Protein AF-A0A839VJ50-F1 (afdb_monomer)

Organism: NCBI:txid447424

Secondary structure (DSSP, 8-state):
-----------------------------SS--SSTTHHHHHHHHS----TTSSB--HHHHHHHS----EE-S-HHHHHHHHHHHHT--SEE-GGG-EEEEEEEEESSPTTSTTHHHHHHHHHHHHHHHHHHHHHHHHHHHHHHHTSHHHHTTS---TTSHHHHHHHHHHHHHHTTGGG--HHHHHHHHHHH-TT--GGGTTTS-HHHHHHHHHHHHHHHHHHHHHHHTTT-EEEEEEEEE-TTSS-EEEEEEEEE-HHHHHHHHHHHTT-S--B-BS----TTTTS--SHHHHHT--EEEEEE-TTSBEEEEEEEEEPPP---GGGHHHHHHHHHHHHHHHHHHHHHHHHHHHHH-SSHHHHHHHHHHHHHHHHH-----HHHHHHHHHHH-----TTEEEEEEEEEE-TTT--EEEEEEEEE-HHHHHHHHHHHHHHHHHHHHHHHHHHHHHHHHHHHHTT-----PPPPPPTT--

InterPro domains:
  IPR049286 Domain of unknown function DUF6844 [PF20891] (171-268)

Radius of gyration: 33.44 Å; Cα contacts (8 Å, |Δi|>4): 706; chains: 1; bounding box: 132×85×104 Å

Sequence (478 aa):
MVIFFNNLNHKHVFFSVLFITLTSGLSQVVFAQENSVDDSLKAVTESQDVEGVNELSDSEERALKPLNGEYGSDVEQIWRSFLDERGLREGENDRNVFISSGIATVAMEKGAPGWIESRRTAHDVAFARAKAELVSTMGQKIQQSGTAQFTSNASFGQGQIQEVETVDRTARILDKAGELTEATLDAALREIDPDYDESKYEDMSMPERQVVLENLYEQSTYRSAARVISGATTFRVIEGQTSDGSNHEVLVGMVWSPRLSSLAAAIQDGRTSMKVDGARSSAEDMIPKTVGDAVAAMGTRVFIDDNGDRAVISYAQTEPAQVNPDDQDMARRSALSAAEDLALGQIAAFVGENVALKSSVSARQLTQVYADLVQRGVEIDTNQVQTIRAATGRVDITGANTIWRQVIEHPETQQDIAVVAVVWSPRGQASGERMGAAIDAARAAGTEAGTQEARNEEDASDNSAMTFESQPLDPAAY

Solvent-accessible surface area (backbone atoms only — not comparable to full-atom values): 26854 Å² total; per-residue (Å²): 135,91,85,92,81,89,86,88,86,90,85,90,85,89,87,90,86,88,87,88,81,90,82,88,84,91,86,90,88,87,91,88,86,87,70,73,67,64,59,54,54,49,49,70,75,69,69,74,91,60,88,62,78,47,44,69,50,74,64,52,49,65,47,50,46,92,68,73,39,46,78,42,67,30,51,65,61,53,50,52,52,53,28,56,76,66,74,50,57,74,45,78,46,74,95,62,30,34,28,32,55,17,68,24,61,30,84,46,56,90,68,44,92,62,23,65,51,27,44,52,47,12,40,54,41,1,43,52,43,11,49,37,48,46,22,46,56,42,23,53,47,50,71,73,62,66,44,66,77,64,53,69,69,34,75,63,63,99,71,58,61,61,63,51,50,49,48,46,55,43,49,62,50,56,78,39,57,96,72,64,42,72,70,55,48,53,50,44,39,57,70,58,40,93,81,63,51,69,81,82,47,69,88,50,51,72,70,56,49,47,54,50,42,52,52,42,49,54,44,48,38,24,36,47,21,52,59,64,53,20,21,40,29,39,51,45,43,32,34,30,30,39,81,85,64,83,45,39,35,24,34,24,29,33,38,35,33,48,67,36,24,42,49,13,46,35,59,74,70,59,44,51,71,46,72,43,58,72,80,61,41,50,78,72,74,70,50,64,88,45,68,65,30,45,75,41,42,63,48,33,37,57,48,30,28,79,87,28,27,55,28,40,39,15,24,16,64,28,49,42,62,94,63,58,80,93,46,39,70,57,26,44,51,52,15,38,52,52,5,43,49,46,13,41,30,43,51,32,44,24,45,20,52,61,72,38,23,95,40,74,66,57,26,49,51,54,37,46,50,47,26,47,35,60,74,66,67,53,77,85,48,71,69,60,48,49,51,55,58,65,55,41,48,90,47,90,58,77,14,53,45,78,78,47,72,50,78,44,60,40,94,87,57,67,46,61,35,15,34,22,34,32,36,35,34,24,66,36,23,50,52,38,53,53,49,51,52,51,51,51,51,50,54,51,54,53,50,52,51,53,55,50,51,54,52,53,51,57,68,56,61,80,76,64,92,72,87,78,84,82,80,83,83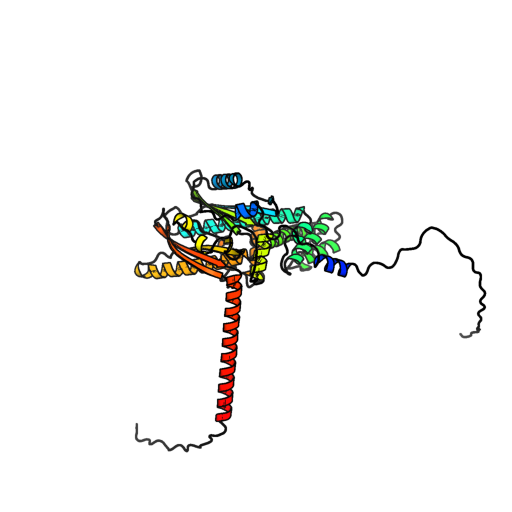,76,83,86,81,120

Mean predicted aligned error: 14.27 Å

Nearest PDB structures (foldseek):
  4qvr-assembly1_A  TM=6.932E-01  e=1.633E-13  Francisella tularensis subsp. tularensis SCHU S4
  6pwc-assembly1_R  TM=2.167E-01  e=8.385E+00  Homo sapiens

Foldseek 3Di:
DDDDDDDDYDDDDDDDDDDDDDDDDDDDDDDDDDPPPVVVVVVVVPDDPDPDLQADDLVRQLLQPDDFAAEDAPLPVVVVVSCVVSVHDAQADPQGKHKFKFKFFQPDDFQDPCSLVSQQLLVLLGVLRRLLVQLLSQLVCLLPPLPPVVPVLLPAPDPLPQLSVLLSVLSVLLVVVVPDDPVSLLVNCVSQPPPDDVVVPVPPDPVRSSVVSVVSSLLSSSLSSQQQQQLKWWRHWYWYAYNVNPTIMIMTMIMGHSSSLVVLNCLVVLALFAAHDDDEDAPVNVPQPDPSSQSRQAIKGWGQHPVRGIKIKGKFKFFFDDDDPVCRVVSLVVRLVVRVQVRQLRSVVNSPLCSLAPDPVLSVVLSSLSSCCSPVVDRRDSVVSVSSVVRSPRGDRQQKDWPDWDWDQDPRNRGTMTMTMIMHHSNSSVVRVVVVVVVVVVVVVVVVVVVVVVVVVVVVVVPDPDDDDDDDDDPPPD

pLDDT: mean 72.8, std 21.48, range [23.44, 97.12]

Structure (mmCIF, N/CA/C/O backbone):
data_AF-A0A839VJ50-F1
#
_entry.id   AF-A0A839VJ50-F1
#
loop_
_atom_site.group_PDB
_atom_site.id
_atom_site.type_symbol
_atom_site.label_atom_id
_atom_site.label_alt_id
_atom_site.label_comp_id
_atom_site.label_asym_id
_atom_site.label_entity_id
_atom_site.label_seq_id
_atom_site.pdbx_PDB_ins_code
_atom_site.Cartn_x
_atom_site.Cartn_y
_atom_site.Cartn_z
_atom_site.occupancy
_atom_site.B_iso_or_equiv
_atom_site.auth_seq_id
_atom_site.auth_comp_id
_atom_site.auth_asym_id
_atom_site.auth_atom_id
_atom_site.pdbx_PDB_model_num
ATOM 1 N N . MET A 1 1 ? 24.585 -38.548 -80.610 1.00 31.33 1 MET A N 1
ATOM 2 C CA . MET A 1 1 ? 24.772 -39.782 -81.401 1.00 31.33 1 MET A CA 1
ATOM 3 C C . MET A 1 1 ? 25.605 -40.736 -80.554 1.00 31.33 1 MET A C 1
ATOM 5 O O . MET A 1 1 ? 26.618 -40.315 -80.018 1.00 31.33 1 MET A O 1
ATOM 9 N N . VAL A 1 2 ? 25.049 -41.927 -80.337 1.00 27.30 2 VAL A N 1
ATOM 10 C CA . VAL A 1 2 ? 25.435 -43.069 -79.473 1.00 27.30 2 VAL A CA 1
ATOM 11 C C . VAL A 1 2 ? 26.883 -43.548 -79.805 1.00 27.30 2 VAL A C 1
ATOM 13 O O . VAL A 1 2 ? 27.296 -43.321 -80.937 1.00 27.30 2 VAL A O 1
ATOM 16 N N . ILE A 1 3 ? 27.759 -44.113 -78.947 1.00 30.16 3 ILE A N 1
ATOM 17 C CA . ILE A 1 3 ? 27.854 -45.465 -78.302 1.00 30.16 3 ILE A CA 1
ATOM 18 C C . ILE A 1 3 ? 29.210 -45.458 -77.521 1.00 30.16 3 ILE A C 1
ATOM 20 O O . ILE A 1 3 ? 30.191 -44.990 -78.086 1.00 30.16 3 ILE A O 1
ATOM 24 N N . PHE A 1 4 ? 29.311 -45.695 -76.198 1.00 31.22 4 PHE A N 1
ATOM 25 C CA . PHE A 1 4 ? 29.395 -46.955 -75.401 1.00 31.22 4 PHE A CA 1
ATOM 26 C C . PHE A 1 4 ? 30.696 -47.792 -75.518 1.00 31.22 4 PHE A C 1
ATOM 28 O O . PHE A 1 4 ? 31.118 -48.089 -76.625 1.00 31.22 4 PHE A O 1
ATOM 35 N N . PHE A 1 5 ? 31.279 -48.191 -74.367 1.00 29.81 5 PHE A N 1
ATOM 36 C CA . PHE A 1 5 ? 31.702 -49.549 -73.909 1.00 29.81 5 PHE A CA 1
ATOM 37 C C . PHE A 1 5 ? 32.551 -49.388 -72.608 1.00 29.81 5 PHE A C 1
ATOM 39 O O . PHE A 1 5 ? 33.524 -48.647 -72.616 1.00 29.81 5 PHE A O 1
ATOM 46 N N . ASN A 1 6 ? 32.073 -49.822 -71.423 1.00 30.34 6 ASN A N 1
ATOM 47 C CA . ASN A 1 6 ? 32.312 -51.129 -70.747 1.00 30.34 6 ASN A CA 1
ATOM 48 C C . ASN A 1 6 ? 33.803 -51.358 -70.365 1.00 30.34 6 ASN A C 1
ATOM 50 O O . ASN A 1 6 ? 34.672 -51.115 -71.183 1.00 30.34 6 ASN A O 1
ATOM 54 N N . ASN A 1 7 ? 34.206 -51.875 -69.195 1.00 26.69 7 ASN A N 1
ATOM 55 C CA . ASN A 1 7 ? 33.626 -52.986 -68.442 1.00 26.69 7 ASN A CA 1
ATOM 56 C C . ASN A 1 7 ? 34.274 -53.166 -67.037 1.00 26.69 7 ASN A C 1
ATOM 58 O O . ASN A 1 7 ? 35.289 -52.562 -66.709 1.00 26.69 7 ASN A O 1
ATOM 62 N N . LEU A 1 8 ? 33.648 -54.065 -66.280 1.00 30.08 8 LEU A N 1
ATOM 63 C CA . LEU A 1 8 ? 33.723 -54.513 -64.886 1.00 30.08 8 LEU A CA 1
ATOM 64 C C . LEU A 1 8 ? 35.059 -55.050 -64.266 1.00 30.08 8 LEU A C 1
ATOM 66 O O . LEU A 1 8 ? 35.875 -55.668 -64.941 1.00 30.08 8 LEU A O 1
ATOM 70 N N . ASN A 1 9 ? 35.083 -55.022 -62.913 1.00 29.94 9 ASN A N 1
ATOM 71 C CA . ASN A 1 9 ? 35.247 -56.153 -61.950 1.00 29.94 9 ASN A CA 1
ATOM 72 C C . ASN A 1 9 ? 36.515 -56.388 -61.075 1.00 29.94 9 ASN A C 1
ATOM 74 O O . ASN A 1 9 ? 37.574 -56.760 -61.558 1.00 29.94 9 ASN A O 1
ATOM 78 N N . HIS A 1 10 ? 36.248 -56.393 -59.749 1.00 29.89 10 HIS A N 1
ATOM 79 C CA . HIS A 1 10 ? 36.577 -57.398 -58.704 1.00 29.89 10 HIS A CA 1
ATOM 80 C C . HIS A 1 10 ? 38.036 -57.819 -58.380 1.00 29.89 10 HIS A C 1
ATOM 82 O O . HIS A 1 10 ? 38.645 -58.540 -59.160 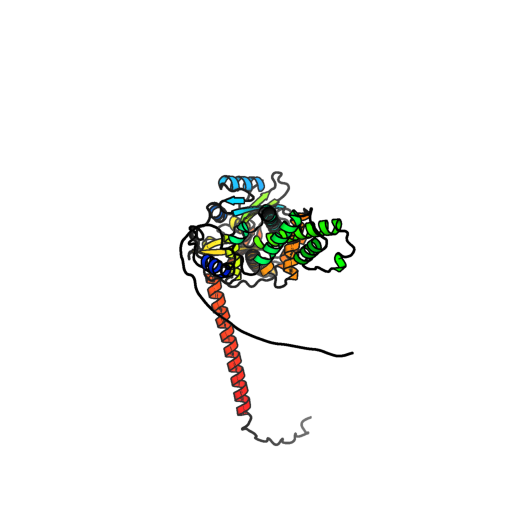1.00 29.89 10 HIS A O 1
ATOM 88 N N . LYS A 1 11 ? 38.488 -57.621 -57.117 1.00 28.47 11 LYS A N 1
ATOM 89 C CA . LYS A 1 11 ? 38.597 -58.651 -56.032 1.00 28.47 11 LYS A CA 1
ATOM 90 C C . LYS A 1 11 ? 39.497 -58.231 -54.847 1.00 28.47 11 LYS A C 1
ATOM 92 O O . LYS A 1 11 ? 40.519 -57.581 -55.016 1.00 28.47 11 LYS A O 1
ATOM 97 N N . HIS A 1 12 ? 39.089 -58.685 -53.658 1.00 31.03 12 HIS A N 1
ATOM 98 C CA . HIS A 1 12 ? 39.765 -58.640 -52.352 1.00 31.03 12 HIS A CA 1
ATOM 99 C C . HIS A 1 12 ? 41.040 -59.498 -52.273 1.00 31.03 12 HIS A C 1
ATOM 101 O O . HIS A 1 12 ? 41.011 -60.606 -52.799 1.00 31.03 12 HIS A O 1
ATOM 107 N N . VAL A 1 13 ? 42.034 -59.081 -51.464 1.00 29.64 13 VAL A N 1
ATOM 108 C CA . VAL A 1 13 ? 42.908 -59.963 -50.648 1.00 29.64 13 VAL A CA 1
ATOM 109 C C . VAL A 1 13 ? 43.366 -59.224 -49.369 1.00 29.64 13 VAL A C 1
ATOM 111 O O . VAL A 1 13 ? 43.859 -58.104 -49.435 1.00 29.64 13 VAL A O 1
ATOM 114 N N . PHE A 1 14 ? 43.185 -59.880 -48.218 1.00 26.58 14 PHE A N 1
ATOM 115 C CA . PHE A 1 14 ? 43.705 -59.565 -46.875 1.00 26.58 14 PHE A CA 1
ATOM 116 C C . PHE A 1 14 ? 45.166 -60.038 -46.721 1.00 26.58 14 PHE A C 1
ATOM 118 O O . PHE A 1 14 ? 45.456 -61.133 -47.188 1.00 26.58 14 PHE A O 1
ATOM 125 N N . PHE A 1 15 ? 46.024 -59.330 -45.968 1.00 25.53 15 PHE A N 1
ATOM 126 C CA . PHE A 1 15 ? 46.931 -59.948 -44.976 1.00 25.53 15 PHE A CA 1
ATOM 127 C C . PHE A 1 15 ? 47.524 -58.918 -43.992 1.00 25.53 15 PHE A C 1
ATOM 129 O O . PHE A 1 15 ? 47.842 -57.788 -44.350 1.00 25.53 15 PHE A O 1
ATOM 136 N N . SER A 1 16 ? 47.625 -59.360 -42.741 1.00 23.44 16 SER A N 1
ATOM 137 C CA . SER A 1 16 ? 47.919 -58.644 -41.496 1.00 23.44 16 SER A CA 1
ATOM 138 C C . SER A 1 16 ? 49.380 -58.224 -41.293 1.00 23.44 16 SER A C 1
ATOM 140 O O . SER A 1 16 ? 50.280 -58.970 -41.666 1.00 23.44 16 SER A O 1
ATOM 142 N N . VAL A 1 17 ? 49.606 -57.150 -40.519 1.00 26.62 17 VAL A N 1
ATOM 143 C CA . VAL A 1 17 ? 50.749 -57.025 -39.590 1.00 26.62 17 VAL A CA 1
ATOM 144 C C . VAL A 1 17 ? 50.272 -56.373 -38.286 1.00 26.62 17 VAL A C 1
ATOM 146 O O . VAL A 1 17 ? 49.624 -55.331 -38.292 1.00 26.62 17 VAL A O 1
ATOM 149 N N . LEU A 1 18 ? 50.594 -57.033 -37.175 1.00 24.61 18 LEU A N 1
ATOM 150 C CA . LEU A 1 18 ? 50.411 -56.629 -35.781 1.00 24.61 18 LEU A CA 1
ATOM 151 C C . LEU A 1 18 ? 51.752 -56.084 -35.264 1.00 24.61 18 LEU A C 1
ATOM 153 O O . LEU A 1 18 ? 52.741 -56.791 -35.413 1.00 24.61 18 LEU A O 1
ATOM 157 N N . PHE A 1 19 ? 51.788 -54.915 -34.614 1.00 24.33 19 PHE A N 1
ATOM 158 C CA . PHE A 1 19 ? 52.623 -54.677 -33.422 1.00 24.33 19 PHE A CA 1
ATOM 159 C C . PHE A 1 19 ? 52.179 -53.407 -32.672 1.00 24.33 19 PHE A C 1
ATOM 161 O O . PHE A 1 19 ? 51.877 -52.377 -33.268 1.00 24.33 19 PHE A O 1
ATOM 168 N N . ILE A 1 20 ? 52.110 -53.540 -31.349 1.00 25.00 20 ILE A N 1
ATOM 169 C CA . ILE A 1 20 ? 51.619 -52.601 -30.331 1.00 25.00 20 ILE A CA 1
ATOM 170 C C . ILE A 1 20 ? 52.820 -51.838 -29.743 1.00 25.00 20 ILE A C 1
ATOM 172 O O . ILE A 1 20 ? 53.823 -52.492 -29.485 1.00 25.00 20 ILE A O 1
ATOM 176 N N . THR A 1 21 ? 52.713 -50.516 -29.506 1.00 25.56 21 THR A N 1
ATOM 177 C CA . THR A 1 21 ? 52.839 -49.831 -28.182 1.00 25.56 21 THR A CA 1
ATOM 178 C C . THR A 1 21 ? 53.002 -48.302 -28.303 1.00 25.56 21 THR A C 1
ATOM 180 O O . THR A 1 21 ? 53.917 -47.853 -28.981 1.00 25.56 21 THR A O 1
ATOM 183 N N . LEU A 1 22 ? 52.117 -47.573 -27.589 1.00 23.66 22 LEU A N 1
ATOM 184 C CA . LEU A 1 22 ? 52.269 -46.345 -26.761 1.00 23.66 22 LEU A CA 1
ATOM 185 C C . LEU A 1 22 ? 53.296 -45.264 -27.204 1.00 23.66 22 LEU A C 1
ATOM 187 O O . LEU A 1 22 ? 54.450 -45.569 -27.445 1.00 23.66 22 LEU A O 1
ATOM 191 N N . THR A 1 23 ? 53.037 -43.949 -27.217 1.00 25.33 23 THR A N 1
ATOM 192 C CA . THR A 1 23 ? 52.136 -43.110 -26.403 1.00 25.33 23 THR A CA 1
ATOM 193 C C . THR A 1 23 ? 52.125 -41.668 -26.935 1.00 25.33 23 THR A C 1
ATOM 195 O O . THR A 1 23 ? 53.111 -41.214 -27.508 1.00 25.33 23 THR A O 1
ATOM 198 N N . SER A 1 24 ? 51.076 -40.935 -26.548 1.00 26.20 24 SER A N 1
ATOM 199 C CA . SER A 1 24 ? 50.951 -39.470 -26.431 1.00 26.20 24 SER A CA 1
ATOM 200 C C . SER A 1 24 ? 50.510 -38.659 -27.658 1.00 26.20 24 SER A C 1
ATOM 202 O O . SER A 1 24 ? 51.192 -38.584 -28.671 1.00 26.20 24 SER A O 1
ATOM 204 N N . GLY A 1 25 ? 49.379 -37.967 -27.471 1.00 26.97 25 GLY A N 1
ATOM 205 C CA . GLY A 1 25 ? 49.072 -36.706 -28.142 1.00 26.97 25 GLY A CA 1
ATOM 206 C C . GLY A 1 25 ? 47.902 -36.744 -29.121 1.00 26.97 25 GLY A C 1
ATOM 207 O O . GLY A 1 25 ? 48.085 -37.102 -30.273 1.00 26.97 25 GLY A O 1
ATOM 208 N N . LEU A 1 26 ? 46.754 -36.229 -28.666 1.00 28.05 26 LEU A N 1
ATOM 209 C CA . LEU A 1 26 ? 45.656 -35.670 -29.471 1.00 28.05 26 LEU A CA 1
ATOM 210 C C . LEU A 1 26 ? 44.732 -36.660 -30.192 1.00 28.05 26 LEU A C 1
ATOM 212 O O . LEU A 1 26 ? 44.885 -36.963 -31.369 1.00 28.05 26 LEU A O 1
ATOM 216 N N . SER A 1 27 ? 43.662 -37.042 -29.501 1.00 26.44 27 SER A N 1
ATOM 217 C CA . SER A 1 27 ? 42.326 -37.222 -30.083 1.00 26.44 27 SER A CA 1
ATOM 218 C C . SER A 1 27 ? 41.339 -37.280 -28.930 1.00 26.44 27 SER A C 1
ATOM 220 O O . SER A 1 27 ? 41.441 -38.225 -28.163 1.00 26.44 27 SER A O 1
ATOM 222 N N . GLN A 1 28 ? 40.467 -36.275 -28.786 1.00 26.06 28 GLN A N 1
ATOM 223 C CA . GLN A 1 28 ? 39.105 -36.343 -28.220 1.00 26.06 28 GLN A CA 1
ATOM 224 C C . GLN A 1 28 ? 38.500 -34.930 -28.239 1.00 26.06 28 GLN A C 1
ATOM 226 O O . GLN A 1 28 ? 38.671 -34.167 -27.298 1.00 26.06 28 GLN A O 1
ATOM 231 N N . VAL A 1 29 ? 37.798 -34.583 -29.315 1.00 30.11 29 VAL A N 1
ATOM 232 C CA . VAL A 1 29 ? 36.655 -33.661 -29.263 1.00 30.11 29 VAL A CA 1
ATOM 233 C C . VAL A 1 29 ? 35.675 -34.192 -30.295 1.00 30.11 29 VAL A C 1
ATOM 235 O O . VAL A 1 29 ? 36.010 -34.207 -31.472 1.00 30.11 29 VAL A O 1
ATOM 238 N N . VAL A 1 30 ? 34.550 -34.725 -29.826 1.00 29.06 30 VAL A N 1
ATOM 239 C CA . VAL A 1 30 ? 33.189 -34.723 -30.399 1.00 29.06 30 VAL A CA 1
ATOM 240 C C . VAL A 1 30 ? 32.422 -35.846 -29.676 1.00 29.06 30 VAL A C 1
ATOM 242 O O . VAL A 1 30 ? 32.919 -36.964 -29.576 1.00 29.06 30 VAL A O 1
ATOM 245 N N . PHE A 1 31 ? 31.219 -35.505 -29.197 1.00 29.05 31 PHE A N 1
ATOM 246 C CA . PHE A 1 31 ? 30.249 -36.280 -28.398 1.00 29.05 31 PHE A CA 1
ATOM 247 C C . PHE A 1 31 ? 30.350 -36.171 -26.868 1.00 29.05 31 PHE A C 1
ATOM 249 O O . PHE A 1 31 ? 30.674 -37.134 -26.183 1.00 29.05 31 PHE A O 1
ATOM 256 N N . ALA A 1 32 ? 29.970 -35.001 -26.337 1.00 27.59 32 ALA A N 1
ATOM 257 C CA . ALA A 1 32 ? 29.326 -34.867 -25.024 1.00 27.59 32 ALA A CA 1
ATOM 258 C C . ALA A 1 32 ? 28.645 -33.489 -24.902 1.00 27.59 32 ALA A C 1
ATOM 260 O O . ALA A 1 32 ? 29.191 -32.585 -24.280 1.00 27.59 32 ALA A O 1
ATOM 261 N N . GLN A 1 33 ? 27.475 -33.297 -25.521 1.00 30.20 33 GLN A N 1
ATOM 262 C CA . GLN A 1 33 ? 26.635 -32.124 -25.243 1.00 30.20 33 GLN A CA 1
ATOM 263 C C . GLN A 1 33 ? 25.166 -32.404 -25.586 1.00 30.20 33 GLN A C 1
ATOM 265 O O . GLN A 1 33 ? 24.606 -31.786 -26.479 1.00 30.20 33 GLN A O 1
ATOM 270 N N . GLU A 1 34 ? 24.549 -33.376 -24.908 1.00 28.55 34 GLU A N 1
ATOM 271 C CA . GLU A 1 34 ? 23.086 -33.557 -24.986 1.00 28.55 34 GLU A CA 1
ATOM 272 C C . GLU A 1 34 ? 22.460 -34.188 -23.726 1.00 28.55 34 GLU A C 1
ATOM 274 O O . GLU A 1 34 ? 21.371 -34.730 -23.795 1.00 28.55 34 GLU A O 1
ATOM 279 N N . ASN A 1 35 ? 23.116 -34.109 -22.558 1.00 27.88 35 ASN A N 1
ATOM 280 C CA . ASN A 1 35 ? 22.569 -34.638 -21.291 1.00 27.88 35 ASN A CA 1
ATOM 281 C C . ASN A 1 35 ? 22.736 -33.696 -20.074 1.00 27.88 35 ASN A C 1
ATOM 283 O O . ASN A 1 35 ? 22.583 -34.134 -18.942 1.00 27.88 35 ASN A O 1
ATOM 287 N N . SER A 1 36 ? 23.026 -32.399 -20.254 1.00 29.64 36 SER A N 1
ATOM 288 C CA . SER A 1 36 ? 23.245 -31.474 -19.117 1.00 29.64 36 SER A CA 1
ATOM 289 C C . SER A 1 36 ? 22.009 -30.682 -18.665 1.00 29.64 36 SER A C 1
ATOM 291 O O . SER A 1 36 ? 22.115 -29.880 -17.739 1.00 29.64 36 SER A O 1
ATOM 293 N N . VAL A 1 37 ? 20.852 -30.863 -19.309 1.00 30.53 37 VAL A N 1
ATOM 294 C CA . VAL A 1 37 ? 19.618 -30.135 -18.952 1.00 30.53 37 VAL A CA 1
ATOM 295 C C . VAL A 1 37 ? 18.807 -30.890 -17.891 1.00 30.53 37 VAL A C 1
ATOM 297 O O . VAL A 1 37 ? 18.203 -30.263 -17.034 1.00 30.53 37 VAL A O 1
ATOM 300 N N . ASP A 1 38 ? 18.855 -32.225 -17.861 1.00 29.78 38 ASP A N 1
ATOM 301 C CA . ASP A 1 38 ? 18.047 -33.014 -16.915 1.00 29.78 38 ASP A CA 1
ATOM 302 C C . ASP A 1 38 ? 18.730 -33.185 -15.536 1.00 29.78 38 ASP A C 1
ATOM 304 O O . ASP A 1 38 ? 18.075 -33.150 -14.495 1.00 29.78 38 ASP A O 1
ATOM 308 N N . ASP A 1 39 ? 20.068 -33.247 -15.493 1.00 28.23 39 ASP A N 1
ATOM 309 C CA . ASP A 1 39 ? 20.826 -33.291 -14.226 1.00 28.23 39 ASP A CA 1
ATOM 310 C C . ASP A 1 39 ? 20.905 -31.924 -13.522 1.00 28.23 39 ASP A C 1
ATOM 312 O O . ASP A 1 39 ? 21.013 -31.867 -12.298 1.00 28.23 39 ASP A O 1
ATOM 316 N N . SER A 1 40 ? 20.782 -30.813 -14.258 1.00 30.33 40 SER A N 1
ATOM 317 C CA . SER A 1 40 ? 20.661 -29.475 -13.657 1.00 30.33 40 SER A CA 1
ATOM 318 C C . SER A 1 40 ? 19.257 -29.215 -13.099 1.00 30.33 40 SER A C 1
ATOM 320 O O . SER A 1 40 ? 19.132 -28.534 -12.087 1.00 30.33 40 SER A O 1
ATOM 322 N N . LEU A 1 41 ? 18.212 -29.829 -13.667 1.00 28.91 41 LEU A N 1
ATOM 323 C CA . LEU A 1 41 ? 16.848 -29.794 -13.122 1.00 28.91 41 LEU A CA 1
ATOM 324 C C . LEU A 1 41 ? 16.665 -30.714 -11.901 1.00 28.91 41 LEU A C 1
ATOM 326 O O . LEU A 1 41 ? 15.950 -30.352 -10.964 1.00 28.91 41 LEU A O 1
ATOM 330 N N . LYS A 1 42 ? 17.364 -31.854 -11.834 1.00 26.30 42 LYS A N 1
ATOM 331 C CA . LYS A 1 42 ? 17.390 -32.691 -10.618 1.00 26.30 42 LYS A CA 1
ATOM 332 C C . LYS A 1 42 ? 18.238 -32.093 -9.493 1.00 26.30 42 LYS A C 1
ATOM 334 O O . LYS A 1 42 ? 17.816 -32.153 -8.344 1.00 26.30 42 LYS A O 1
ATOM 339 N N . ALA A 1 43 ? 19.346 -31.417 -9.805 1.00 26.75 43 ALA A N 1
ATOM 340 C CA . ALA A 1 43 ? 20.136 -30.688 -8.806 1.00 26.75 43 ALA A CA 1
ATOM 341 C C . ALA A 1 43 ? 19.422 -29.439 -8.241 1.00 26.75 43 ALA A C 1
ATOM 343 O O . ALA A 1 43 ? 19.695 -29.039 -7.113 1.00 26.75 43 ALA A O 1
ATOM 344 N N . VAL A 1 44 ? 18.467 -28.854 -8.977 1.00 30.28 44 VAL A N 1
ATOM 345 C CA . VAL A 1 44 ? 17.598 -27.765 -8.478 1.00 30.28 44 VAL A CA 1
ATOM 346 C C . VAL A 1 44 ? 16.468 -28.285 -7.578 1.00 30.28 44 VAL A C 1
ATOM 348 O O . VAL A 1 44 ? 15.949 -27.538 -6.755 1.00 30.28 44 VAL A O 1
ATOM 351 N N . THR A 1 45 ? 16.116 -29.570 -7.669 1.00 27.59 45 THR A N 1
ATOM 352 C CA . THR A 1 45 ? 15.029 -30.151 -6.857 1.00 27.59 45 THR A CA 1
ATOM 353 C C . THR A 1 45 ? 15.544 -30.885 -5.610 1.00 27.59 45 THR A C 1
ATOM 355 O O . THR A 1 45 ? 14.762 -31.212 -4.723 1.00 27.59 45 THR A O 1
ATOM 358 N N . GLU A 1 46 ? 16.855 -31.119 -5.499 1.00 29.64 46 GLU A N 1
ATOM 359 C CA . GLU A 1 46 ? 17.428 -31.935 -4.423 1.00 29.64 46 GLU A CA 1
ATOM 360 C C . GLU A 1 46 ? 18.813 -31.435 -3.967 1.00 29.64 46 GLU A C 1
ATOM 362 O O . GLU A 1 46 ? 19.755 -32.201 -3.820 1.00 29.64 46 GLU A O 1
ATOM 367 N N . SER A 1 47 ? 18.960 -30.128 -3.733 1.00 28.64 47 SER A N 1
ATOM 368 C CA . SER A 1 47 ? 19.962 -29.599 -2.795 1.00 28.64 47 SER A CA 1
ATOM 369 C C . SER A 1 47 ? 19.714 -28.121 -2.513 1.00 28.64 47 SER A C 1
ATOM 371 O O . SER A 1 47 ? 20.132 -27.264 -3.284 1.00 28.64 47 SER A O 1
ATOM 373 N N . GLN A 1 48 ? 19.042 -27.834 -1.402 1.00 28.09 48 GLN A N 1
ATOM 374 C CA . GLN A 1 48 ? 19.541 -26.961 -0.338 1.00 28.09 48 GLN A CA 1
ATOM 375 C C . GLN A 1 48 ? 18.421 -26.786 0.692 1.00 28.09 48 GLN A C 1
ATOM 377 O O . GLN A 1 48 ? 17.508 -25.981 0.523 1.00 28.09 48 GLN A O 1
ATOM 382 N N . ASP A 1 49 ? 18.541 -27.515 1.801 1.00 29.00 49 ASP A N 1
ATOM 383 C CA . ASP A 1 49 ? 18.186 -26.965 3.105 1.00 29.00 49 ASP A CA 1
ATOM 384 C C . ASP A 1 49 ? 19.001 -25.670 3.275 1.00 29.00 49 ASP A C 1
ATOM 386 O O . ASP A 1 49 ? 20.148 -25.684 3.724 1.00 29.00 49 ASP A O 1
ATOM 390 N N . VAL A 1 50 ? 18.460 -24.546 2.800 1.00 34.41 50 VAL A N 1
ATOM 391 C CA . VAL A 1 50 ? 19.011 -23.220 3.077 1.00 34.41 50 VAL A CA 1
ATOM 392 C C . VAL A 1 50 ? 18.623 -22.900 4.519 1.00 34.41 50 VAL A C 1
ATOM 394 O O . VAL A 1 50 ? 17.458 -22.619 4.807 1.00 34.41 50 VAL A O 1
ATOM 397 N N . GLU A 1 51 ? 19.585 -22.960 5.441 1.00 30.06 51 GLU A N 1
ATOM 398 C CA . GLU A 1 51 ? 19.443 -22.348 6.768 1.00 30.06 51 GLU A CA 1
ATOM 399 C C . GLU A 1 51 ? 18.858 -20.924 6.614 1.00 30.06 51 GLU A C 1
ATOM 401 O O . GLU A 1 51 ? 19.426 -20.086 5.912 1.00 30.06 51 GLU A O 1
ATOM 406 N N . GLY A 1 52 ? 17.714 -20.638 7.251 1.00 44.62 52 GLY A N 1
ATOM 407 C CA . GLY A 1 52 ? 17.166 -19.274 7.357 1.00 44.62 52 GLY A CA 1
ATOM 408 C C . GLY A 1 52 ? 16.047 -18.863 6.381 1.00 44.62 52 GLY A C 1
ATOM 409 O O . GLY A 1 52 ? 15.712 -17.676 6.318 1.00 44.62 52 GLY A O 1
ATOM 410 N N . VAL A 1 53 ? 15.427 -19.793 5.640 1.00 46.25 53 VAL A N 1
ATOM 411 C CA . VAL A 1 53 ? 14.202 -19.492 4.850 1.00 46.25 53 VAL A CA 1
ATOM 412 C C . VAL A 1 53 ? 12.988 -19.265 5.762 1.00 46.25 53 VAL A C 1
ATOM 414 O O . VAL A 1 53 ? 12.153 -18.404 5.482 1.00 46.25 53 VAL A O 1
ATOM 417 N N . ASN A 1 54 ? 12.943 -19.971 6.895 1.00 51.81 54 ASN A N 1
ATOM 418 C CA . ASN A 1 54 ? 11.866 -19.882 7.881 1.00 51.81 54 ASN A CA 1
ATOM 419 C C . ASN A 1 54 ? 12.126 -18.858 8.994 1.00 51.81 54 ASN A C 1
ATOM 421 O O . ASN A 1 54 ? 11.277 -18.715 9.858 1.00 51.81 54 ASN A O 1
ATOM 425 N N . GLU A 1 55 ? 13.242 -18.126 8.988 1.00 58.59 55 GLU A N 1
ATOM 426 C CA . GLU A 1 55 ? 13.517 -17.077 9.979 1.00 58.59 55 GLU A CA 1
ATOM 427 C C . GLU A 1 55 ? 13.364 -15.685 9.347 1.00 58.59 55 GLU A C 1
ATOM 429 O O . GLU A 1 55 ? 13.842 -15.423 8.234 1.00 58.59 55 GLU A O 1
ATOM 434 N N . LEU A 1 56 ? 12.691 -14.773 10.056 1.00 65.88 56 LEU A N 1
ATOM 435 C CA . LEU A 1 56 ? 12.678 -13.349 9.712 1.00 65.88 56 LEU A CA 1
ATOM 436 C C . LEU A 1 56 ? 14.113 -12.793 9.731 1.00 65.88 56 LEU A C 1
ATOM 438 O O . LEU A 1 56 ? 14.940 -13.218 10.534 1.00 65.88 56 LEU A O 1
ATOM 442 N N . SER A 1 57 ? 14.440 -11.840 8.851 1.00 70.75 57 SER A N 1
ATOM 443 C CA . SER A 1 57 ? 15.646 -11.032 9.081 1.00 70.75 57 SER A CA 1
ATOM 444 C C . SER A 1 57 ? 15.421 -10.102 10.269 1.00 70.75 57 SER A C 1
ATOM 446 O O . SER A 1 57 ? 14.287 -9.703 10.530 1.00 70.75 57 SER A O 1
ATOM 448 N N . ASP A 1 58 ? 16.494 -9.680 10.937 1.00 75.56 58 ASP A N 1
ATOM 449 C CA . ASP A 1 58 ? 16.398 -8.711 12.033 1.00 75.56 58 ASP A CA 1
ATOM 450 C C . ASP A 1 58 ? 15.735 -7.403 11.571 1.00 75.56 58 ASP A C 1
ATOM 452 O O . ASP A 1 58 ? 15.009 -6.763 12.329 1.00 75.56 58 ASP A O 1
ATOM 456 N N . SER A 1 59 ? 15.972 -6.963 10.330 1.00 74.31 59 SER A N 1
ATOM 457 C CA . SER A 1 59 ? 15.257 -5.824 9.730 1.00 74.31 59 SER A CA 1
ATOM 458 C C . SER A 1 59 ? 13.771 -6.087 9.520 1.00 74.31 59 SER A C 1
ATOM 460 O O . SER A 1 59 ? 12.964 -5.232 9.877 1.00 74.31 59 SER A O 1
ATOM 462 N N . GLU A 1 60 ? 13.399 -7.251 8.984 1.00 73.00 60 GLU A N 1
ATOM 463 C CA . GLU A 1 60 ? 12.001 -7.625 8.759 1.00 73.00 60 GLU A CA 1
ATOM 464 C C . GLU A 1 60 ? 11.268 -7.755 10.101 1.00 73.00 60 GLU A C 1
ATOM 466 O O . GLU A 1 60 ? 10.193 -7.192 10.261 1.00 73.00 60 GLU A O 1
ATOM 471 N N . GLU A 1 61 ? 11.871 -8.378 11.117 1.00 78.62 61 GLU A N 1
ATOM 472 C CA . GLU A 1 61 ? 11.287 -8.465 12.460 1.00 78.62 61 GLU A CA 1
ATOM 473 C C . GLU A 1 61 ? 11.137 -7.080 13.111 1.00 78.62 61 GLU A C 1
ATOM 475 O O . GLU A 1 61 ? 10.110 -6.775 13.718 1.00 78.62 61 GLU A O 1
ATOM 480 N N . ARG A 1 62 ? 12.140 -6.201 12.974 1.00 76.75 62 ARG A N 1
ATOM 481 C CA . ARG A 1 62 ? 12.058 -4.822 13.484 1.00 76.75 62 ARG A CA 1
ATOM 482 C C . ARG A 1 62 ? 10.984 -4.005 12.767 1.00 76.75 62 ARG A C 1
ATOM 484 O O . ARG A 1 62 ? 10.354 -3.183 13.431 1.00 76.75 62 ARG A O 1
ATOM 491 N N . ALA A 1 63 ? 10.777 -4.223 11.469 1.00 67.31 63 ALA A N 1
ATOM 492 C CA . ALA A 1 63 ? 9.744 -3.551 10.688 1.00 67.31 63 ALA A CA 1
ATOM 493 C C . ALA A 1 63 ? 8.341 -4.094 11.005 1.00 67.31 63 ALA A C 1
ATOM 495 O O . ALA A 1 63 ? 7.421 -3.312 11.197 1.00 67.31 63 ALA A O 1
ATOM 496 N N . LEU A 1 64 ? 8.177 -5.414 11.133 1.00 74.38 64 LEU A N 1
ATOM 497 C CA . LEU A 1 64 ? 6.876 -6.064 11.343 1.00 74.38 64 LEU A CA 1
ATOM 498 C C . LEU A 1 64 ? 6.374 -6.030 12.796 1.00 74.38 64 LEU A C 1
ATOM 500 O O . LEU A 1 64 ? 5.256 -6.468 13.070 1.00 74.38 64 LEU A O 1
ATOM 504 N N . LYS A 1 65 ? 7.165 -5.517 13.747 1.00 68.50 65 LYS A N 1
ATOM 505 C CA . LYS A 1 65 ? 6.713 -5.367 15.138 1.00 68.50 65 LYS A CA 1
ATOM 506 C C . LYS A 1 65 ? 5.489 -4.442 15.211 1.00 68.50 65 LYS A C 1
ATOM 508 O O . LYS A 1 65 ? 5.576 -3.320 14.710 1.00 68.50 65 LYS A O 1
ATOM 513 N N . PRO A 1 66 ? 4.389 -4.859 15.874 1.00 54.19 66 PRO A N 1
ATOM 514 C CA . PRO A 1 66 ? 3.202 -4.028 16.018 1.00 54.19 66 PRO A CA 1
ATOM 515 C C . PRO A 1 66 ? 3.567 -2.697 16.662 1.00 54.19 66 PRO A C 1
ATOM 517 O O . PRO A 1 66 ? 4.204 -2.652 17.717 1.00 54.19 66 PRO A O 1
ATOM 520 N N . LEU A 1 67 ? 3.174 -1.612 16.008 1.00 55.09 67 LEU A N 1
ATOM 521 C CA . LEU A 1 67 ? 3.367 -0.264 16.509 1.00 55.09 67 LEU A CA 1
ATOM 522 C C . LEU A 1 67 ? 2.025 0.457 16.566 1.00 55.09 67 LEU A C 1
ATOM 524 O O . LEU A 1 67 ? 1.198 0.360 15.648 1.00 55.09 67 LEU A O 1
ATOM 528 N N . ASN A 1 68 ? 1.842 1.163 17.677 1.00 56.31 68 ASN A N 1
ATOM 529 C CA . ASN A 1 68 ? 0.786 2.144 17.869 1.00 56.31 68 ASN A CA 1
ATOM 530 C C . ASN A 1 68 ? 1.059 3.292 16.897 1.00 56.31 68 ASN A C 1
ATOM 532 O O . ASN A 1 68 ? 2.219 3.665 16.699 1.00 56.31 68 ASN A O 1
ATOM 536 N N . GLY A 1 69 ? 0.023 3.824 16.257 1.00 56.03 69 GLY A N 1
ATOM 537 C CA . GLY A 1 69 ? 0.224 4.998 15.420 1.00 56.03 69 GLY A CA 1
ATOM 538 C C . GLY A 1 69 ? 0.675 6.189 16.252 1.00 56.03 69 GLY A C 1
ATOM 539 O O . GLY A 1 69 ? 0.303 6.324 17.421 1.00 56.03 69 GLY A O 1
ATOM 540 N N . GLU A 1 70 ? 1.516 7.022 15.655 1.00 67.50 70 GLU A N 1
ATOM 541 C CA . GLU A 1 70 ? 2.140 8.135 16.354 1.00 67.50 70 GLU A CA 1
ATOM 542 C C . GLU A 1 70 ? 1.574 9.461 15.863 1.00 67.50 70 GLU A C 1
ATOM 544 O O . GLU A 1 70 ? 1.464 9.693 14.658 1.00 67.50 70 GLU A O 1
ATOM 549 N N . TYR A 1 71 ? 1.219 10.308 16.830 1.00 63.41 71 TYR A N 1
ATOM 550 C CA . TYR A 1 71 ? 0.777 11.676 16.607 1.00 63.41 71 TYR A CA 1
ATOM 551 C C . TYR A 1 71 ? 1.879 12.638 17.022 1.00 63.41 71 TYR A C 1
ATOM 553 O O . TYR A 1 71 ? 2.327 12.593 18.170 1.00 63.41 71 TYR A O 1
ATOM 561 N N . GLY A 1 72 ? 2.277 13.543 16.133 1.00 65.25 72 GLY A N 1
ATOM 562 C CA . GLY A 1 72 ? 3.246 14.574 16.492 1.00 65.25 72 GLY A CA 1
ATOM 563 C C . GLY A 1 72 ? 3.506 15.591 15.390 1.00 65.25 72 GLY A C 1
ATOM 564 O O . GLY A 1 72 ? 3.226 15.351 14.222 1.00 65.25 72 GLY A O 1
ATOM 565 N N . SER A 1 73 ? 4.015 16.759 15.775 1.00 70.06 73 SER A N 1
ATOM 566 C CA . SER A 1 73 ? 4.510 17.747 14.814 1.00 70.06 73 SER A CA 1
ATOM 567 C C . SER A 1 73 ? 5.787 17.240 14.150 1.00 70.06 73 SER A C 1
ATOM 569 O O . SER A 1 73 ? 6.619 16.661 14.848 1.00 70.06 73 SER A O 1
ATOM 571 N N . ASP A 1 74 ? 5.968 17.548 12.866 1.00 83.00 74 ASP A N 1
ATOM 572 C CA . ASP A 1 74 ? 7.142 17.142 12.076 1.00 83.00 74 ASP A CA 1
ATOM 573 C C . ASP A 1 74 ? 7.199 15.622 11.830 1.00 83.00 74 ASP A C 1
ATOM 575 O O . ASP A 1 74 ? 8.033 14.883 12.365 1.00 83.00 74 ASP A O 1
ATOM 579 N N . VAL A 1 75 ? 6.256 15.140 11.013 1.00 87.94 75 VAL A N 1
ATOM 580 C CA . VAL A 1 75 ? 6.101 13.709 10.700 1.00 87.94 75 VAL A CA 1
ATOM 581 C C . VAL A 1 75 ? 7.374 13.098 10.096 1.00 87.94 75 VAL A C 1
ATOM 583 O O . VAL A 1 75 ? 7.688 11.938 10.370 1.00 87.94 75 VAL A O 1
ATOM 586 N N . GLU A 1 76 ? 8.153 13.882 9.343 1.00 88.44 76 GLU A N 1
ATOM 587 C CA . GLU A 1 76 ? 9.448 13.469 8.795 1.00 88.44 76 GLU A CA 1
ATOM 588 C C . GLU A 1 76 ? 10.497 13.237 9.880 1.00 88.44 76 GLU A C 1
ATOM 590 O O . GLU A 1 76 ? 11.212 12.231 9.847 1.00 88.44 76 GLU A O 1
ATOM 595 N N . GLN A 1 77 ? 10.616 14.148 10.846 1.00 88.75 77 GLN A N 1
ATOM 596 C CA . GLN A 1 77 ? 11.575 13.993 11.935 1.00 88.75 77 GLN A CA 1
ATOM 597 C C . GLN A 1 77 ? 11.264 12.759 12.786 1.00 88.75 77 GLN A C 1
ATOM 599 O O . GLN A 1 77 ? 12.185 12.025 13.163 1.00 88.75 77 GLN A O 1
ATOM 604 N N . ILE A 1 78 ? 9.981 12.515 13.065 1.00 88.94 78 ILE A N 1
ATOM 605 C CA . ILE A 1 78 ? 9.513 11.325 13.787 1.00 88.94 78 ILE A CA 1
ATOM 606 C C . ILE A 1 78 ? 9.899 10.062 13.013 1.00 88.94 78 ILE A C 1
ATOM 608 O O . ILE A 1 78 ? 10.473 9.130 13.577 1.00 88.94 78 ILE A O 1
ATOM 612 N N . TRP A 1 79 ? 9.650 10.050 11.703 1.00 91.12 79 TRP A N 1
ATOM 613 C CA . TRP A 1 79 ? 10.018 8.939 10.835 1.00 91.12 79 TRP A CA 1
ATOM 614 C C . TRP A 1 79 ? 11.523 8.653 10.836 1.00 91.12 79 TRP A C 1
ATOM 616 O O . TRP A 1 79 ? 11.930 7.512 11.060 1.00 91.12 79 TRP A O 1
ATOM 626 N N . ARG A 1 80 ? 12.359 9.682 10.657 1.00 92.19 80 ARG A N 1
ATOM 627 C CA . ARG A 1 80 ? 13.826 9.539 10.665 1.00 92.19 80 ARG A CA 1
ATOM 628 C C . ARG A 1 80 ? 14.331 9.009 12.001 1.00 92.19 80 ARG A C 1
ATOM 630 O O . ARG A 1 80 ? 15.117 8.069 12.026 1.00 92.19 80 ARG A O 1
ATOM 637 N N . SER A 1 81 ? 13.818 9.564 13.096 1.00 91.12 81 SER A N 1
ATOM 638 C CA . SER A 1 81 ? 14.187 9.154 14.453 1.00 91.12 81 SER A CA 1
ATOM 639 C C . SER A 1 81 ? 13.810 7.695 14.702 1.00 91.12 81 SER A C 1
ATOM 641 O O . SER A 1 81 ? 14.614 6.925 15.217 1.00 91.12 81 SER A O 1
ATOM 643 N N . PHE A 1 82 ? 12.628 7.274 14.250 1.00 89.25 82 PHE A N 1
ATOM 644 C CA . PHE A 1 82 ? 12.218 5.879 14.323 1.00 89.25 82 PHE A CA 1
ATOM 645 C C . PHE A 1 82 ? 13.133 4.940 13.521 1.00 89.25 82 PHE A C 1
ATOM 647 O O . PHE A 1 82 ? 13.501 3.875 14.026 1.00 89.25 82 PHE A O 1
ATOM 654 N N . LEU A 1 83 ? 13.496 5.302 12.287 1.00 91.94 83 LEU A N 1
ATOM 655 C CA . LEU A 1 83 ? 14.422 4.499 11.485 1.00 91.94 83 LEU A CA 1
ATOM 656 C C . LEU A 1 83 ? 15.783 4.373 12.183 1.00 91.94 83 LEU A C 1
ATOM 658 O O . LEU A 1 83 ? 16.278 3.255 12.338 1.00 91.94 83 LEU A O 1
ATOM 662 N N . ASP A 1 84 ? 16.327 5.480 12.689 1.00 92.38 84 ASP A N 1
ATOM 663 C CA . ASP A 1 84 ? 17.606 5.516 13.404 1.00 92.38 84 ASP A CA 1
ATOM 664 C C . ASP A 1 84 ? 17.575 4.658 14.679 1.00 92.38 84 ASP A C 1
ATOM 666 O O . ASP A 1 84 ? 18.448 3.811 14.886 1.00 92.38 84 ASP A O 1
ATOM 670 N N . GLU A 1 85 ? 16.534 4.802 15.505 1.00 89.88 85 GLU A N 1
ATOM 671 C CA . GLU A 1 85 ? 16.323 4.004 16.721 1.00 89.88 85 GLU A CA 1
ATOM 672 C C . GLU A 1 85 ? 16.235 2.506 16.429 1.00 89.88 85 GLU A C 1
ATOM 674 O O . GLU A 1 85 ? 16.680 1.670 17.221 1.00 89.88 85 GLU A O 1
ATOM 679 N N . ARG A 1 86 ? 15.646 2.150 15.285 1.00 86.94 86 ARG A N 1
ATOM 680 C CA . ARG A 1 86 ? 15.538 0.764 14.842 1.00 86.94 86 ARG A CA 1
ATOM 681 C C . ARG A 1 86 ? 16.740 0.304 14.042 1.00 86.94 86 ARG A C 1
ATOM 683 O O . ARG A 1 86 ? 16.761 -0.876 13.716 1.00 86.94 86 ARG A O 1
ATOM 690 N N . GLY A 1 87 ? 17.733 1.142 13.751 1.00 90.38 87 GLY A N 1
ATOM 691 C CA . GLY A 1 87 ? 18.857 0.790 12.881 1.00 90.38 87 GLY A CA 1
ATOM 692 C C . GLY A 1 87 ? 18.396 0.340 11.491 1.00 90.38 87 GLY A C 1
ATOM 693 O O . GLY A 1 87 ? 18.885 -0.671 10.982 1.00 90.38 87 GLY A O 1
ATOM 694 N N . LEU A 1 88 ? 17.399 1.040 10.952 1.00 92.06 88 LEU A N 1
ATOM 695 C CA . LEU A 1 88 ? 16.826 0.884 9.619 1.00 92.06 88 LEU A CA 1
ATOM 696 C C . LEU A 1 88 ? 17.161 2.126 8.783 1.00 92.06 88 LEU A C 1
ATOM 698 O O . LEU A 1 88 ? 17.478 3.184 9.318 1.00 92.06 88 LEU A O 1
ATOM 702 N N . ARG A 1 89 ? 17.070 2.008 7.462 1.00 94.31 89 ARG A N 1
ATOM 703 C CA . ARG A 1 89 ? 17.184 3.138 6.529 1.00 94.31 89 ARG A CA 1
ATOM 704 C C . ARG A 1 89 ? 16.198 2.982 5.382 1.00 94.31 89 ARG A C 1
ATOM 706 O O . ARG A 1 89 ? 15.811 1.860 5.068 1.00 94.31 89 ARG A O 1
ATOM 713 N N . GLU A 1 90 ? 15.832 4.082 4.737 1.00 93.38 90 GLU A N 1
ATOM 714 C CA . GLU A 1 90 ? 15.138 4.010 3.449 1.00 93.38 90 GLU A CA 1
ATOM 715 C C . GLU A 1 90 ? 16.036 3.375 2.375 1.00 93.38 90 GLU A C 1
ATOM 717 O O . GLU A 1 90 ? 17.269 3.416 2.454 1.00 93.38 90 GLU A O 1
ATOM 722 N N . GLY A 1 91 ? 15.406 2.748 1.386 1.00 90.81 91 GLY A N 1
ATOM 723 C CA . GLY A 1 91 ? 16.060 1.894 0.407 1.00 90.81 91 GLY A CA 1
ATOM 724 C C . GLY A 1 91 ? 16.385 0.511 0.974 1.00 90.81 91 GLY A C 1
ATOM 725 O O . GLY A 1 91 ? 15.629 -0.067 1.756 1.00 90.81 91 GLY A O 1
ATOM 726 N N . GLU A 1 92 ? 17.507 -0.055 0.537 1.00 89.56 92 GLU A N 1
ATOM 727 C CA . GLU A 1 92 ? 17.898 -1.424 0.871 1.00 89.56 92 GLU A CA 1
ATOM 728 C C . GLU A 1 92 ? 18.564 -1.548 2.250 1.00 89.56 92 GLU A C 1
ATOM 730 O O . GLU A 1 92 ? 19.544 -0.867 2.569 1.00 89.56 92 GLU A O 1
ATOM 735 N N . ASN A 1 93 ? 18.084 -2.513 3.025 1.00 90.44 93 ASN A N 1
ATOM 736 C CA . ASN A 1 93 ? 18.610 -2.988 4.299 1.00 90.44 93 ASN A CA 1
ATOM 737 C C . ASN A 1 93 ? 19.160 -4.422 4.129 1.00 90.44 93 ASN A C 1
ATOM 739 O O . ASN A 1 93 ? 19.249 -4.955 3.022 1.00 90.44 93 ASN A O 1
ATOM 743 N N . ASP A 1 94 ? 19.581 -5.059 5.218 1.00 83.50 94 ASP A N 1
ATOM 744 C CA . ASP A 1 94 ? 20.098 -6.427 5.192 1.00 83.50 94 ASP A CA 1
ATOM 745 C C . ASP A 1 94 ? 19.088 -7.437 4.619 1.00 83.50 94 ASP A C 1
ATOM 747 O O . ASP A 1 94 ? 17.872 -7.277 4.728 1.00 83.50 94 ASP A O 1
ATOM 751 N N . ARG A 1 95 ? 19.614 -8.505 4.001 1.00 78.06 95 ARG A N 1
ATOM 752 C CA . ARG A 1 95 ? 18.830 -9.616 3.430 1.00 78.06 95 ARG A CA 1
ATOM 753 C C . ARG A 1 95 ? 17.710 -9.159 2.473 1.00 78.06 95 ARG A C 1
ATOM 755 O O . ARG A 1 95 ? 16.654 -9.789 2.434 1.00 78.06 95 ARG A O 1
ATOM 762 N N . ASN A 1 96 ? 17.965 -8.116 1.675 1.00 83.12 96 ASN A N 1
ATOM 763 C CA . ASN A 1 96 ? 17.050 -7.586 0.656 1.00 83.12 96 ASN A CA 1
ATOM 764 C C . ASN A 1 96 ? 15.715 -7.075 1.231 1.00 83.12 96 ASN A C 1
ATOM 766 O O . ASN A 1 96 ? 14.666 -7.254 0.612 1.00 83.12 96 ASN A O 1
ATOM 770 N N . VAL A 1 97 ? 15.740 -6.462 2.417 1.00 88.31 97 VAL A N 1
ATOM 771 C CA . VAL A 1 97 ? 14.585 -5.728 2.953 1.00 88.31 97 VAL A CA 1
ATOM 772 C C . VAL A 1 97 ? 14.621 -4.293 2.445 1.00 88.31 97 VAL A C 1
ATOM 774 O O . VAL A 1 97 ? 15.621 -3.601 2.602 1.00 88.31 97 VAL A O 1
ATOM 777 N N . PHE A 1 98 ? 13.528 -3.833 1.853 1.00 91.94 98 PHE A N 1
ATOM 778 C CA . PHE A 1 98 ? 13.402 -2.497 1.285 1.00 91.94 98 PHE A CA 1
ATOM 779 C C . PHE A 1 98 ? 12.397 -1.689 2.079 1.00 91.94 98 PHE A C 1
ATOM 781 O O . PHE A 1 98 ? 11.296 -2.169 2.342 1.00 91.94 98 PHE A O 1
ATOM 788 N N . ILE A 1 99 ? 12.778 -0.471 2.445 1.00 94.56 99 ILE A N 1
ATOM 789 C CA . ILE A 1 99 ? 11.925 0.462 3.176 1.00 94.56 99 ILE A CA 1
ATOM 790 C C . ILE A 1 99 ? 11.743 1.716 2.334 1.00 94.56 99 ILE A C 1
ATOM 792 O O . ILE A 1 99 ? 12.709 2.244 1.789 1.00 94.56 99 ILE A O 1
ATOM 796 N N . SER A 1 100 ? 10.518 2.214 2.261 1.00 94.94 100 SER A N 1
ATOM 797 C CA . SER A 1 100 ? 10.211 3.515 1.674 1.00 94.94 100 SER A CA 1
ATOM 798 C C . SER A 1 100 ? 9.219 4.270 2.546 1.00 94.94 100 SER A C 1
ATOM 800 O O . SER A 1 100 ? 8.587 3.695 3.441 1.00 94.94 100 SER A O 1
ATOM 802 N N . SER A 1 101 ? 9.062 5.557 2.262 1.00 95.12 101 SER A N 1
ATOM 803 C CA . SER A 1 101 ? 8.003 6.368 2.835 1.00 95.12 101 SER A CA 1
ATOM 804 C C . SER A 1 101 ? 7.346 7.249 1.779 1.00 95.12 101 SER A C 1
ATOM 806 O O . SER A 1 101 ? 7.864 7.447 0.680 1.00 95.12 101 SER A O 1
ATOM 808 N N . GLY A 1 102 ? 6.164 7.749 2.107 1.00 92.88 102 GLY A N 1
ATOM 809 C CA . GLY A 1 102 ? 5.455 8.749 1.330 1.00 92.88 102 GLY A CA 1
ATOM 810 C C . GLY A 1 102 ? 4.662 9.639 2.268 1.00 92.88 102 GLY A C 1
ATOM 811 O O . GLY A 1 102 ? 4.199 9.181 3.311 1.00 92.88 102 GLY A O 1
ATOM 812 N N . ILE A 1 103 ? 4.528 10.911 1.903 1.00 92.75 103 ILE A N 1
ATOM 813 C CA . ILE A 1 103 ? 3.879 11.939 2.723 1.00 92.75 103 ILE A CA 1
ATOM 814 C C . ILE A 1 103 ? 2.809 12.616 1.889 1.00 92.75 103 ILE A C 1
ATOM 816 O O . ILE A 1 103 ? 3.007 12.846 0.692 1.00 92.75 103 ILE A O 1
ATOM 820 N N . ALA A 1 104 ? 1.682 12.944 2.506 1.00 91.00 104 ALA A N 1
ATOM 821 C CA . ALA A 1 104 ? 0.644 13.745 1.887 1.00 91.00 104 ALA A CA 1
ATOM 822 C C . ALA A 1 104 ? -0.032 14.664 2.900 1.00 91.00 104 ALA A C 1
ATOM 824 O O . ALA A 1 104 ? -0.229 14.309 4.062 1.00 91.00 104 ALA A O 1
ATOM 825 N N . THR A 1 105 ? -0.439 15.831 2.421 1.00 90.62 105 THR A N 1
ATOM 826 C CA . THR A 1 105 ? -1.154 16.828 3.209 1.00 90.62 105 THR A CA 1
ATOM 827 C C . THR A 1 105 ? -2.656 16.548 3.210 1.00 90.62 105 THR A C 1
ATOM 829 O O . THR A 1 105 ? -3.252 16.228 2.180 1.00 90.62 105 THR A O 1
ATOM 832 N N . VAL A 1 106 ? -3.289 16.700 4.369 1.00 90.69 106 VAL A N 1
ATOM 833 C CA . VAL A 1 106 ? -4.743 16.693 4.523 1.00 90.69 106 VAL A CA 1
ATOM 834 C C . VAL A 1 106 ? -5.291 18.003 3.974 1.00 90.69 106 VAL A C 1
ATOM 836 O O . VAL A 1 106 ? -4.991 19.079 4.483 1.00 90.69 106 VAL A O 1
ATOM 839 N N . ALA A 1 107 ? -6.095 17.905 2.919 1.00 87.31 107 ALA A N 1
ATOM 840 C CA . ALA A 1 107 ? -6.591 19.065 2.184 1.00 87.31 107 ALA A CA 1
ATOM 841 C C . ALA A 1 107 ? -7.633 19.889 2.959 1.00 87.31 107 ALA A C 1
ATOM 843 O O . ALA A 1 107 ? -7.822 21.069 2.675 1.00 87.31 107 ALA A O 1
ATOM 844 N N . MET A 1 108 ? -8.342 19.264 3.902 1.00 86.94 108 MET A N 1
ATOM 845 C CA . MET A 1 108 ? -9.364 19.927 4.708 1.00 86.94 108 MET A CA 1
ATOM 846 C C . MET A 1 108 ? -8.787 20.411 6.035 1.00 86.94 108 MET A C 1
ATOM 848 O O . MET A 1 108 ? -7.965 19.739 6.658 1.00 86.94 108 MET A O 1
ATOM 852 N N . GLU A 1 109 ? -9.288 21.547 6.513 1.00 86.88 109 GLU A N 1
ATOM 853 C CA . GLU A 1 109 ? -8.976 22.030 7.855 1.00 86.88 109 GLU A CA 1
ATOM 854 C C . GLU A 1 109 ? -9.538 21.087 8.925 1.00 86.88 109 GLU A C 1
ATOM 856 O O . GLU A 1 109 ? -10.623 20.512 8.788 1.00 86.88 109 GLU A O 1
ATOM 861 N N . LYS A 1 110 ? -8.801 20.952 10.027 1.00 86.75 110 LYS A N 1
ATOM 862 C CA . LYS A 1 110 ? -9.191 20.111 11.160 1.00 86.75 110 LYS A CA 1
ATOM 863 C C . LYS A 1 110 ? -10.549 20.531 11.725 1.00 86.75 110 LYS A C 1
ATOM 865 O O . LYS A 1 110 ? -10.736 21.673 12.133 1.00 86.75 110 LYS A O 1
ATOM 870 N N . GLY A 1 111 ? -11.477 19.576 11.780 1.00 84.00 111 GLY A N 1
ATOM 871 C CA . GLY A 1 111 ? -12.845 19.776 12.267 1.00 84.00 111 GLY A CA 1
ATOM 872 C C . GLY A 1 111 ? -13.838 20.266 11.209 1.00 84.00 111 GLY A C 1
ATOM 873 O O . GLY A 1 111 ? -15.032 20.335 11.498 1.00 84.00 111 GLY A O 1
ATOM 874 N N . ALA A 1 112 ? -13.393 20.569 9.985 1.00 86.69 112 ALA A N 1
ATOM 875 C CA . ALA A 1 112 ? -14.307 20.839 8.882 1.00 86.69 112 ALA A CA 1
ATOM 876 C C . ALA A 1 112 ? -15.071 19.558 8.468 1.00 86.69 112 ALA A C 1
ATOM 878 O O . ALA A 1 112 ? -14.552 18.443 8.613 1.00 86.69 112 ALA A O 1
ATOM 879 N N . PRO A 1 113 ? -16.298 19.673 7.921 1.00 83.75 113 PRO A N 1
ATOM 880 C CA . PRO A 1 113 ? -16.986 18.534 7.310 1.00 83.75 113 PRO A CA 1
ATOM 881 C C . PRO A 1 113 ? -16.112 17.878 6.235 1.00 83.75 113 PRO A C 1
ATOM 883 O O . PRO A 1 113 ? -15.536 18.586 5.412 1.00 83.75 113 PRO A O 1
ATOM 886 N N . GLY A 1 114 ? -15.999 16.546 6.230 1.00 85.25 114 GLY A N 1
ATOM 887 C CA . GLY A 1 114 ? -15.129 15.833 5.287 1.00 85.25 114 GLY A CA 1
ATOM 888 C C . GLY A 1 114 ? -13.653 15.768 5.695 1.00 85.25 114 GLY A C 1
ATOM 889 O O . GLY A 1 114 ? -12.834 15.270 4.924 1.00 85.25 114 GLY A O 1
ATOM 890 N N . TRP A 1 115 ? -13.277 16.265 6.880 1.00 89.44 115 TRP A N 1
ATOM 891 C CA . TRP A 1 115 ? -11.897 16.178 7.367 1.00 89.44 115 TRP A CA 1
ATOM 892 C C . TRP A 1 115 ? -11.421 14.728 7.553 1.00 89.44 115 TRP A C 1
ATOM 894 O O . TRP A 1 115 ? -10.297 14.409 7.169 1.00 89.44 115 TRP A O 1
ATOM 904 N N . ILE A 1 116 ? -12.278 13.830 8.054 1.00 90.81 116 ILE A N 1
ATOM 905 C CA . ILE A 1 116 ? -11.949 12.401 8.202 1.00 90.81 116 ILE A CA 1
ATOM 906 C C . ILE A 1 116 ? -11.706 11.765 6.833 1.00 90.81 116 ILE A C 1
ATOM 908 O O . ILE A 1 116 ? -10.701 11.087 6.628 1.00 90.81 116 ILE A O 1
ATOM 912 N N . GLU A 1 117 ? -12.570 12.028 5.857 1.00 88.81 117 GLU A N 1
ATOM 913 C CA . GLU A 1 117 ? -12.359 11.527 4.498 1.00 88.81 117 GLU A CA 1
ATOM 914 C C . GLU A 1 117 ? -11.108 12.133 3.827 1.00 88.81 117 GLU A C 1
ATOM 916 O O . GLU A 1 117 ? -10.384 11.451 3.091 1.00 88.81 117 GLU A O 1
ATOM 921 N N . SER A 1 118 ? -10.803 13.398 4.123 1.00 89.81 118 SER A N 1
ATOM 922 C CA . SER A 1 118 ? -9.589 14.073 3.662 1.00 89.81 118 SER A CA 1
ATOM 923 C C . SER A 1 118 ? -8.323 13.431 4.238 1.00 89.81 118 SER A C 1
ATOM 925 O O . SER A 1 118 ? -7.390 13.166 3.481 1.00 89.81 118 SER A O 1
ATOM 927 N N . ARG A 1 119 ? -8.301 13.087 5.537 1.00 91.38 119 ARG A N 1
ATOM 928 C CA . ARG A 1 119 ? -7.151 12.414 6.174 1.00 91.38 119 ARG A CA 1
ATOM 929 C C . ARG A 1 119 ? -6.906 11.029 5.587 1.00 91.38 119 ARG A C 1
ATOM 931 O O . ARG A 1 119 ? -5.775 10.664 5.288 1.00 91.38 119 ARG A O 1
ATOM 938 N N . ARG A 1 120 ? -7.982 10.282 5.336 1.00 90.44 120 ARG A N 1
ATOM 939 C CA . ARG A 1 120 ? -7.921 8.965 4.700 1.00 90.44 120 ARG A CA 1
ATOM 940 C C . ARG A 1 120 ? -7.417 9.077 3.262 1.00 90.44 120 ARG A C 1
ATOM 942 O O . ARG A 1 120 ? -6.657 8.242 2.786 1.00 90.44 120 ARG A O 1
ATOM 949 N N . THR A 1 121 ? -7.825 10.124 2.554 1.00 88.56 121 THR A N 1
ATOM 950 C CA . THR A 1 121 ? -7.322 10.399 1.207 1.00 88.56 121 THR A CA 1
ATOM 951 C C . THR A 1 121 ? -5.844 10.777 1.221 1.00 88.56 121 THR A C 1
ATOM 953 O O . THR A 1 121 ? -5.106 10.270 0.382 1.00 88.56 121 THR A O 1
ATOM 956 N N . ALA A 1 122 ? -5.388 11.571 2.193 1.00 90.25 122 ALA A N 1
ATOM 957 C CA . ALA A 1 122 ? -3.966 11.830 2.396 1.00 90.25 122 ALA A CA 1
ATOM 958 C C . ALA A 1 122 ? -3.197 10.530 2.689 1.00 90.25 122 ALA A C 1
ATOM 960 O O . ALA A 1 122 ? -2.189 10.275 2.039 1.00 90.25 122 ALA A O 1
ATOM 961 N N . HIS A 1 123 ? -3.711 9.654 3.558 1.00 92.56 123 HIS A N 1
ATOM 962 C CA . HIS A 1 123 ? -3.136 8.321 3.769 1.00 92.56 123 HIS A CA 1
ATOM 963 C C . HIS A 1 123 ? -2.975 7.547 2.451 1.00 92.56 123 HIS A C 1
ATOM 965 O O . HIS A 1 123 ? -1.901 7.023 2.173 1.00 92.56 123 HIS A O 1
ATOM 971 N N . ASP A 1 124 ? -4.009 7.494 1.610 1.00 89.00 124 ASP A N 1
ATOM 972 C CA . ASP A 1 124 ? -3.946 6.738 0.355 1.00 89.00 124 ASP A CA 1
ATOM 973 C C . ASP A 1 124 ? -2.971 7.358 -0.663 1.00 89.00 124 ASP A C 1
ATOM 975 O O . ASP A 1 124 ? -2.283 6.627 -1.378 1.00 89.00 124 ASP A O 1
ATOM 979 N N . VAL A 1 125 ? -2.860 8.692 -0.707 1.00 88.19 125 VAL A N 1
ATOM 980 C CA . VAL A 1 125 ? -1.836 9.392 -1.504 1.00 88.19 125 VAL A CA 1
ATOM 981 C C . VAL A 1 125 ? -0.436 9.069 -0.973 1.00 88.19 125 VAL A C 1
ATOM 983 O O . VAL A 1 125 ? 0.444 8.709 -1.752 1.00 88.19 125 VAL A O 1
ATOM 986 N N . ALA A 1 126 ? -0.226 9.147 0.341 1.00 91.94 126 ALA A N 1
ATOM 987 C CA . ALA A 1 126 ? 1.039 8.826 0.996 1.00 91.94 126 ALA A CA 1
ATOM 988 C C . ALA A 1 126 ? 1.450 7.363 0.757 1.00 91.94 126 ALA A C 1
ATOM 990 O O . ALA A 1 126 ? 2.593 7.097 0.391 1.00 91.94 126 ALA A O 1
ATOM 991 N N . PHE A 1 127 ? 0.507 6.424 0.862 1.00 90.88 127 PHE A N 1
ATOM 992 C CA . PHE A 1 127 ? 0.703 5.015 0.524 1.00 90.88 127 PHE A CA 1
ATOM 993 C C . PHE A 1 127 ? 1.118 4.838 -0.942 1.00 90.88 127 PHE A C 1
ATOM 995 O O . PHE A 1 127 ? 2.094 4.148 -1.234 1.00 90.88 127 PHE A O 1
ATOM 1002 N N . ALA A 1 128 ? 0.425 5.493 -1.879 1.00 86.00 128 ALA A N 1
ATOM 1003 C CA . ALA A 1 128 ? 0.770 5.424 -3.296 1.00 86.00 128 ALA A CA 1
ATOM 1004 C C . ALA A 1 128 ? 2.161 6.017 -3.589 1.00 86.00 128 ALA A C 1
ATOM 1006 O O . ALA A 1 128 ? 2.891 5.456 -4.406 1.00 86.00 128 ALA A O 1
ATOM 1007 N N . ARG A 1 129 ? 2.555 7.097 -2.895 1.00 89.00 129 ARG A N 1
ATOM 1008 C CA . ARG A 1 129 ? 3.893 7.712 -2.996 1.00 89.00 129 ARG A CA 1
ATOM 1009 C C . ARG A 1 129 ? 4.976 6.770 -2.468 1.00 89.00 129 ARG A C 1
ATOM 1011 O O . ARG A 1 129 ? 5.938 6.501 -3.180 1.00 89.00 129 ARG A O 1
ATOM 1018 N N . ALA A 1 130 ? 4.772 6.189 -1.284 1.00 91.94 130 ALA A N 1
ATOM 1019 C CA . ALA A 1 130 ? 5.685 5.200 -0.707 1.00 91.94 130 ALA A CA 1
ATOM 1020 C C . ALA A 1 130 ? 5.865 3.989 -1.634 1.00 91.94 130 ALA A C 1
ATOM 1022 O O . ALA A 1 130 ? 6.975 3.487 -1.833 1.00 91.94 130 ALA A O 1
ATOM 1023 N N . LYS A 1 131 ? 4.771 3.536 -2.249 1.00 89.06 131 LYS A N 1
ATOM 1024 C CA . LYS A 1 131 ? 4.792 2.441 -3.212 1.00 89.06 131 LYS A CA 1
ATOM 1025 C C . LYS A 1 131 ? 5.542 2.814 -4.492 1.00 89.06 131 LYS A C 1
ATOM 1027 O O . LYS A 1 131 ? 6.360 2.022 -4.950 1.00 89.06 131 LYS A O 1
ATOM 1032 N N . ALA A 1 132 ? 5.313 4.006 -5.044 1.00 85.44 132 ALA A N 1
ATOM 1033 C CA . ALA A 1 132 ? 6.047 4.503 -6.208 1.00 85.44 132 ALA A CA 1
ATOM 1034 C C . ALA A 1 132 ? 7.560 4.579 -5.940 1.00 85.44 132 ALA A C 1
ATOM 1036 O O . ALA A 1 132 ? 8.350 4.198 -6.800 1.00 85.44 132 ALA A O 1
ATOM 1037 N N . GLU A 1 133 ? 7.967 4.960 -4.727 1.00 89.50 133 GLU A N 1
ATOM 1038 C CA . GLU A 1 133 ? 9.378 4.969 -4.328 1.00 89.50 133 GLU A CA 1
ATOM 1039 C C . GLU A 1 133 ? 9.985 3.554 -4.267 1.00 89.50 133 GLU A C 1
ATOM 1041 O O . GLU A 1 133 ? 11.108 3.336 -4.730 1.00 89.50 133 GLU A O 1
ATOM 1046 N N . LEU A 1 134 ? 9.231 2.550 -3.794 1.00 88.56 134 LEU A N 1
ATOM 1047 C CA . LEU A 1 134 ? 9.660 1.144 -3.885 1.00 88.56 134 LEU A CA 1
ATOM 1048 C C . LEU A 1 134 ? 9.811 0.695 -5.338 1.00 88.56 134 LEU A C 1
ATOM 1050 O O . LEU A 1 134 ? 10.802 0.045 -5.666 1.00 88.56 134 LEU A O 1
ATOM 1054 N N . VAL A 1 135 ? 8.857 1.043 -6.209 1.00 85.38 135 VAL A N 1
ATOM 1055 C CA . VAL A 1 135 ? 8.940 0.746 -7.650 1.00 85.38 135 VAL A CA 1
ATOM 1056 C C . VAL A 1 135 ? 10.173 1.403 -8.265 1.00 85.38 135 VAL A C 1
ATOM 1058 O O . VAL A 1 135 ? 10.889 0.748 -9.019 1.00 85.38 135 VAL A O 1
ATOM 1061 N N . SER A 1 136 ? 10.454 2.658 -7.911 1.00 84.81 136 SER A N 1
ATOM 1062 C CA . SER A 1 136 ? 11.634 3.396 -8.364 1.00 84.81 136 SER A CA 1
ATOM 1063 C C . SER A 1 136 ? 12.929 2.693 -7.953 1.00 84.81 136 SER A C 1
ATOM 1065 O O . SER A 1 136 ? 13.732 2.310 -8.808 1.00 84.81 136 SER A O 1
ATOM 1067 N N . THR A 1 137 ? 13.084 2.422 -6.652 1.00 86.38 137 THR A N 1
ATOM 1068 C CA . THR A 1 137 ? 14.250 1.726 -6.086 1.00 86.38 137 THR A CA 1
ATOM 1069 C C . THR A 1 137 ? 14.445 0.348 -6.722 1.00 86.38 137 THR A C 1
ATOM 1071 O O . THR A 1 137 ? 15.562 -0.049 -7.065 1.00 86.38 137 THR A O 1
ATOM 1074 N N . MET A 1 138 ? 13.352 -0.391 -6.913 1.00 82.12 138 MET A N 1
ATOM 1075 C CA . MET A 1 138 ? 13.389 -1.722 -7.507 1.00 82.12 138 MET A CA 1
ATOM 1076 C C . MET A 1 138 ? 13.743 -1.674 -8.996 1.00 82.12 138 MET A C 1
ATOM 1078 O O . MET A 1 138 ? 14.568 -2.461 -9.456 1.00 82.12 138 MET A O 1
ATOM 1082 N N . GLY A 1 139 ? 13.178 -0.722 -9.740 1.00 78.25 139 GLY A N 1
ATOM 1083 C CA . GLY A 1 139 ? 13.507 -0.485 -11.143 1.00 78.25 139 GLY A CA 1
ATOM 1084 C C . GLY A 1 139 ? 14.991 -0.177 -11.329 1.00 78.25 139 GLY A C 1
ATOM 1085 O O . GLY A 1 139 ? 15.643 -0.816 -12.150 1.00 78.25 139 GLY A O 1
ATOM 1086 N N . GLN A 1 140 ? 15.560 0.700 -10.495 1.00 81.12 140 GLN A N 1
ATOM 1087 C CA . GLN A 1 140 ? 16.998 0.999 -10.509 1.00 81.12 140 GLN A CA 1
ATOM 1088 C C . GLN A 1 140 ? 17.852 -0.248 -10.240 1.00 81.12 140 GLN A C 1
ATOM 1090 O O . GLN A 1 140 ? 18.864 -0.467 -10.904 1.00 81.12 140 GLN A O 1
ATOM 1095 N N . LYS A 1 141 ? 17.443 -1.107 -9.300 1.00 77.81 141 LYS A N 1
ATOM 1096 C CA . LYS A 1 141 ? 18.148 -2.368 -9.029 1.00 77.81 141 LYS A CA 1
ATOM 1097 C C . LYS A 1 141 ? 18.088 -3.354 -10.185 1.00 77.81 141 LYS A C 1
ATOM 1099 O O . LYS A 1 141 ? 19.106 -3.982 -10.484 1.00 77.81 141 LYS A O 1
ATOM 1104 N N . ILE A 1 142 ? 16.925 -3.481 -10.823 1.00 73.81 142 ILE A N 1
ATOM 1105 C CA . ILE A 1 142 ? 16.746 -4.310 -12.019 1.00 73.81 142 ILE A CA 1
ATOM 1106 C C . ILE A 1 142 ? 17.674 -3.807 -13.132 1.00 73.81 142 ILE A C 1
ATOM 1108 O O . ILE A 1 142 ? 18.395 -4.616 -13.712 1.00 73.81 142 ILE A O 1
ATOM 1112 N N . GLN A 1 143 ? 17.744 -2.488 -13.352 1.00 70.88 143 GLN A N 1
ATOM 1113 C CA . GLN A 1 143 ? 18.655 -1.881 -14.332 1.00 70.88 143 GLN A CA 1
ATOM 1114 C C . GLN A 1 143 ? 20.135 -2.148 -14.015 1.00 70.88 143 GLN A C 1
ATOM 1116 O O . GLN A 1 143 ? 20.907 -2.444 -14.918 1.00 70.88 143 GLN A O 1
ATOM 1121 N N . GLN A 1 144 ? 20.545 -2.049 -12.746 1.00 69.44 144 GLN A N 1
ATOM 1122 C CA . GLN A 1 144 ? 21.956 -2.162 -12.352 1.00 69.44 144 GLN A CA 1
ATOM 1123 C C . GLN A 1 144 ? 22.497 -3.599 -12.343 1.00 69.44 144 GLN A C 1
ATOM 1125 O O . GLN A 1 144 ? 23.698 -3.794 -12.528 1.00 69.44 144 GLN A O 1
ATOM 1130 N N . SER A 1 145 ? 21.657 -4.600 -12.063 1.00 60.31 145 SER A N 1
ATOM 1131 C CA . SER A 1 145 ? 22.151 -5.912 -11.609 1.00 60.31 145 SER A CA 1
ATOM 1132 C C . SER A 1 145 ? 22.144 -7.019 -12.663 1.00 60.31 145 SER A C 1
ATOM 1134 O O . SER A 1 145 ? 22.684 -8.085 -12.375 1.00 60.31 145 SER A O 1
ATOM 1136 N N . GLY A 1 146 ? 21.523 -6.841 -13.837 1.00 54.91 146 GLY A N 1
ATOM 1137 C CA . GLY A 1 146 ? 21.356 -7.957 -14.785 1.00 54.91 146 GLY A CA 1
ATOM 1138 C C . GLY A 1 146 ? 20.701 -9.176 -14.114 1.00 54.91 146 GLY A C 1
ATOM 1139 O O . GLY A 1 146 ? 21.256 -10.269 -14.086 1.00 54.91 146 GLY A O 1
ATOM 1140 N N . THR A 1 147 ? 19.573 -8.919 -13.454 1.00 52.06 147 THR A N 1
ATOM 1141 C CA . THR A 1 147 ? 18.419 -9.774 -13.112 1.00 52.06 147 THR A CA 1
ATOM 1142 C C . THR A 1 147 ? 18.591 -11.197 -12.538 1.00 52.06 147 THR A C 1
ATOM 1144 O O . THR A 1 147 ? 17.869 -11.522 -11.599 1.00 52.06 147 THR A O 1
ATOM 1147 N N . ALA A 1 148 ? 19.522 -12.047 -12.977 1.00 45.34 148 ALA A N 1
ATOM 1148 C CA . ALA A 1 148 ? 19.531 -13.486 -12.653 1.00 45.34 148 ALA A CA 1
ATOM 1149 C C . ALA A 1 148 ? 19.700 -13.827 -11.151 1.00 45.34 148 ALA A C 1
ATOM 1151 O O . ALA A 1 148 ? 19.156 -14.821 -10.660 1.00 45.34 148 ALA A O 1
ATOM 1152 N N . GLN A 1 149 ? 20.432 -13.007 -10.389 1.00 45.16 149 GLN A N 1
ATOM 1153 C CA . GLN A 1 149 ? 20.652 -13.240 -8.952 1.00 45.16 149 GLN A CA 1
ATOM 1154 C C . GLN A 1 149 ? 19.530 -12.658 -8.071 1.00 45.16 149 GLN A C 1
ATOM 1156 O O . GLN A 1 149 ? 19.325 -13.098 -6.938 1.00 45.16 149 GLN A O 1
ATOM 1161 N N . PHE A 1 150 ? 18.780 -11.683 -8.591 1.00 45.75 150 PHE A N 1
ATOM 1162 C CA . PHE A 1 150 ? 17.651 -11.071 -7.891 1.00 45.75 150 PHE A CA 1
ATOM 1163 C C . PHE A 1 150 ? 16.354 -11.875 -8.107 1.00 45.75 150 PHE A C 1
ATOM 1165 O O . PHE A 1 150 ? 15.561 -12.029 -7.183 1.00 45.75 150 PHE A O 1
ATOM 1172 N N . THR A 1 151 ? 16.180 -12.471 -9.292 1.00 45.59 151 THR A N 1
ATOM 1173 C CA . THR A 1 151 ? 15.010 -13.288 -9.668 1.00 45.59 151 THR A CA 1
ATOM 1174 C C . THR A 1 151 ? 15.027 -14.709 -9.127 1.00 45.59 151 THR A C 1
ATOM 1176 O O . THR A 1 151 ? 13.967 -15.272 -8.884 1.00 45.59 151 THR A O 1
ATOM 1179 N N . SER A 1 152 ? 16.203 -15.297 -8.905 1.00 46.47 152 SER A N 1
ATOM 1180 C CA . SER A 1 152 ? 16.315 -16.650 -8.338 1.00 46.47 152 SER A CA 1
ATOM 1181 C C . SER A 1 152 ? 15.922 -16.713 -6.856 1.00 46.47 152 SER A C 1
ATOM 1183 O O . SER A 1 152 ? 15.414 -17.735 -6.404 1.00 46.47 152 SER A O 1
ATOM 1185 N N . ASN A 1 153 ? 16.094 -15.615 -6.111 1.00 44.75 153 ASN A N 1
ATOM 1186 C CA . ASN A 1 153 ? 15.806 -15.544 -4.671 1.00 44.75 153 ASN A CA 1
ATOM 1187 C C . ASN A 1 153 ? 14.379 -15.086 -4.330 1.00 44.75 153 ASN A C 1
ATOM 1189 O O . ASN A 1 153 ? 13.933 -15.256 -3.196 1.00 44.75 153 ASN A O 1
ATOM 1193 N N . ALA A 1 154 ? 13.662 -14.496 -5.284 1.00 47.12 154 ALA A N 1
ATOM 1194 C CA . ALA A 1 154 ? 12.245 -14.193 -5.163 1.00 47.12 154 ALA A CA 1
ATOM 1195 C C . ALA A 1 154 ? 11.499 -15.213 -6.025 1.00 47.12 154 ALA A C 1
ATOM 1197 O O . ALA A 1 154 ? 11.347 -15.037 -7.226 1.00 47.12 154 ALA A O 1
ATOM 1198 N N . SER A 1 155 ? 11.127 -16.354 -5.448 1.00 41.81 155 SER A N 1
ATOM 1199 C CA . SER A 1 155 ? 10.440 -17.425 -6.173 1.00 41.81 155 SER A CA 1
ATOM 1200 C C . SER A 1 155 ? 9.032 -16.969 -6.574 1.00 41.81 155 SER A C 1
ATOM 1202 O O . SER A 1 155 ? 8.064 -17.170 -5.846 1.00 41.81 155 SER A O 1
ATOM 1204 N N . PHE A 1 156 ? 8.926 -16.303 -7.722 1.00 51.34 156 PHE A N 1
ATOM 1205 C CA . PHE A 1 156 ? 7.666 -15.820 -8.269 1.00 51.34 156 PHE A CA 1
ATOM 1206 C C . PHE A 1 156 ? 6.876 -16.980 -8.892 1.00 51.34 156 PHE A C 1
ATOM 1208 O O . PHE A 1 156 ? 7.418 -17.762 -9.676 1.00 51.34 156 PHE A O 1
ATOM 1215 N N . GLY A 1 157 ? 5.582 -17.084 -8.572 1.00 39.66 157 GLY A N 1
ATOM 1216 C CA . GLY A 1 157 ? 4.649 -17.992 -9.247 1.00 39.66 157 GLY A CA 1
ATOM 1217 C C . GLY A 1 157 ? 4.694 -17.825 -10.774 1.00 39.66 157 GLY A C 1
ATOM 1218 O O . GLY A 1 157 ? 4.974 -16.736 -11.279 1.00 39.66 157 GLY A O 1
ATOM 1219 N N . GLN A 1 158 ? 4.434 -18.925 -11.490 1.00 37.72 158 GLN A N 1
ATOM 1220 C CA . GLN A 1 158 ? 4.777 -19.267 -12.890 1.00 37.72 158 GLN A CA 1
ATOM 1221 C C . GLN A 1 158 ? 4.521 -18.239 -14.028 1.00 37.72 158 GLN A C 1
ATOM 1223 O O . GLN A 1 158 ? 4.797 -18.553 -15.185 1.00 37.72 158 GLN A O 1
ATOM 1228 N N . GLY A 1 159 ? 4.043 -17.022 -13.761 1.00 42.00 159 GLY A N 1
ATOM 1229 C CA . GLY A 1 159 ? 3.784 -15.983 -14.768 1.00 42.00 159 GLY A CA 1
ATOM 1230 C C . GLY A 1 159 ? 4.724 -14.769 -14.765 1.00 42.00 159 GLY A C 1
ATOM 1231 O O . GLY A 1 159 ? 4.809 -14.090 -15.783 1.00 42.00 159 GLY A O 1
ATOM 1232 N N . GLN A 1 160 ? 5.436 -14.467 -13.670 1.00 48.62 160 GLN A N 1
ATOM 1233 C CA . GLN A 1 160 ? 6.210 -13.210 -13.563 1.00 48.62 160 GLN A CA 1
ATOM 1234 C C . GLN A 1 160 ? 7.677 -13.328 -14.014 1.00 48.62 160 GLN A C 1
ATOM 1236 O O . GLN A 1 160 ? 8.303 -12.323 -14.338 1.00 48.62 160 GLN A O 1
ATOM 1241 N N . ILE A 1 161 ? 8.217 -14.548 -14.096 1.00 51.12 161 ILE A N 1
ATOM 1242 C CA . ILE A 1 161 ? 9.619 -14.805 -14.473 1.00 51.12 161 ILE A CA 1
ATOM 1243 C C . ILE A 1 161 ? 9.887 -14.419 -15.940 1.00 51.12 161 ILE A C 1
ATOM 1245 O O . ILE A 1 161 ? 10.917 -13.823 -16.244 1.00 51.12 161 ILE A O 1
ATOM 1249 N N . GLN A 1 162 ? 8.933 -14.680 -16.840 1.00 54.41 162 GLN A N 1
ATOM 1250 C CA . GLN A 1 162 ? 9.105 -14.465 -18.284 1.00 54.41 162 GLN A CA 1
ATOM 1251 C C . GLN A 1 162 ? 9.259 -12.983 -18.659 1.00 54.41 162 GLN A C 1
ATOM 1253 O O . GLN A 1 162 ? 10.102 -12.653 -19.487 1.00 54.41 162 GLN A O 1
ATOM 1258 N N . GLU A 1 163 ? 8.497 -12.077 -18.036 1.00 59.38 163 GLU A N 1
ATOM 1259 C CA . GLU A 1 163 ? 8.567 -10.640 -18.356 1.00 59.38 163 GLU A CA 1
ATOM 1260 C C . GLU A 1 163 ? 9.872 -9.999 -17.848 1.00 59.38 163 GLU A C 1
ATOM 1262 O O . GLU A 1 163 ? 10.448 -9.097 -18.459 1.00 59.38 163 GLU A O 1
ATOM 1267 N N . VAL A 1 164 ? 10.387 -10.507 -16.731 1.00 59.41 164 VAL A N 1
ATOM 1268 C CA . VAL A 1 164 ? 11.658 -10.062 -16.165 1.00 59.41 164 VAL A CA 1
ATOM 1269 C C . VAL A 1 164 ? 12.843 -10.570 -17.004 1.00 59.41 164 VAL A C 1
ATOM 1271 O O . VAL A 1 164 ? 13.795 -9.825 -17.241 1.00 59.41 164 VAL A O 1
ATOM 1274 N N . GLU A 1 165 ? 12.763 -11.794 -17.538 1.00 62.72 165 GLU A N 1
ATOM 1275 C CA . GLU A 1 165 ? 13.730 -12.323 -18.513 1.00 62.72 165 GLU A CA 1
ATOM 1276 C C . GLU A 1 165 ? 13.735 -11.538 -19.836 1.00 62.72 165 GLU A C 1
ATOM 1278 O O . GLU A 1 165 ? 14.807 -11.299 -20.401 1.00 62.72 165 GLU A O 1
ATOM 1283 N N . THR A 1 166 ? 12.569 -11.098 -20.327 1.00 64.19 166 THR A N 1
ATOM 1284 C CA . THR A 1 166 ? 12.485 -10.252 -21.534 1.00 64.19 166 THR A CA 1
ATOM 1285 C C . THR A 1 166 ? 13.129 -8.879 -21.329 1.00 64.19 166 THR A C 1
ATOM 1287 O O . THR A 1 166 ? 13.819 -8.385 -22.226 1.00 64.19 166 THR A O 1
ATOM 1290 N N . VAL A 1 167 ? 12.996 -8.283 -20.135 1.00 62.91 167 VAL A N 1
ATOM 1291 C CA . VAL A 1 167 ? 13.701 -7.036 -19.782 1.00 62.91 167 VAL A CA 1
ATOM 1292 C C . VAL A 1 167 ? 15.216 -7.263 -19.791 1.00 62.91 167 VAL A C 1
ATOM 1294 O O . VAL A 1 167 ? 15.934 -6.510 -20.439 1.00 62.91 167 VAL A O 1
ATOM 1297 N N . ASP A 1 168 ? 15.709 -8.341 -19.175 1.00 66.50 168 ASP A N 1
ATOM 1298 C CA . ASP A 1 168 ? 17.141 -8.692 -19.149 1.00 66.50 168 ASP A CA 1
ATOM 1299 C C . ASP A 1 168 ? 17.730 -8.919 -20.554 1.00 66.50 168 ASP A C 1
ATOM 1301 O O . ASP A 1 168 ? 18.833 -8.471 -20.882 1.00 66.50 168 ASP A O 1
ATOM 1305 N N . ARG A 1 169 ? 16.994 -9.610 -21.433 1.00 68.62 169 ARG A N 1
ATOM 1306 C CA . ARG A 1 169 ? 17.425 -9.805 -22.823 1.00 68.62 169 ARG A CA 1
ATOM 1307 C C . ARG A 1 169 ? 17.495 -8.481 -23.581 1.00 68.62 169 ARG A C 1
ATOM 1309 O O . ARG A 1 169 ? 18.487 -8.257 -24.273 1.00 68.62 169 ARG A O 1
ATOM 1316 N N . THR A 1 170 ? 16.508 -7.608 -23.400 1.00 66.56 170 THR A N 1
ATOM 1317 C CA . THR A 1 170 ? 16.474 -6.289 -24.046 1.00 66.56 170 THR A CA 1
ATOM 1318 C C . THR A 1 170 ? 17.570 -5.362 -23.514 1.00 66.56 170 THR A C 1
ATOM 1320 O O . THR A 1 170 ? 18.223 -4.687 -24.306 1.00 66.56 170 THR A O 1
ATOM 1323 N N . ALA A 1 171 ? 17.862 -5.400 -22.209 1.00 68.38 171 ALA A N 1
ATOM 1324 C CA . ALA A 1 171 ? 18.976 -4.673 -21.595 1.00 68.38 171 ALA A CA 1
ATOM 1325 C C . ALA A 1 171 ? 20.312 -5.023 -22.265 1.00 68.38 171 ALA A C 1
ATOM 1327 O O . ALA A 1 171 ? 21.039 -4.146 -22.720 1.00 68.38 171 ALA A O 1
ATOM 1328 N N . ARG A 1 172 ? 20.588 -6.324 -22.444 1.00 69.81 172 ARG A N 1
ATOM 1329 C CA . ARG A 1 172 ? 21.792 -6.803 -23.147 1.00 69.81 172 ARG A CA 1
ATOM 1330 C C . ARG A 1 172 ? 21.866 -6.360 -24.610 1.00 69.81 172 ARG A C 1
ATOM 1332 O O . ARG A 1 172 ? 22.963 -6.302 -25.165 1.00 69.81 172 ARG A O 1
ATOM 1339 N N . ILE A 1 173 ? 20.722 -6.123 -25.252 1.00 67.75 173 ILE A N 1
ATOM 1340 C CA . ILE A 1 173 ? 20.650 -5.603 -26.621 1.00 67.75 173 ILE A CA 1
ATOM 1341 C C . ILE A 1 173 ? 20.961 -4.096 -26.631 1.00 67.75 173 ILE A C 1
ATOM 1343 O O . ILE A 1 173 ? 21.748 -3.656 -27.468 1.00 67.75 173 ILE A O 1
ATOM 1347 N N . LEU A 1 174 ? 20.426 -3.329 -25.674 1.00 67.56 174 LEU A N 1
ATOM 1348 C CA . LEU A 1 174 ? 20.709 -1.898 -25.500 1.00 67.56 174 LEU A CA 1
ATOM 1349 C C . LEU A 1 174 ? 22.159 -1.618 -25.083 1.00 67.56 174 LEU A C 1
ATOM 1351 O O . LEU A 1 174 ? 22.779 -0.710 -25.627 1.00 67.56 174 LEU A O 1
ATOM 1355 N N . ASP A 1 175 ? 22.754 -2.430 -24.209 1.00 66.50 175 ASP A N 1
ATOM 1356 C CA . ASP A 1 175 ? 24.174 -2.307 -23.832 1.00 66.50 175 ASP A CA 1
ATOM 1357 C C . ASP A 1 175 ? 25.116 -2.469 -25.036 1.00 66.50 175 ASP A C 1
ATOM 1359 O O . ASP A 1 175 ? 26.248 -1.980 -25.043 1.00 66.50 175 ASP A O 1
ATOM 1363 N N . LYS A 1 176 ? 24.636 -3.128 -26.095 1.00 67.31 176 LYS A N 1
ATOM 1364 C CA . LYS A 1 176 ? 25.323 -3.271 -27.380 1.00 67.31 176 LYS A CA 1
ATOM 1365 C C . LYS A 1 176 ? 24.888 -2.216 -28.399 1.00 67.31 176 LYS A C 1
ATOM 1367 O O . LYS A 1 176 ? 25.035 -2.453 -29.595 1.00 67.31 176 LYS A O 1
ATOM 1372 N N . ALA A 1 177 ? 24.401 -1.050 -27.963 1.00 56.19 177 ALA A N 1
ATOM 1373 C CA . ALA A 1 177 ? 23.855 -0.001 -28.833 1.00 56.19 177 ALA A CA 1
ATOM 1374 C C . ALA A 1 177 ? 24.762 0.384 -30.017 1.00 56.19 177 ALA A C 1
ATOM 1376 O O . ALA A 1 177 ? 24.268 0.690 -31.099 1.00 56.19 177 ALA A O 1
ATOM 1377 N N . GLY A 1 178 ? 26.087 0.297 -29.853 1.00 56.03 178 GLY A N 1
ATOM 1378 C CA . GLY A 1 178 ? 27.054 0.531 -30.933 1.00 56.03 178 GLY A CA 1
ATOM 1379 C C . GLY A 1 178 ? 27.032 -0.494 -32.083 1.00 56.03 178 GLY A C 1
ATOM 1380 O O . GLY A 1 178 ? 27.638 -0.236 -33.119 1.00 56.03 178 GLY A O 1
ATOM 1381 N N . GLU A 1 179 ? 26.345 -1.629 -31.924 1.00 63.00 179 GLU A N 1
ATOM 1382 C CA . GLU A 1 179 ? 26.246 -2.746 -32.881 1.00 63.00 179 GLU A CA 1
ATOM 1383 C C . GLU A 1 179 ? 24.790 -3.052 -33.307 1.00 63.00 179 GLU A C 1
ATOM 1385 O O . GLU A 1 179 ? 24.533 -4.071 -33.956 1.00 63.00 179 GLU A O 1
ATOM 1390 N N . LEU A 1 180 ? 23.817 -2.201 -32.952 1.00 69.25 180 LEU A N 1
ATOM 1391 C CA . LEU A 1 180 ? 22.404 -2.415 -33.285 1.00 69.25 180 LEU A CA 1
ATOM 1392 C C . LEU A 1 180 ? 22.170 -2.351 -34.802 1.00 69.25 180 LEU A C 1
ATOM 1394 O O . LEU A 1 180 ? 22.260 -1.296 -35.427 1.00 69.25 180 LEU A O 1
ATOM 1398 N N . THR A 1 181 ? 21.826 -3.493 -35.400 1.00 77.25 181 THR A N 1
ATOM 1399 C CA . THR A 1 181 ? 21.288 -3.553 -36.768 1.00 77.25 181 THR A CA 1
ATOM 1400 C C . THR A 1 181 ? 19.784 -3.275 -36.759 1.00 77.25 181 THR A C 1
ATOM 1402 O O . THR A 1 181 ? 19.141 -3.489 -35.732 1.00 77.25 181 THR A O 1
ATOM 1405 N N . GLU A 1 182 ? 19.205 -2.870 -37.897 1.00 78.88 182 GLU A N 1
ATOM 1406 C CA . GLU A 1 182 ? 17.741 -2.741 -38.062 1.00 78.88 182 GLU A CA 1
ATOM 1407 C C . GLU A 1 182 ? 17.011 -4.009 -37.586 1.00 78.88 182 GLU A C 1
ATOM 1409 O O . GLU A 1 182 ? 16.088 -3.934 -36.783 1.00 78.88 182 GLU A O 1
ATOM 1414 N N . ALA A 1 183 ? 17.511 -5.191 -37.964 1.00 81.12 183 ALA A N 1
ATOM 1415 C CA . ALA A 1 183 ? 16.931 -6.469 -37.553 1.00 81.12 183 ALA A CA 1
ATOM 1416 C C . ALA A 1 183 ? 17.012 -6.719 -36.035 1.00 81.12 183 ALA A C 1
ATOM 1418 O O . ALA A 1 183 ? 16.086 -7.284 -35.453 1.00 81.12 183 ALA A O 1
ATOM 1419 N N . THR A 1 184 ? 18.106 -6.310 -35.381 1.00 78.88 184 THR A N 1
ATOM 1420 C CA . THR A 1 184 ? 18.260 -6.434 -33.921 1.00 78.88 184 THR A CA 1
ATOM 1421 C C . THR A 1 184 ? 17.331 -5.468 -33.188 1.00 78.88 184 THR A C 1
ATOM 1423 O O . THR A 1 184 ? 16.736 -5.837 -32.177 1.00 78.88 184 THR A O 1
ATOM 1426 N N . LEU A 1 185 ? 17.188 -4.246 -33.709 1.00 81.81 185 LEU A N 1
ATOM 1427 C CA . LEU A 1 185 ? 16.314 -3.222 -33.148 1.00 81.81 185 LEU A CA 1
ATOM 1428 C C . LEU A 1 185 ? 14.839 -3.621 -33.273 1.00 81.81 185 LEU A C 1
ATOM 1430 O O . LEU A 1 185 ? 14.106 -3.557 -32.291 1.00 81.81 185 LEU A O 1
ATOM 1434 N N . ASP A 1 186 ? 14.425 -4.129 -34.434 1.00 83.81 186 ASP A N 1
ATOM 1435 C CA . ASP A 1 186 ? 13.060 -4.612 -34.655 1.00 83.81 186 ASP A CA 1
ATOM 1436 C C . ASP A 1 186 ? 12.750 -5.866 -33.825 1.00 83.81 186 ASP A C 1
ATOM 1438 O O . ASP A 1 186 ? 11.627 -6.038 -33.353 1.00 83.81 186 ASP A O 1
ATOM 1442 N N . ALA A 1 187 ? 13.734 -6.749 -33.610 1.00 84.00 187 ALA A N 1
ATOM 1443 C CA . ALA A 1 187 ? 13.583 -7.882 -32.699 1.00 84.00 187 ALA A CA 1
ATOM 1444 C C . ALA A 1 187 ? 13.356 -7.420 -31.252 1.00 84.00 187 ALA A C 1
ATOM 1446 O O . ALA A 1 187 ? 12.451 -7.931 -30.597 1.00 84.00 187 ALA A O 1
ATOM 1447 N N . ALA A 1 188 ? 14.121 -6.430 -30.785 1.00 81.50 188 ALA A N 1
ATOM 1448 C CA . ALA A 1 188 ? 13.974 -5.867 -29.446 1.00 81.50 188 ALA A CA 1
ATOM 1449 C C . ALA A 1 188 ? 12.643 -5.120 -29.268 1.00 81.50 188 ALA A C 1
ATOM 1451 O O . ALA A 1 188 ? 11.953 -5.335 -28.275 1.00 81.50 188 ALA A O 1
ATOM 1452 N N . LEU A 1 189 ? 12.233 -4.303 -30.246 1.00 86.94 189 LEU A N 1
ATOM 1453 C CA . LEU A 1 189 ? 10.932 -3.625 -30.234 1.00 86.94 189 LEU A CA 1
ATOM 1454 C C . LEU A 1 189 ? 9.776 -4.630 -30.193 1.00 86.94 189 LEU A C 1
ATOM 1456 O O . LEU A 1 189 ? 8.850 -4.451 -29.410 1.00 86.94 189 LEU A O 1
ATOM 1460 N N . ARG A 1 190 ? 9.854 -5.716 -30.973 1.00 87.06 190 ARG A N 1
ATOM 1461 C CA . ARG A 1 190 ? 8.851 -6.793 -30.960 1.00 87.06 190 ARG A CA 1
ATOM 1462 C C . ARG A 1 190 ? 8.798 -7.542 -29.629 1.00 87.06 190 ARG A C 1
ATOM 1464 O O . ARG A 1 190 ? 7.751 -8.069 -29.271 1.00 87.06 190 ARG A O 1
ATOM 1471 N N . GLU A 1 191 ? 9.922 -7.631 -28.926 1.00 82.06 191 GLU A N 1
ATOM 1472 C CA . GLU A 1 191 ? 10.007 -8.299 -27.628 1.00 82.06 191 GLU A CA 1
ATOM 1473 C C . GLU A 1 191 ? 9.425 -7.446 -26.492 1.00 82.06 191 GLU A C 1
ATOM 1475 O O . GLU A 1 191 ? 8.821 -8.004 -25.577 1.00 82.06 191 GLU A O 1
ATOM 1480 N N . ILE A 1 192 ? 9.576 -6.117 -26.548 1.00 81.44 192 ILE A N 1
ATOM 1481 C CA . ILE A 1 192 ? 9.241 -5.231 -25.423 1.00 81.44 192 ILE A CA 1
ATOM 1482 C C . ILE A 1 192 ? 7.993 -4.362 -25.616 1.00 81.44 192 ILE A C 1
ATOM 1484 O O . ILE A 1 192 ? 7.423 -3.899 -24.622 1.00 81.44 192 ILE A O 1
ATOM 1488 N N . ASP A 1 193 ? 7.561 -4.119 -26.858 1.00 84.88 193 ASP A N 1
ATOM 1489 C CA . ASP A 1 193 ? 6.303 -3.425 -27.137 1.00 84.88 193 ASP A CA 1
ATOM 1490 C C . ASP A 1 193 ? 5.128 -4.417 -27.071 1.00 84.88 193 ASP A C 1
ATOM 1492 O O . ASP A 1 193 ? 5.000 -5.275 -27.949 1.00 84.88 193 ASP A O 1
ATOM 1496 N N . PRO A 1 194 ? 4.240 -4.321 -26.062 1.00 76.94 194 PRO A N 1
ATOM 1497 C CA . PRO A 1 194 ? 3.074 -5.197 -25.967 1.00 76.94 194 PRO A CA 1
ATOM 1498 C C . PRO A 1 194 ? 2.078 -5.005 -27.119 1.00 76.94 194 PRO A C 1
ATOM 1500 O O . PRO A 1 194 ? 1.293 -5.917 -27.383 1.00 76.94 194 PRO A O 1
ATOM 1503 N N . ASP A 1 195 ? 2.115 -3.852 -27.792 1.00 84.06 195 ASP A N 1
ATOM 1504 C CA . ASP A 1 195 ? 1.237 -3.490 -28.905 1.00 84.06 195 ASP A CA 1
ATOM 1505 C C . ASP A 1 195 ? 2.045 -3.322 -30.207 1.00 84.06 195 ASP A C 1
ATOM 1507 O O . ASP A 1 195 ? 1.736 -2.461 -31.034 1.00 84.06 195 ASP A O 1
ATOM 1511 N N . TYR A 1 196 ? 3.108 -4.124 -30.368 1.00 86.94 196 TYR A N 1
ATOM 1512 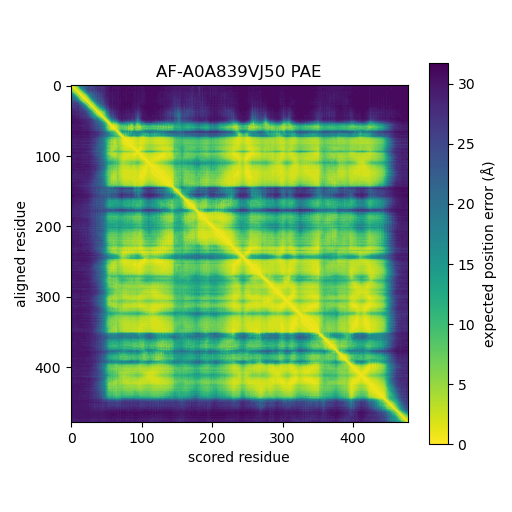C CA . TYR A 1 196 ? 3.999 -4.047 -31.524 1.00 86.94 196 TYR A CA 1
ATOM 1513 C C . TYR A 1 196 ? 3.227 -4.172 -32.845 1.00 86.94 196 TYR A C 1
ATOM 1515 O O . TYR A 1 196 ? 2.592 -5.190 -33.130 1.00 86.94 196 TYR A O 1
ATOM 1523 N N . ASP A 1 197 ? 3.374 -3.151 -33.683 1.00 89.38 197 ASP A N 1
ATOM 1524 C CA . ASP A 1 197 ? 2.907 -3.102 -35.063 1.00 89.38 197 ASP A CA 1
ATOM 1525 C C . ASP A 1 197 ? 4.048 -2.533 -35.908 1.00 89.38 197 ASP A C 1
ATOM 1527 O O . ASP A 1 197 ? 4.573 -1.464 -35.605 1.00 89.38 197 ASP A O 1
ATOM 1531 N N . GLU A 1 198 ? 4.454 -3.247 -36.956 1.00 85.81 198 GLU A N 1
ATOM 1532 C CA . GLU A 1 198 ? 5.551 -2.834 -37.838 1.00 85.81 198 GLU A CA 1
ATOM 1533 C C . GLU A 1 198 ? 5.306 -1.434 -38.428 1.00 85.81 198 GLU A C 1
ATOM 1535 O O . GLU A 1 198 ? 6.204 -0.590 -38.415 1.00 85.81 198 GLU A O 1
ATOM 1540 N N . SER A 1 199 ? 4.057 -1.128 -38.797 1.00 88.81 199 SER A N 1
ATOM 1541 C CA . SER A 1 199 ? 3.667 0.164 -39.376 1.00 88.81 199 SER A CA 1
ATOM 1542 C C . SER A 1 199 ? 3.866 1.354 -38.427 1.00 88.81 199 SER A C 1
ATOM 1544 O O . SER A 1 199 ? 4.042 2.485 -38.876 1.00 88.81 199 SER A O 1
ATOM 1546 N N . LYS A 1 200 ? 3.907 1.116 -37.107 1.00 89.38 200 LYS A N 1
ATOM 1547 C CA . LYS A 1 200 ? 4.218 2.139 -36.093 1.00 89.38 200 LYS A CA 1
ATOM 1548 C C . LYS A 1 200 ? 5.668 2.616 -36.191 1.00 89.38 200 LYS A C 1
ATOM 1550 O O . LYS A 1 200 ? 5.969 3.725 -35.755 1.00 89.38 200 LYS A O 1
ATOM 1555 N N . TYR A 1 201 ? 6.555 1.782 -36.734 1.00 89.81 201 TYR A N 1
ATOM 1556 C CA . TYR A 1 201 ? 8.001 1.989 -36.744 1.00 89.81 201 TYR A CA 1
ATOM 1557 C C . TYR A 1 201 ? 8.582 2.184 -38.142 1.00 89.81 201 TYR A C 1
ATOM 1559 O O . TYR A 1 201 ? 9.661 2.765 -38.251 1.00 89.81 201 TYR A O 1
ATOM 1567 N N . GLU A 1 202 ? 7.896 1.729 -39.195 1.00 86.94 202 GLU A N 1
ATOM 1568 C CA . GLU A 1 202 ? 8.362 1.783 -40.590 1.00 86.94 202 GLU A CA 1
ATOM 1569 C C . GLU A 1 202 ? 8.928 3.156 -40.983 1.00 86.94 202 GLU A C 1
ATOM 1571 O O . GLU A 1 202 ? 10.044 3.223 -41.500 1.00 86.94 202 GLU A O 1
ATOM 1576 N N . ASP A 1 203 ? 8.227 4.238 -40.638 1.00 89.69 203 ASP A N 1
ATOM 1577 C CA . ASP A 1 203 ? 8.609 5.612 -40.992 1.00 89.69 203 ASP A CA 1
ATOM 1578 C C . ASP A 1 203 ? 9.651 6.253 -40.048 1.00 89.69 203 ASP A C 1
ATOM 1580 O O . ASP A 1 203 ? 10.118 7.365 -40.304 1.00 89.69 203 ASP A O 1
ATOM 1584 N N . MET A 1 204 ? 10.032 5.583 -38.954 1.00 90.62 204 MET A N 1
ATOM 1585 C CA . MET A 1 204 ? 11.010 6.095 -37.988 1.00 90.62 204 MET A CA 1
ATOM 1586 C C . MET A 1 204 ? 12.441 5.765 -38.414 1.00 90.62 204 MET A C 1
ATOM 1588 O O . MET A 1 204 ? 12.761 4.623 -38.752 1.00 90.62 204 MET A O 1
ATOM 1592 N N . SER A 1 205 ? 13.336 6.746 -38.308 1.00 89.25 205 SER A N 1
ATOM 1593 C CA . SER A 1 205 ? 14.775 6.535 -38.467 1.00 89.25 205 SER A CA 1
ATOM 1594 C C . SER A 1 205 ? 15.351 5.656 -37.347 1.00 89.25 205 SER A C 1
ATOM 1596 O O . SER A 1 205 ? 14.798 5.570 -36.251 1.00 89.25 205 SER A O 1
ATOM 1598 N N . MET A 1 206 ? 16.507 5.028 -37.592 1.00 82.75 206 MET A N 1
ATOM 1599 C CA . MET A 1 206 ? 17.200 4.205 -36.587 1.00 82.75 206 MET A CA 1
ATOM 1600 C C . MET A 1 206 ? 17.400 4.918 -35.230 1.00 82.75 206 MET A C 1
ATOM 1602 O O . MET A 1 206 ? 17.073 4.315 -34.208 1.00 82.75 206 MET A O 1
ATOM 1606 N N . PRO A 1 207 ? 17.850 6.191 -35.169 1.00 84.31 207 PRO A N 1
ATOM 1607 C CA . PRO A 1 207 ? 17.941 6.920 -33.901 1.00 84.31 207 PRO A CA 1
ATOM 1608 C C . PRO A 1 207 ? 16.589 7.127 -33.204 1.00 84.31 207 PRO A C 1
ATOM 1610 O O . PRO A 1 207 ? 16.510 7.035 -31.984 1.00 84.31 207 PRO A O 1
ATOM 1613 N N . GLU A 1 208 ? 15.514 7.384 -33.955 1.00 86.06 208 GLU A N 1
ATOM 1614 C CA . GLU A 1 208 ? 14.170 7.549 -33.381 1.00 86.06 208 GLU A CA 1
ATOM 1615 C C . GLU A 1 208 ? 13.650 6.230 -32.806 1.00 86.06 208 GLU A C 1
ATOM 1617 O O . GLU A 1 208 ? 13.157 6.200 -31.680 1.00 86.06 208 GLU A O 1
ATOM 1622 N N . ARG A 1 209 ? 13.830 5.121 -33.533 1.00 84.31 209 ARG A N 1
ATOM 1623 C CA . ARG A 1 209 ? 13.489 3.779 -33.044 1.00 84.31 209 ARG A CA 1
ATOM 1624 C C . ARG A 1 209 ? 14.295 3.398 -31.804 1.00 84.31 209 ARG A C 1
ATOM 1626 O O . ARG A 1 209 ? 13.740 2.777 -30.904 1.00 84.31 209 ARG A O 1
ATOM 1633 N N . GLN A 1 210 ? 15.568 3.792 -31.726 1.00 80.50 210 GLN A N 1
ATOM 1634 C CA . GLN A 1 210 ? 16.391 3.579 -30.535 1.00 80.50 210 GLN A CA 1
ATOM 1635 C C . GLN A 1 210 ? 15.829 4.334 -29.324 1.00 80.50 210 GLN A C 1
ATOM 1637 O O . GLN A 1 210 ? 15.654 3.727 -28.273 1.00 80.50 210 GLN A O 1
ATOM 1642 N N . VAL A 1 211 ? 15.462 5.611 -29.477 1.00 84.56 211 VAL A N 1
ATOM 1643 C CA . VAL A 1 211 ? 14.814 6.386 -28.402 1.00 84.56 211 VAL A CA 1
ATOM 1644 C C . VAL A 1 211 ? 13.491 5.743 -27.976 1.00 84.56 211 VAL A C 1
ATOM 1646 O O . VAL A 1 211 ? 13.186 5.669 -26.787 1.00 84.56 211 VAL A O 1
ATOM 1649 N N . VAL A 1 212 ? 12.691 5.244 -28.924 1.00 86.19 212 VAL A N 1
ATOM 1650 C CA . VAL A 1 212 ? 11.452 4.528 -28.586 1.00 86.19 212 VAL A CA 1
ATOM 1651 C C . VAL A 1 212 ? 11.746 3.224 -27.843 1.00 86.19 212 VAL A C 1
ATOM 1653 O O . VAL A 1 212 ? 11.071 2.942 -26.855 1.00 86.19 212 VAL A O 1
ATOM 1656 N N . LEU A 1 213 ? 12.751 2.454 -28.266 1.00 83.62 213 LEU A N 1
ATOM 1657 C CA . LEU A 1 213 ? 13.166 1.237 -27.570 1.00 83.62 213 LEU A CA 1
ATOM 1658 C C . LEU A 1 213 ? 13.641 1.541 -26.144 1.00 83.62 213 LEU A C 1
ATOM 1660 O O . LEU A 1 213 ? 13.230 0.846 -25.221 1.00 83.62 213 LEU A O 1
ATOM 1664 N N . GLU A 1 214 ? 14.463 2.574 -25.953 1.00 78.31 214 GLU A N 1
ATOM 1665 C CA . GLU A 1 214 ? 14.939 3.018 -24.636 1.00 78.31 214 GLU A CA 1
ATOM 1666 C C . GLU A 1 214 ? 13.761 3.386 -23.720 1.00 78.31 214 GLU A C 1
ATOM 1668 O O . GLU A 1 214 ? 13.676 2.884 -22.599 1.00 78.31 214 GLU A O 1
ATOM 1673 N N . ASN A 1 215 ? 12.790 4.155 -24.225 1.00 80.12 215 ASN A N 1
ATOM 1674 C CA . ASN A 1 215 ? 11.575 4.502 -23.481 1.00 80.12 215 ASN A CA 1
ATOM 1675 C C . ASN A 1 215 ? 10.731 3.265 -23.129 1.00 80.12 215 ASN A C 1
ATOM 1677 O O . ASN A 1 215 ? 10.258 3.128 -22.000 1.00 80.12 215 ASN A O 1
ATOM 1681 N N . LEU A 1 216 ? 10.529 2.346 -24.081 1.00 81.88 216 LEU A N 1
ATOM 1682 C CA . LEU A 1 216 ? 9.780 1.107 -23.848 1.00 81.88 216 LEU A CA 1
ATOM 1683 C C . LEU A 1 216 ? 10.494 0.190 -22.854 1.00 81.88 216 LEU A C 1
ATOM 1685 O O . LEU A 1 216 ? 9.838 -0.446 -22.028 1.00 81.88 216 LEU A O 1
ATOM 1689 N N . TYR A 1 217 ? 11.823 0.144 -22.907 1.00 81.06 217 TYR A N 1
ATOM 1690 C CA . TYR A 1 217 ? 12.652 -0.581 -21.957 1.00 81.06 217 TYR A CA 1
ATOM 1691 C C . TYR A 1 217 ? 12.529 -0.018 -20.548 1.00 81.06 217 TYR A C 1
ATOM 1693 O O . TYR A 1 217 ? 12.290 -0.772 -19.600 1.00 81.06 217 TYR A O 1
ATOM 1701 N N . GLU A 1 218 ? 12.611 1.300 -20.407 1.00 75.06 218 GLU A N 1
ATOM 1702 C CA . GLU A 1 218 ? 12.418 1.968 -19.128 1.00 75.06 218 GLU A CA 1
ATOM 1703 C C . GLU A 1 218 ? 11.011 1.690 -18.573 1.00 75.06 218 GLU A C 1
ATOM 1705 O O . GLU A 1 218 ? 10.862 1.279 -17.420 1.00 75.06 218 GLU A O 1
ATOM 1710 N N . GLN A 1 219 ? 9.974 1.807 -19.412 1.00 76.00 219 GLN A N 1
ATOM 1711 C CA . GLN A 1 219 ? 8.594 1.511 -19.015 1.00 76.00 219 GLN A CA 1
ATOM 1712 C C . GLN A 1 219 ? 8.430 0.050 -18.604 1.00 76.00 219 GLN A C 1
ATOM 1714 O O . GLN A 1 219 ? 7.854 -0.238 -17.558 1.00 76.00 219 GLN A O 1
ATOM 1719 N N . SER A 1 220 ? 8.951 -0.888 -19.397 1.00 74.94 220 SER A N 1
ATOM 1720 C CA . SER A 1 220 ? 8.887 -2.315 -19.083 1.00 74.94 220 SER A CA 1
ATOM 1721 C C . SER A 1 220 ? 9.611 -2.643 -17.783 1.00 74.94 220 SER A C 1
ATOM 1723 O O . SER A 1 220 ? 9.131 -3.468 -17.010 1.00 74.94 220 SER A O 1
ATOM 1725 N N . THR A 1 221 ? 10.723 -1.966 -17.503 1.00 74.12 221 THR A N 1
ATOM 1726 C CA . THR A 1 221 ? 11.465 -2.136 -16.254 1.00 74.12 221 THR A CA 1
ATOM 1727 C C . THR A 1 221 ? 10.628 -1.722 -15.048 1.00 74.12 221 THR A C 1
ATOM 1729 O O . THR A 1 221 ? 10.500 -2.497 -14.098 1.00 74.12 221 THR A O 1
ATOM 1732 N N . TYR A 1 222 ? 9.991 -0.549 -15.092 1.00 72.44 222 TYR A N 1
ATOM 1733 C CA . TYR A 1 222 ? 9.125 -0.105 -13.999 1.00 72.44 222 TYR A CA 1
ATOM 1734 C C . TYR A 1 222 ? 7.829 -0.911 -13.898 1.00 72.44 222 TYR A C 1
ATOM 1736 O O . TYR A 1 222 ? 7.335 -1.132 -12.792 1.00 72.44 222 TYR A O 1
ATOM 1744 N N . ARG A 1 223 ? 7.314 -1.443 -15.015 1.00 73.12 223 ARG A N 1
ATOM 1745 C CA . ARG A 1 223 ? 6.198 -2.397 -14.986 1.00 73.12 223 ARG A CA 1
ATOM 1746 C C . ARG A 1 223 ? 6.567 -3.690 -14.263 1.00 73.12 223 ARG A C 1
ATOM 1748 O O . ARG A 1 223 ? 5.806 -4.147 -13.410 1.00 73.12 223 ARG A O 1
ATOM 1755 N N . SER A 1 224 ? 7.743 -4.240 -14.549 1.00 72.88 224 SER A N 1
ATOM 1756 C CA . SER A 1 224 ? 8.278 -5.402 -13.838 1.00 72.88 224 SER A CA 1
ATOM 1757 C C . SER A 1 224 ? 8.505 -5.092 -12.357 1.00 72.88 224 SER A C 1
ATOM 1759 O O . SER A 1 224 ? 8.070 -5.854 -11.496 1.00 72.88 224 SER A O 1
ATOM 1761 N N . ALA A 1 225 ? 9.094 -3.937 -12.035 1.00 75.00 225 ALA A N 1
ATOM 1762 C CA . ALA A 1 225 ? 9.286 -3.488 -10.658 1.00 75.00 225 ALA A CA 1
ATOM 1763 C C . ALA A 1 225 ? 7.958 -3.379 -9.884 1.00 75.00 225 ALA A C 1
ATOM 1765 O O . ALA A 1 225 ? 7.854 -3.884 -8.768 1.00 75.00 225 ALA A O 1
ATOM 1766 N N . ALA A 1 226 ? 6.917 -2.803 -10.492 1.00 72.75 226 ALA A N 1
ATOM 1767 C CA . ALA A 1 226 ? 5.580 -2.706 -9.905 1.00 72.75 226 ALA A CA 1
ATOM 1768 C C . ALA A 1 226 ? 4.938 -4.076 -9.619 1.00 72.75 226 ALA A C 1
ATOM 1770 O O . ALA A 1 226 ? 4.179 -4.212 -8.660 1.00 72.75 226 ALA A O 1
ATOM 1771 N N . ARG A 1 227 ? 5.263 -5.111 -10.404 1.00 72.25 227 ARG A N 1
ATOM 1772 C CA . ARG A 1 227 ? 4.823 -6.494 -10.141 1.00 72.25 227 ARG A CA 1
ATOM 1773 C C . ARG A 1 227 ? 5.604 -7.138 -9.000 1.00 72.25 227 ARG A C 1
ATOM 1775 O O . ARG A 1 227 ? 4.997 -7.764 -8.130 1.00 72.25 227 ARG A O 1
ATOM 1782 N N . VAL A 1 228 ? 6.922 -6.936 -8.979 1.00 70.88 228 VAL A N 1
ATOM 1783 C CA . VAL A 1 228 ? 7.843 -7.477 -7.965 1.00 70.88 228 VAL A CA 1
ATOM 1784 C C . VAL A 1 228 ? 7.474 -7.016 -6.556 1.00 70.88 228 VAL A C 1
ATOM 1786 O O . VAL A 1 228 ? 7.552 -7.802 -5.613 1.00 70.88 228 VAL A O 1
ATOM 1789 N N . ILE A 1 229 ? 7.013 -5.773 -6.407 1.00 78.00 229 ILE A N 1
ATOM 1790 C CA . ILE A 1 229 ? 6.657 -5.216 -5.096 1.00 78.00 229 ILE A CA 1
ATOM 1791 C C . ILE A 1 229 ? 5.330 -5.750 -4.520 1.00 78.00 229 ILE A C 1
ATOM 1793 O O . ILE A 1 229 ? 4.873 -5.260 -3.487 1.00 78.00 229 ILE A O 1
ATOM 1797 N N . SER A 1 230 ? 4.708 -6.762 -5.141 1.00 84.38 230 SER A N 1
ATOM 1798 C CA . SER A 1 230 ? 3.651 -7.547 -4.484 1.00 84.38 230 SER A CA 1
ATOM 1799 C C . SER A 1 230 ? 4.170 -8.063 -3.137 1.00 84.38 230 SER A C 1
ATOM 1801 O O . SER A 1 230 ? 5.339 -8.439 -3.013 1.00 84.38 230 SER A O 1
ATOM 1803 N N . GLY A 1 231 ? 3.325 -8.023 -2.111 1.00 87.00 231 GLY A N 1
ATOM 1804 C CA . GLY A 1 231 ? 3.702 -8.265 -0.720 1.00 87.00 231 GLY A CA 1
ATOM 1805 C C . GLY A 1 231 ? 4.246 -7.040 0.020 1.00 87.00 231 GLY A C 1
ATOM 1806 O O . GLY A 1 231 ? 4.553 -7.139 1.205 1.00 87.00 231 GLY A O 1
ATOM 1807 N N . ALA A 1 232 ? 4.372 -5.873 -0.620 1.00 90.81 232 ALA A N 1
ATOM 1808 C CA . ALA A 1 232 ? 4.707 -4.652 0.108 1.00 90.81 232 ALA A CA 1
ATOM 1809 C C . ALA A 1 232 ? 3.572 -4.302 1.083 1.00 90.81 232 ALA A C 1
ATOM 1811 O O . ALA A 1 232 ? 2.396 -4.296 0.716 1.00 90.81 232 ALA A O 1
ATOM 1812 N N . THR A 1 233 ? 3.924 -4.014 2.333 1.00 91.75 233 THR A N 1
ATOM 1813 C CA . THR A 1 233 ? 2.958 -3.764 3.407 1.00 91.75 233 THR A CA 1
ATOM 1814 C C . THR A 1 233 ? 3.293 -2.478 4.139 1.00 91.75 233 THR A C 1
ATOM 1816 O O . THR A 1 233 ? 4.464 -2.108 4.267 1.00 91.75 233 THR A O 1
ATOM 1819 N N . THR A 1 234 ? 2.267 -1.808 4.656 1.00 90.88 234 THR A N 1
ATOM 1820 C CA . THR A 1 234 ? 2.468 -0.714 5.603 1.00 90.88 234 THR A CA 1
ATOM 1821 C C . THR A 1 234 ? 3.056 -1.283 6.888 1.00 90.88 234 THR A C 1
ATOM 1823 O O . THR A 1 234 ? 2.609 -2.311 7.396 1.00 90.88 234 THR A O 1
ATOM 1826 N N . PHE A 1 235 ? 4.061 -0.619 7.441 1.00 86.06 235 PHE A N 1
ATOM 1827 C CA . PHE A 1 235 ? 4.566 -0.971 8.769 1.00 86.06 235 PHE A CA 1
ATOM 1828 C C . PHE A 1 235 ? 4.516 0.195 9.748 1.00 86.06 235 PHE A C 1
ATOM 1830 O O . PHE A 1 235 ? 4.564 -0.016 10.960 1.00 86.06 235 PHE A O 1
ATOM 1837 N N . ARG A 1 236 ? 4.337 1.422 9.243 1.00 86.88 236 ARG A N 1
ATOM 1838 C CA . ARG A 1 236 ? 4.095 2.584 10.089 1.00 86.88 236 ARG A CA 1
ATOM 1839 C C . ARG A 1 236 ? 3.216 3.619 9.400 1.00 86.88 236 ARG A C 1
ATOM 1841 O O . ARG A 1 236 ? 3.340 3.844 8.201 1.00 86.88 236 ARG A O 1
ATOM 1848 N N . VAL A 1 237 ? 2.358 4.249 10.192 1.00 89.06 237 VAL A N 1
ATOM 1849 C CA . VAL A 1 237 ? 1.602 5.446 9.823 1.00 89.06 237 VAL A CA 1
ATOM 1850 C C . VAL A 1 237 ? 1.882 6.488 10.899 1.00 89.06 237 VAL A C 1
ATOM 1852 O O . VAL A 1 237 ? 1.796 6.178 12.091 1.00 89.06 237 VAL A O 1
ATOM 1855 N N . ILE A 1 238 ? 2.277 7.685 10.479 1.00 88.38 238 ILE A N 1
ATOM 1856 C CA . ILE A 1 238 ? 2.524 8.835 11.351 1.00 88.38 238 ILE A CA 1
ATOM 1857 C C . ILE A 1 238 ? 1.627 9.959 10.857 1.00 88.38 238 ILE A C 1
ATOM 1859 O O . ILE A 1 238 ? 1.561 10.213 9.657 1.00 88.38 238 ILE A O 1
ATOM 1863 N N . GLU A 1 239 ? 0.945 10.628 11.775 1.00 87.38 239 GLU A N 1
ATOM 1864 C CA . GLU A 1 239 ? 0.086 11.758 11.441 1.00 87.38 239 GLU A CA 1
ATOM 1865 C C . GLU A 1 239 ? 0.369 12.945 12.346 1.00 87.38 239 GLU A C 1
ATOM 1867 O O . GLU A 1 239 ? 0.688 12.796 13.527 1.00 87.38 239 GLU A O 1
ATOM 1872 N N . GLY A 1 240 ? 0.211 14.150 11.820 1.00 85.88 240 GLY A N 1
ATOM 1873 C CA . GLY A 1 240 ? 0.296 15.335 12.654 1.00 85.88 240 GLY A CA 1
ATOM 1874 C C . GLY A 1 240 ? 0.467 16.618 11.879 1.00 85.88 240 GLY A C 1
ATOM 1875 O O . GLY A 1 240 ? 0.299 16.662 10.668 1.00 85.88 240 GLY A O 1
ATOM 1876 N N . GLN A 1 241 ? 0.719 17.703 12.601 1.00 83.69 241 GLN A N 1
ATOM 1877 C CA . GLN A 1 241 ? 0.876 19.009 11.973 1.00 83.69 241 GLN A CA 1
ATOM 1878 C C . GLN A 1 241 ? 2.248 19.139 11.307 1.00 83.69 241 GLN A C 1
ATOM 1880 O O . GLN A 1 241 ? 3.249 18.633 11.824 1.00 83.69 241 GLN A O 1
ATOM 1885 N N . THR A 1 242 ? 2.299 19.884 10.203 1.00 80.50 242 THR A N 1
ATOM 1886 C CA . THR A 1 242 ? 3.563 20.376 9.646 1.00 80.50 242 THR A CA 1
ATOM 1887 C C . THR A 1 242 ? 4.340 21.148 10.711 1.00 80.50 242 THR A C 1
ATOM 1889 O O . THR A 1 242 ? 3.755 21.711 11.641 1.00 80.50 242 THR A O 1
ATOM 1892 N N . SER A 1 243 ? 5.664 21.227 10.577 1.00 72.94 243 SER A N 1
ATOM 1893 C CA . SER A 1 243 ? 6.527 21.910 11.554 1.00 72.94 243 SER A CA 1
ATOM 1894 C C . SER A 1 243 ? 6.181 23.399 11.733 1.00 72.94 243 SER A C 1
ATOM 1896 O O . SER A 1 243 ? 6.460 23.980 12.781 1.00 72.94 243 SER A O 1
ATOM 1898 N N . ASP A 1 244 ? 5.548 24.023 10.735 1.00 76.62 244 ASP A N 1
ATOM 1899 C CA . ASP A 1 244 ? 5.047 25.403 10.784 1.00 76.62 244 ASP A CA 1
ATOM 1900 C C . ASP A 1 244 ? 3.590 25.531 11.285 1.00 76.62 244 ASP A C 1
ATOM 1902 O O . ASP A 1 244 ? 3.081 26.644 11.426 1.00 76.62 244 ASP A O 1
ATOM 1906 N N . GLY A 1 245 ? 2.919 24.409 11.566 1.00 74.94 245 GLY A N 1
ATOM 1907 C CA . GLY A 1 245 ? 1.537 24.337 12.040 1.00 74.94 245 GLY A CA 1
ATOM 1908 C C . GLY A 1 245 ? 0.475 24.688 10.995 1.00 74.94 245 GLY A C 1
ATOM 1909 O O . GLY A 1 245 ? -0.701 24.782 11.350 1.00 74.94 245 GLY A O 1
ATOM 1910 N N . SER A 1 246 ? 0.864 24.913 9.736 1.00 77.50 246 SER A N 1
ATOM 1911 C CA . SER A 1 246 ? -0.042 25.375 8.681 1.00 77.50 246 SER A CA 1
ATOM 1912 C C . SER A 1 246 ? -0.953 24.276 8.141 1.00 77.50 246 SER A C 1
ATOM 1914 O O . SER A 1 246 ? -2.093 24.563 7.783 1.00 77.50 246 SER A O 1
ATOM 1916 N N . ASN A 1 247 ? -0.485 23.026 8.126 1.00 83.31 247 ASN A N 1
ATOM 1917 C CA . ASN A 1 247 ? -1.228 21.898 7.583 1.00 83.31 247 ASN A CA 1
ATOM 1918 C C . ASN A 1 247 ? -1.179 20.675 8.506 1.00 83.31 247 ASN A C 1
ATOM 1920 O O . ASN A 1 247 ? -0.417 20.621 9.470 1.00 83.31 247 ASN A O 1
ATOM 1924 N N . HIS A 1 248 ? -2.009 19.680 8.198 1.00 89.06 248 HIS A N 1
ATOM 1925 C CA . HIS A 1 248 ? -1.926 18.338 8.770 1.00 89.06 248 HIS A CA 1
ATOM 1926 C C . HIS A 1 248 ? -1.407 17.381 7.697 1.00 89.06 248 HIS A C 1
ATOM 1928 O O . HIS A 1 248 ? -1.787 17.504 6.536 1.00 89.06 248 HIS A O 1
ATOM 1934 N N . GLU A 1 249 ? -0.556 16.437 8.064 1.00 91.44 249 GLU A N 1
ATOM 1935 C CA . GLU A 1 249 ? 0.113 15.514 7.158 1.00 91.44 249 GLU A CA 1
ATOM 1936 C C . GLU A 1 249 ? -0.021 14.081 7.642 1.00 91.44 249 GLU A C 1
ATOM 1938 O O . GLU A 1 249 ? -0.122 13.807 8.839 1.00 91.44 249 GLU A O 1
ATOM 1943 N N . VAL A 1 250 ? 0.005 13.174 6.674 1.00 91.56 250 VAL A N 1
ATOM 1944 C CA . VAL A 1 250 ? 0.054 11.736 6.882 1.00 91.56 250 VAL A CA 1
ATOM 1945 C C . VAL A 1 250 ? 1.301 11.209 6.189 1.00 91.56 250 VAL A C 1
ATOM 1947 O O . VAL A 1 250 ? 1.480 11.424 4.989 1.00 91.56 250 VAL A O 1
ATOM 1950 N N . LEU A 1 251 ? 2.142 10.501 6.937 1.00 93.19 251 LEU A N 1
ATOM 1951 C CA . LEU A 1 251 ? 3.286 9.751 6.436 1.00 93.19 251 LEU A CA 1
ATOM 1952 C C . LEU A 1 251 ? 2.991 8.258 6.540 1.00 93.19 251 LEU A C 1
ATOM 1954 O O . LEU A 1 251 ? 2.620 7.752 7.600 1.00 93.19 251 LEU A O 1
ATOM 1958 N N . VAL 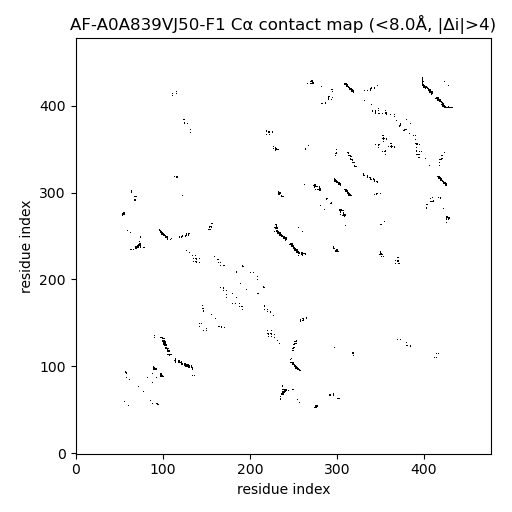A 1 252 ? 3.199 7.543 5.439 1.00 93.19 252 VAL A N 1
ATOM 1959 C CA . VAL A 1 252 ? 3.083 6.086 5.367 1.00 93.19 252 VAL A CA 1
ATOM 1960 C C . VAL A 1 252 ? 4.458 5.496 5.094 1.00 93.19 252 VAL A C 1
ATOM 1962 O O . VAL A 1 252 ? 5.073 5.796 4.076 1.00 93.19 252 VAL A O 1
ATOM 1965 N N . GLY A 1 253 ? 4.929 4.650 6.007 1.00 93.25 253 GLY A N 1
ATOM 1966 C CA . GLY A 1 253 ? 6.133 3.843 5.856 1.00 93.25 253 GLY A CA 1
ATOM 1967 C C . GLY A 1 253 ? 5.783 2.442 5.365 1.00 93.25 253 GLY A C 1
ATOM 1968 O O . GLY A 1 253 ? 4.955 1.753 5.974 1.00 93.25 253 GLY A O 1
ATOM 1969 N N . MET A 1 254 ? 6.431 2.003 4.288 1.00 93.25 254 MET A N 1
ATOM 1970 C CA . MET A 1 254 ? 6.236 0.683 3.691 1.00 93.25 254 MET A CA 1
ATOM 1971 C C . MET A 1 254 ? 7.495 -0.167 3.777 1.00 93.25 254 MET A C 1
ATOM 1973 O O . MET A 1 254 ? 8.616 0.337 3.721 1.00 93.25 254 MET A O 1
ATOM 1977 N N . VAL A 1 255 ? 7.290 -1.476 3.891 1.00 93.12 255 VAL A N 1
ATOM 1978 C CA . VAL A 1 255 ? 8.351 -2.477 3.842 1.00 93.12 255 VAL A CA 1
ATOM 1979 C C . VAL A 1 255 ? 8.032 -3.524 2.785 1.00 93.12 255 VAL A C 1
ATOM 1981 O O . VAL A 1 255 ? 6.888 -3.958 2.636 1.00 93.12 255 VAL A O 1
ATOM 1984 N N . TRP A 1 256 ? 9.061 -3.944 2.060 1.00 91.56 256 TRP A N 1
ATOM 1985 C CA . TRP A 1 256 ? 9.012 -5.060 1.127 1.00 91.56 256 TRP A CA 1
ATOM 1986 C C . TRP A 1 256 ? 10.213 -5.985 1.338 1.00 91.56 256 TRP A C 1
ATOM 1988 O O . TRP A 1 256 ? 11.308 -5.542 1.681 1.00 91.56 256 TRP A O 1
ATOM 1998 N N . SER A 1 257 ? 10.017 -7.283 1.120 1.00 87.50 257 SER A N 1
ATOM 1999 C CA . SER A 1 257 ? 11.095 -8.270 1.060 1.00 87.50 257 SER A CA 1
ATOM 2000 C C . SER A 1 257 ? 10.686 -9.434 0.148 1.00 87.50 257 SER A C 1
ATOM 2002 O O . SER A 1 257 ? 9.487 -9.667 -0.045 1.00 87.50 257 SER A O 1
ATOM 2004 N N . PRO A 1 258 ? 11.637 -10.238 -0.361 1.00 82.31 258 PRO A N 1
ATOM 2005 C CA . PRO A 1 258 ? 11.317 -11.462 -1.099 1.00 82.31 258 PRO A CA 1
ATOM 2006 C C . PRO A 1 258 ? 10.413 -12.431 -0.320 1.00 82.31 258 PRO A C 1
ATOM 2008 O O . PRO A 1 258 ? 9.585 -13.126 -0.910 1.00 82.31 258 PRO A O 1
ATOM 2011 N N . ARG A 1 259 ? 10.516 -12.454 1.018 1.00 83.50 259 ARG A N 1
ATOM 2012 C CA . ARG A 1 259 ? 9.659 -13.286 1.879 1.00 83.50 259 ARG A CA 1
ATOM 2013 C C . ARG A 1 259 ? 8.222 -12.775 1.908 1.00 83.50 259 ARG A C 1
ATOM 2015 O O . ARG A 1 259 ? 7.292 -13.574 1.839 1.00 83.50 259 ARG A O 1
ATOM 2022 N N . LEU A 1 260 ? 8.036 -11.457 1.974 1.00 87.31 260 LEU A N 1
ATOM 2023 C CA . LEU A 1 260 ? 6.712 -10.843 1.886 1.00 87.31 260 LEU A CA 1
ATOM 2024 C C . LEU A 1 260 ? 6.090 -11.037 0.497 1.00 87.31 260 LEU A C 1
ATOM 2026 O O . LEU A 1 260 ? 4.905 -11.345 0.393 1.00 87.31 260 LEU A O 1
ATOM 2030 N N . SER A 1 261 ? 6.897 -10.955 -0.560 1.00 84.44 261 SER A N 1
ATOM 2031 C CA . SER A 1 261 ? 6.464 -11.284 -1.923 1.00 84.44 261 SER A CA 1
ATOM 2032 C C . SER A 1 261 ? 6.039 -12.752 -2.057 1.00 84.44 261 SER A C 1
ATOM 2034 O O . SER A 1 261 ? 4.989 -13.060 -2.619 1.00 84.44 261 SER A O 1
ATOM 2036 N N . SER A 1 262 ? 6.784 -13.667 -1.431 1.00 80.50 262 SER A N 1
ATOM 2037 C CA . SER A 1 262 ? 6.421 -15.089 -1.372 1.00 80.50 262 SER A CA 1
ATOM 2038 C C . SER A 1 262 ? 5.120 -15.329 -0.594 1.00 80.50 262 SER A C 1
ATOM 2040 O O . SER A 1 262 ? 4.345 -16.213 -0.952 1.00 80.50 262 SER A O 1
ATOM 2042 N N . LEU A 1 263 ? 4.854 -14.538 0.454 1.00 85.00 263 LEU A N 1
ATOM 2043 C CA . LEU A 1 263 ? 3.575 -14.543 1.171 1.00 85.00 263 LEU A CA 1
ATOM 2044 C C . LEU A 1 263 ? 2.423 -14.093 0.268 1.00 85.00 263 LEU A C 1
ATOM 2046 O O . LEU A 1 263 ? 1.406 -14.776 0.214 1.00 85.00 263 LEU A O 1
ATOM 2050 N N . ALA A 1 264 ? 2.592 -13.010 -0.488 1.00 85.69 264 ALA A N 1
ATOM 2051 C CA . ALA A 1 264 ? 1.601 -12.575 -1.469 1.00 85.69 264 ALA A CA 1
ATOM 2052 C C . ALA A 1 264 ? 1.289 -13.670 -2.509 1.00 85.69 264 ALA A C 1
ATOM 2054 O O . ALA A 1 264 ? 0.122 -14.005 -2.714 1.00 85.69 264 ALA A O 1
ATOM 2055 N N . ALA A 1 265 ? 2.316 -14.306 -3.082 1.00 79.38 265 ALA A N 1
ATOM 2056 C CA . ALA A 1 265 ? 2.140 -15.417 -4.022 1.00 79.38 265 ALA A CA 1
ATOM 2057 C C . ALA A 1 265 ? 1.429 -16.625 -3.383 1.00 79.38 265 ALA A C 1
ATOM 2059 O O . ALA A 1 265 ? 0.542 -17.226 -3.980 1.00 79.38 265 ALA A O 1
ATOM 2060 N N . ALA A 1 266 ? 1.764 -16.961 -2.139 1.00 80.19 266 ALA A N 1
ATOM 2061 C CA . ALA A 1 266 ? 1.124 -18.058 -1.425 1.00 80.19 266 ALA A CA 1
ATOM 2062 C C . ALA A 1 266 ? -0.363 -17.806 -1.128 1.00 80.19 266 ALA A C 1
ATOM 2064 O O . ALA A 1 266 ? -1.151 -18.750 -1.181 1.00 80.19 266 ALA A O 1
ATOM 2065 N N . ILE A 1 267 ? -0.756 -16.559 -0.844 1.00 84.44 267 ILE A N 1
ATOM 2066 C CA . ILE A 1 267 ? -2.172 -16.180 -0.724 1.00 84.44 267 ILE A CA 1
ATOM 2067 C C . ILE A 1 267 ? -2.884 -16.396 -2.060 1.00 84.44 267 ILE A C 1
ATOM 2069 O O . ILE A 1 267 ? -3.955 -16.998 -2.092 1.00 84.44 267 ILE A O 1
ATOM 2073 N N . GLN A 1 268 ? -2.277 -15.936 -3.158 1.00 81.62 268 GLN A N 1
ATOM 2074 C CA . GLN A 1 268 ? -2.820 -16.104 -4.507 1.00 81.62 268 GLN A CA 1
ATOM 2075 C C . GLN A 1 268 ? -3.011 -17.582 -4.874 1.00 81.62 268 GLN A C 1
ATOM 2077 O O . GLN A 1 268 ? -4.042 -17.945 -5.436 1.00 81.62 268 GLN A O 1
ATOM 2082 N N . ASP A 1 269 ? -2.044 -18.429 -4.525 1.00 81.06 269 ASP A N 1
ATOM 2083 C CA . ASP A 1 269 ? -2.078 -19.874 -4.770 1.00 81.06 269 ASP A CA 1
ATOM 2084 C C . ASP A 1 269 ? -3.046 -20.627 -3.835 1.00 81.06 269 ASP A C 1
ATOM 2086 O O . ASP A 1 269 ? -3.195 -21.843 -3.952 1.00 81.06 269 ASP A O 1
ATOM 2090 N N . GLY A 1 270 ? -3.676 -19.941 -2.873 1.00 81.56 270 GLY A N 1
ATOM 2091 C CA . GLY A 1 270 ? -4.568 -20.561 -1.895 1.00 81.56 270 GLY A CA 1
ATOM 2092 C C . GLY A 1 270 ? -3.844 -21.453 -0.884 1.00 81.56 270 GLY A C 1
ATOM 2093 O O . GLY A 1 270 ? -4.413 -22.418 -0.375 1.00 81.56 270 GLY A O 1
ATOM 2094 N N . ARG A 1 271 ? -2.574 -21.174 -0.563 1.00 81.12 271 ARG A N 1
ATOM 2095 C CA . ARG A 1 271 ? -1.826 -22.007 0.389 1.00 81.12 271 ARG A CA 1
ATOM 2096 C C . ARG A 1 271 ? -2.455 -21.969 1.780 1.00 81.12 271 ARG A C 1
ATOM 2098 O O . ARG A 1 271 ? -2.717 -20.916 2.354 1.00 81.12 271 ARG A O 1
ATOM 2105 N N . THR A 1 272 ? -2.598 -23.153 2.368 1.00 82.12 272 THR A N 1
ATOM 2106 C CA . THR A 1 272 ? -3.239 -23.350 3.675 1.00 82.12 272 THR A CA 1
ATOM 2107 C C . THR A 1 272 ? -2.261 -23.460 4.847 1.00 82.12 272 THR A C 1
ATOM 2109 O O . THR A 1 272 ? -2.686 -23.684 5.979 1.00 82.12 272 THR A O 1
ATOM 2112 N N . SER A 1 273 ? -0.953 -23.321 4.606 1.00 85.19 273 SER A N 1
ATOM 2113 C CA . SER A 1 273 ? 0.060 -23.176 5.658 1.00 85.19 273 SER A CA 1
ATOM 2114 C C . SER A 1 273 ? 1.273 -22.402 5.151 1.00 85.19 273 SER A C 1
ATOM 2116 O O . SER A 1 273 ? 1.680 -22.547 3.998 1.00 85.19 273 SER A O 1
ATOM 2118 N N . MET A 1 274 ? 1.838 -21.584 6.036 1.00 81.94 274 MET A N 1
ATOM 2119 C CA . MET A 1 274 ? 2.969 -20.694 5.802 1.00 81.94 274 MET A CA 1
ATOM 2120 C C . MET A 1 274 ? 3.794 -20.544 7.077 1.00 81.94 274 MET A C 1
ATOM 2122 O O . MET A 1 274 ? 3.866 -19.459 7.661 1.00 81.94 274 MET A O 1
ATOM 2126 N N . LYS A 1 275 ? 4.379 -21.654 7.532 1.00 85.06 275 LYS A N 1
ATOM 2127 C CA . LYS A 1 275 ? 5.134 -21.684 8.784 1.00 85.06 275 LYS A CA 1
ATOM 2128 C C . LYS A 1 275 ? 6.376 -20.809 8.717 1.00 85.06 275 LYS A C 1
ATOM 2130 O O . LYS A 1 275 ? 7.137 -20.871 7.756 1.00 85.06 275 LYS A O 1
ATOM 2135 N N . VAL A 1 276 ? 6.574 -20.030 9.770 1.00 83.88 276 VAL A N 1
ATOM 2136 C CA . VAL A 1 276 ? 7.773 -19.231 9.986 1.00 83.88 276 VAL A CA 1
ATOM 2137 C C . VAL A 1 276 ? 8.091 -19.223 11.480 1.00 83.88 276 VAL A C 1
ATOM 2139 O O . VAL A 1 276 ? 7.194 -19.227 12.328 1.00 83.88 276 VAL A O 1
ATOM 2142 N N . ASP A 1 277 ? 9.373 -19.210 11.799 1.00 80.44 277 ASP A N 1
ATOM 2143 C CA . ASP A 1 277 ? 9.865 -19.015 13.149 1.00 80.44 277 ASP A CA 1
ATOM 2144 C C . ASP A 1 277 ? 9.866 -17.518 13.478 1.00 80.44 277 ASP A C 1
ATOM 2146 O O . ASP A 1 277 ? 10.278 -16.669 12.682 1.00 80.44 277 ASP A O 1
ATOM 2150 N N . GLY A 1 278 ? 9.362 -17.179 14.663 1.00 79.00 278 GLY A N 1
ATOM 2151 C CA . GLY A 1 278 ? 9.302 -15.804 15.139 1.00 79.00 278 GLY A CA 1
ATOM 2152 C C . GLY A 1 278 ? 8.293 -15.602 16.263 1.00 79.00 278 GLY A C 1
ATOM 2153 O O . GLY A 1 278 ? 7.633 -16.540 16.726 1.00 79.00 278 GLY A O 1
ATOM 2154 N N . ALA A 1 279 ? 8.196 -14.354 16.724 1.00 83.31 279 ALA A N 1
ATOM 2155 C CA . ALA A 1 279 ? 7.253 -13.965 17.763 1.00 83.31 279 ALA A CA 1
ATOM 2156 C C . ALA A 1 279 ? 5.813 -14.106 17.255 1.00 83.31 279 ALA A C 1
ATOM 2158 O O . ALA A 1 279 ? 5.437 -13.493 16.258 1.00 83.31 279 ALA A O 1
ATOM 2159 N N . ARG A 1 280 ? 5.019 -14.916 17.958 1.00 87.69 280 ARG A N 1
ATOM 2160 C CA . ARG A 1 280 ? 3.615 -15.168 17.628 1.00 87.69 280 ARG A CA 1
ATOM 2161 C C . ARG A 1 280 ? 2.711 -14.125 18.261 1.00 87.69 280 ARG A C 1
ATOM 2163 O O . ARG A 1 280 ? 3.029 -13.567 19.314 1.00 87.69 280 ARG A O 1
ATOM 2170 N N . SER A 1 281 ? 1.580 -13.876 17.628 1.00 87.25 281 SER A N 1
ATOM 2171 C CA . SER A 1 281 ? 0.536 -12.998 18.133 1.00 87.25 281 SER A CA 1
ATOM 2172 C C . SER A 1 281 ? -0.826 -13.492 17.672 1.00 87.25 281 SER A C 1
ATOM 2174 O O . SER A 1 281 ? -0.977 -13.945 16.536 1.00 87.25 281 SER A O 1
ATOM 2176 N N . SER A 1 282 ? -1.825 -13.356 18.534 1.00 88.31 282 SER A N 1
ATOM 2177 C CA . SER A 1 282 ? -3.198 -13.673 18.159 1.00 88.31 282 SER A CA 1
ATOM 2178 C C . SER A 1 282 ? -3.779 -12.572 17.267 1.00 88.31 282 SER A C 1
ATOM 2180 O O . SER A 1 282 ? -3.311 -11.428 17.262 1.00 88.31 282 SER A O 1
ATOM 2182 N N . ALA A 1 283 ? -4.830 -12.892 16.511 1.00 86.62 283 ALA A N 1
ATOM 2183 C CA . ALA A 1 283 ? -5.561 -11.878 15.750 1.00 86.62 283 ALA A CA 1
ATOM 2184 C C . ALA A 1 283 ? -6.178 -10.822 16.691 1.00 86.62 283 ALA A C 1
ATOM 2186 O O . ALA A 1 283 ? -6.254 -9.639 16.359 1.00 86.62 283 ALA A O 1
ATOM 2187 N N . GLU A 1 284 ? -6.564 -11.234 17.897 1.00 88.38 284 GLU A N 1
ATOM 2188 C CA . GLU A 1 284 ? -7.101 -10.385 18.954 1.00 88.38 284 GLU A CA 1
ATOM 2189 C C . GLU A 1 284 ? -6.066 -9.388 19.488 1.00 88.38 284 GLU A C 1
ATOM 2191 O O . GLU A 1 284 ? -6.427 -8.258 19.838 1.00 88.38 284 GLU A O 1
ATOM 2196 N N . ASP A 1 285 ? -4.783 -9.755 19.525 1.00 88.94 285 ASP A N 1
ATOM 2197 C CA . ASP A 1 285 ? -3.696 -8.845 19.912 1.00 88.94 285 ASP A CA 1
ATOM 2198 C C . ASP A 1 285 ? -3.540 -7.694 18.916 1.00 88.94 285 ASP A C 1
ATOM 2200 O O . ASP A 1 285 ? -3.153 -6.592 19.304 1.00 88.94 285 ASP A O 1
ATOM 2204 N N . MET A 1 286 ? -3.930 -7.918 17.659 1.00 88.62 286 MET A N 1
ATOM 2205 C CA . MET A 1 286 ? -3.880 -6.920 16.591 1.00 88.62 286 MET A CA 1
ATOM 2206 C C . MET A 1 286 ? -5.073 -5.951 16.609 1.00 88.62 286 MET A C 1
ATOM 2208 O O . MET A 1 286 ? -5.082 -4.968 15.868 1.00 88.62 286 MET A O 1
ATOM 2212 N N . ILE A 1 287 ? -6.090 -6.175 17.443 1.00 91.25 287 ILE A N 1
ATOM 2213 C CA . ILE A 1 287 ? -7.213 -5.237 17.572 1.00 91.25 287 ILE A CA 1
ATOM 2214 C C . ILE A 1 287 ? -6.736 -3.963 18.292 1.00 91.25 287 ILE A C 1
ATOM 2216 O O . ILE A 1 287 ? -6.183 -4.092 19.392 1.00 91.25 287 ILE A O 1
ATOM 2220 N N . PRO A 1 288 ? -6.994 -2.752 17.748 1.00 89.38 288 PRO A N 1
ATOM 2221 C CA . PRO A 1 288 ? -6.629 -1.494 18.396 1.00 89.38 288 PRO A CA 1
ATOM 2222 C C . PRO A 1 288 ? -7.143 -1.417 19.839 1.00 89.38 288 PRO A C 1
ATOM 2224 O O . PRO A 1 288 ? -8.307 -1.720 20.109 1.00 89.38 288 PRO A O 1
ATOM 2227 N N . LYS A 1 289 ? -6.273 -1.036 20.784 1.00 88.38 289 LYS A N 1
ATOM 2228 C CA . LYS A 1 289 ? -6.600 -1.038 22.224 1.00 88.38 289 LYS A CA 1
ATOM 2229 C C . LYS A 1 289 ? -7.059 0.325 22.727 1.00 88.38 289 LYS A C 1
ATOM 2231 O O . LYS A 1 289 ? -7.772 0.399 23.726 1.00 88.38 289 LYS A O 1
ATOM 2236 N N . THR A 1 290 ? -6.671 1.394 22.041 1.00 87.56 290 THR A N 1
ATOM 2237 C CA . THR A 1 290 ? -7.072 2.767 22.348 1.00 87.56 290 THR A CA 1
ATOM 2238 C C . THR A 1 290 ? -7.747 3.428 21.148 1.00 87.56 290 THR A C 1
ATOM 2240 O O . THR A 1 290 ? -7.603 2.983 20.009 1.00 87.56 290 THR A O 1
ATOM 2243 N N . VAL A 1 291 ? -8.472 4.528 21.390 1.00 85.50 291 VAL A N 1
ATOM 2244 C CA . VAL A 1 291 ? -9.009 5.367 20.304 1.00 85.50 291 VAL A CA 1
ATOM 2245 C C . VAL A 1 291 ? -7.870 5.875 19.419 1.00 85.50 291 VAL A C 1
ATOM 2247 O O . VAL A 1 291 ? -7.988 5.808 18.206 1.00 85.50 291 VAL A O 1
ATOM 2250 N N . GLY A 1 292 ? -6.744 6.301 20.002 1.00 81.62 292 GLY A N 1
ATOM 2251 C CA . GLY A 1 292 ? -5.571 6.735 19.237 1.00 81.62 292 GLY A CA 1
ATOM 2252 C C . GLY A 1 292 ? -5.048 5.649 18.293 1.00 81.62 292 GLY A C 1
ATOM 2253 O O . GLY A 1 292 ? -4.841 5.923 17.110 1.00 81.62 292 GLY A O 1
ATOM 2254 N N . ASP A 1 293 ? -4.932 4.408 18.782 1.00 83.31 293 ASP A N 1
ATOM 2255 C CA . ASP A 1 293 ? -4.533 3.262 17.954 1.00 83.31 293 ASP A CA 1
ATOM 2256 C C . ASP A 1 293 ? -5.526 3.031 16.817 1.00 83.31 293 ASP A C 1
ATOM 2258 O O . ASP A 1 293 ? -5.121 2.798 15.684 1.00 83.31 293 ASP A O 1
ATOM 2262 N N . ALA A 1 294 ? -6.828 3.108 17.110 1.00 88.50 294 ALA A N 1
ATOM 2263 C CA . ALA A 1 294 ? -7.877 2.862 16.131 1.00 88.50 294 ALA A CA 1
ATOM 2264 C C . ALA A 1 294 ? -7.918 3.945 15.049 1.00 88.50 294 ALA A C 1
ATOM 2266 O O . ALA A 1 294 ? -8.085 3.624 13.878 1.00 88.50 294 ALA A O 1
ATOM 2267 N N . VAL A 1 295 ? -7.713 5.209 15.424 1.00 86.19 295 VAL A N 1
ATOM 2268 C CA . VAL A 1 295 ? -7.657 6.338 14.491 1.00 86.19 295 VAL A CA 1
ATOM 2269 C C . VAL A 1 295 ? -6.420 6.239 13.588 1.00 86.19 295 VAL A C 1
ATOM 2271 O O . VAL A 1 295 ? -6.491 6.606 12.419 1.00 86.19 295 VAL A O 1
ATOM 2274 N N . ALA A 1 296 ? -5.301 5.705 14.073 1.00 82.06 296 ALA A N 1
ATOM 2275 C CA . ALA A 1 296 ? -4.102 5.519 13.255 1.00 82.06 296 ALA A CA 1
ATOM 2276 C C . ALA A 1 296 ? -4.007 4.138 12.572 1.00 8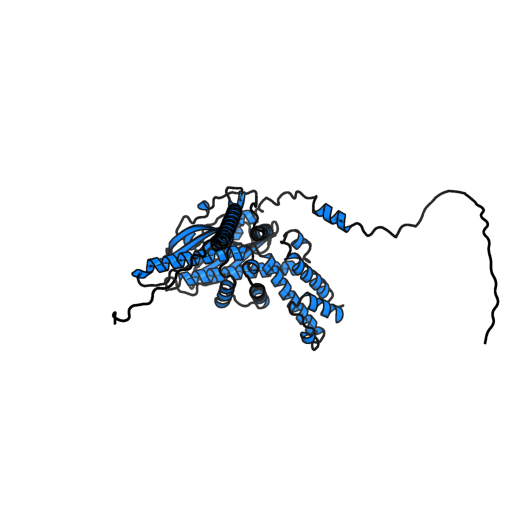2.06 296 ALA A C 1
ATOM 2278 O O . ALA A 1 296 ? -3.041 3.842 11.864 1.00 82.06 296 ALA A O 1
ATOM 2279 N N . ALA A 1 297 ? -4.996 3.267 12.782 1.00 87.62 297 ALA A N 1
ATOM 2280 C CA . ALA A 1 297 ? -5.056 1.954 12.162 1.00 87.62 297 ALA A CA 1
ATOM 2281 C C . ALA A 1 297 ? -5.503 2.086 10.699 1.00 87.62 297 ALA A C 1
ATOM 2283 O O . ALA A 1 297 ? -6.699 2.121 10.405 1.00 87.62 297 ALA A O 1
ATOM 2284 N N . MET A 1 298 ? -4.531 2.163 9.789 1.00 90.62 298 MET A N 1
ATOM 2285 C CA . MET A 1 298 ? -4.745 2.176 8.341 1.00 90.62 298 MET A CA 1
ATOM 2286 C C . MET A 1 298 ? -3.692 1.324 7.617 1.00 90.62 298 MET A C 1
ATOM 2288 O O . MET A 1 298 ? -2.527 1.276 8.020 1.00 90.62 298 MET A O 1
ATOM 2292 N N . GLY A 1 299 ? -4.117 0.646 6.549 1.00 91.00 299 GLY A N 1
ATOM 2293 C CA . GLY A 1 299 ? -3.260 -0.167 5.686 1.00 91.00 299 GLY A CA 1
ATOM 2294 C C . GLY A 1 299 ? -3.134 -1.628 6.124 1.00 91.00 299 GLY A C 1
ATOM 2295 O O . GLY A 1 299 ? -3.748 -2.073 7.098 1.00 91.00 299 GLY A O 1
ATOM 2296 N N . THR A 1 300 ? -2.334 -2.389 5.376 1.00 92.44 300 THR A N 1
ATOM 2297 C CA . THR A 1 300 ? -2.023 -3.797 5.658 1.00 92.44 300 THR A CA 1
ATOM 2298 C C . THR A 1 300 ? -0.829 -3.942 6.583 1.00 92.44 300 THR A C 1
ATOM 2300 O O . THR A 1 300 ? 0.075 -3.111 6.567 1.00 92.44 300 THR A O 1
ATOM 2303 N N . ARG A 1 301 ? -0.800 -5.025 7.361 1.00 90.62 301 ARG A N 1
ATOM 2304 C CA . ARG A 1 301 ? 0.335 -5.469 8.174 1.00 90.62 301 ARG A CA 1
ATOM 2305 C C . ARG A 1 301 ? 0.460 -6.985 8.098 1.00 90.62 301 ARG A C 1
ATOM 2307 O O . ARG A 1 301 ? -0.539 -7.687 7.946 1.00 90.62 301 ARG A O 1
ATOM 2314 N N . VAL A 1 302 ? 1.679 -7.486 8.265 1.00 91.69 302 VAL A N 1
ATOM 2315 C CA . VAL A 1 302 ? 1.966 -8.924 8.340 1.00 91.69 302 VAL A CA 1
ATOM 2316 C C . VAL A 1 302 ? 2.355 -9.287 9.764 1.00 91.69 302 VAL A C 1
ATOM 2318 O O . VAL A 1 302 ? 3.167 -8.600 10.377 1.00 91.69 302 VAL A O 1
ATOM 2321 N N . PHE A 1 303 ? 1.792 -10.376 10.279 1.00 90.19 303 PHE A N 1
ATOM 2322 C CA . PHE A 1 303 ? 2.120 -10.921 11.595 1.00 90.19 303 PHE A CA 1
ATOM 2323 C C . PHE A 1 303 ? 2.228 -12.447 11.538 1.00 90.19 303 PHE A C 1
ATOM 2325 O O . PHE A 1 303 ? 1.853 -13.072 10.543 1.00 90.19 303 PHE A O 1
ATOM 2332 N N . ILE A 1 304 ? 2.777 -13.047 12.593 1.00 90.56 304 ILE A N 1
ATOM 2333 C CA . ILE A 1 304 ? 2.831 -14.501 12.761 1.00 90.56 304 ILE A CA 1
ATOM 2334 C C . ILE A 1 304 ? 1.722 -14.880 13.732 1.00 90.56 304 ILE A C 1
ATOM 2336 O O . ILE A 1 304 ? 1.707 -14.391 14.861 1.00 90.56 304 ILE A O 1
ATOM 2340 N N . ASP A 1 305 ? 0.805 -15.733 13.297 1.00 90.69 305 ASP A N 1
ATOM 2341 C CA . ASP A 1 305 ? -0.326 -16.162 14.106 1.00 90.69 305 ASP A CA 1
ATOM 2342 C C . ASP A 1 305 ? 0.085 -17.154 15.214 1.00 90.69 305 ASP A C 1
ATOM 2344 O O . ASP A 1 305 ? 1.225 -17.631 15.293 1.00 90.69 305 ASP A O 1
ATOM 2348 N N . ASP A 1 306 ? -0.863 -17.516 16.076 1.00 90.56 306 ASP A N 1
ATOM 2349 C CA . ASP A 1 306 ? -0.638 -18.471 17.171 1.00 90.56 306 ASP A CA 1
ATOM 2350 C C . ASP A 1 306 ? -0.182 -19.863 16.693 1.00 90.56 306 ASP A C 1
ATOM 2352 O O . ASP A 1 306 ? 0.490 -20.606 17.424 1.00 90.56 306 ASP A O 1
ATOM 2356 N N . ASN A 1 307 ? -0.507 -20.218 15.447 1.00 88.75 307 ASN A N 1
ATOM 2357 C CA . ASN A 1 307 ? -0.106 -21.472 14.821 1.00 88.75 307 ASN A CA 1
ATOM 2358 C C . ASN A 1 307 ? 1.324 -21.401 14.266 1.00 88.75 307 ASN A C 1
ATOM 2360 O O . ASN A 1 307 ? 1.870 -22.440 13.883 1.00 88.75 307 ASN A O 1
ATOM 2364 N N . GLY A 1 308 ? 1.948 -20.223 14.240 1.00 89.38 308 GLY A N 1
ATOM 2365 C CA . GLY A 1 308 ? 3.236 -19.989 13.596 1.00 89.38 308 GLY A CA 1
ATOM 2366 C C . GLY A 1 308 ? 3.123 -19.782 12.086 1.00 89.38 308 GLY A C 1
ATOM 2367 O O . GLY A 1 308 ? 4.128 -19.905 11.396 1.00 89.38 308 GLY A O 1
ATOM 2368 N N . ASP A 1 309 ? 1.922 -19.542 11.556 1.00 91.00 309 ASP A N 1
ATOM 2369 C CA . ASP A 1 309 ? 1.718 -19.202 10.151 1.00 91.00 309 ASP A CA 1
ATOM 2370 C C . ASP A 1 309 ? 1.753 -17.680 9.956 1.00 91.00 309 ASP A C 1
ATOM 2372 O O . ASP A 1 309 ? 1.266 -16.919 10.791 1.00 91.00 309 ASP A O 1
ATOM 2376 N N . ARG A 1 310 ? 2.289 -17.210 8.828 1.00 90.75 310 ARG A N 1
ATOM 2377 C CA . ARG A 1 310 ? 2.148 -15.797 8.449 1.00 90.75 310 ARG A CA 1
ATOM 2378 C C . ARG A 1 310 ? 0.697 -15.475 8.090 1.00 90.75 310 ARG A C 1
ATOM 2380 O O . ARG A 1 310 ? 0.066 -16.198 7.320 1.00 90.75 310 ARG A O 1
ATOM 2387 N N . ALA A 1 311 ? 0.210 -14.355 8.603 1.00 92.25 311 ALA A N 1
ATOM 2388 C CA . ALA A 1 311 ? -1.117 -13.815 8.355 1.00 92.25 311 ALA A CA 1
ATOM 2389 C C . ALA A 1 311 ? -1.027 -12.331 7.978 1.00 92.25 311 ALA A C 1
ATOM 2391 O O . ALA A 1 311 ? -0.051 -11.646 8.297 1.00 92.25 311 ALA A O 1
ATOM 2392 N N . VAL A 1 312 ? -2.056 -11.838 7.289 1.00 93.62 312 VAL A N 1
ATOM 2393 C CA . VAL A 1 312 ? -2.167 -10.433 6.878 1.00 93.62 312 VAL A CA 1
ATOM 2394 C C . VAL A 1 312 ? -3.378 -9.835 7.567 1.00 93.62 312 VAL A C 1
ATOM 2396 O O . VAL A 1 312 ? -4.465 -10.399 7.495 1.00 93.62 312 VAL A O 1
ATOM 2399 N N . ILE A 1 313 ? -3.211 -8.690 8.214 1.00 94.31 313 ILE A N 1
ATOM 2400 C CA . ILE A 1 313 ? -4.318 -7.882 8.721 1.00 94.31 313 ILE A CA 1
ATOM 2401 C C . ILE A 1 313 ? -4.392 -6.582 7.935 1.00 94.31 313 ILE A C 1
ATOM 2403 O O . ILE A 1 313 ? -3.366 -5.979 7.640 1.00 94.31 313 ILE A O 1
ATOM 2407 N N . SER A 1 314 ? -5.593 -6.142 7.592 1.00 94.25 314 SER A N 1
ATOM 2408 C CA . SER A 1 314 ? -5.847 -4.828 7.017 1.00 94.25 314 SER A CA 1
ATOM 2409 C C . SER A 1 314 ? -6.759 -4.032 7.933 1.00 94.25 314 SER A C 1
ATOM 2411 O O . SER A 1 314 ? -7.749 -4.560 8.443 1.00 94.25 314 SER A O 1
ATOM 2413 N N . TYR A 1 315 ? -6.418 -2.757 8.103 1.00 94.56 315 TYR A N 1
ATOM 2414 C CA . TYR A 1 315 ? -7.250 -1.772 8.770 1.00 94.56 315 TYR A CA 1
ATOM 2415 C C . TYR A 1 315 ? -7.703 -0.720 7.768 1.00 94.56 315 TYR A C 1
ATOM 2417 O O . TYR A 1 315 ? -6.893 -0.120 7.055 1.00 94.56 315 TYR A O 1
ATOM 2425 N N . ALA A 1 316 ? -9.000 -0.454 7.753 1.00 93.69 316 ALA A N 1
ATOM 2426 C CA . ALA A 1 316 ? -9.573 0.573 6.904 1.00 93.69 316 ALA A CA 1
ATOM 2427 C C . ALA A 1 316 ? -10.599 1.401 7.666 1.00 93.69 316 ALA A C 1
ATOM 2429 O O . ALA A 1 316 ? -11.197 0.958 8.651 1.00 93.69 316 ALA A O 1
ATOM 2430 N N . GLN A 1 317 ? -10.770 2.629 7.187 1.00 94.38 317 GLN A N 1
ATOM 2431 C CA . GLN A 1 317 ? -11.592 3.643 7.825 1.00 94.38 317 GLN A CA 1
ATOM 2432 C C . GLN A 1 317 ? -12.511 4.310 6.811 1.00 94.38 317 GLN A C 1
ATOM 2434 O O . GLN A 1 317 ? -12.183 4.403 5.628 1.00 94.38 317 GLN A O 1
ATOM 2439 N N . THR A 1 318 ? -13.663 4.791 7.261 1.00 92.12 318 THR A N 1
ATOM 2440 C CA . THR A 1 318 ? -14.586 5.596 6.450 1.00 92.12 318 THR A CA 1
ATOM 2441 C C . THR A 1 318 ? -15.351 6.570 7.343 1.00 92.12 318 THR A C 1
ATOM 2443 O O . THR A 1 318 ? -15.733 6.225 8.463 1.00 92.12 318 THR A O 1
ATOM 2446 N N . GLU A 1 319 ? -15.592 7.785 6.850 1.00 92.12 319 GLU A N 1
ATOM 2447 C CA . GLU A 1 319 ? -16.477 8.754 7.505 1.00 92.12 319 GLU A CA 1
ATOM 2448 C C . GLU A 1 319 ? -17.947 8.380 7.235 1.00 92.12 319 GLU A C 1
ATOM 2450 O O . GLU A 1 319 ? -18.336 8.229 6.071 1.00 92.12 319 GLU A O 1
ATOM 2455 N N . PRO A 1 320 ? -18.801 8.222 8.263 1.00 93.81 320 PRO A N 1
ATOM 2456 C CA . PRO A 1 320 ? -20.239 8.121 8.051 1.00 93.81 320 PRO A CA 1
ATOM 2457 C C . PRO A 1 320 ? -20.795 9.360 7.351 1.00 93.81 320 PRO A C 1
ATOM 2459 O O . PRO A 1 320 ? -20.438 10.490 7.676 1.00 93.81 320 PRO A O 1
ATOM 2462 N N . ALA A 1 321 ? -21.709 9.149 6.401 1.00 89.31 321 ALA A N 1
ATOM 2463 C CA . ALA A 1 321 ? -22.364 10.251 5.711 1.00 89.31 321 ALA A CA 1
ATOM 2464 C C . ALA A 1 321 ? -23.087 11.170 6.710 1.00 89.31 321 ALA A C 1
ATOM 2466 O O . ALA A 1 321 ? -23.794 10.702 7.603 1.00 89.31 321 ALA A O 1
ATOM 2467 N N . GLN A 1 322 ? -22.940 12.481 6.517 1.00 86.94 322 GLN A N 1
ATOM 2468 C CA . GLN A 1 322 ? -23.658 13.489 7.291 1.00 86.94 322 GLN A CA 1
ATOM 2469 C C . GLN A 1 322 ? -25.133 13.474 6.870 1.00 86.94 322 GLN A C 1
ATOM 2471 O O . GLN A 1 322 ? -25.486 13.919 5.777 1.00 86.94 322 GLN A O 1
ATOM 2476 N N . VAL A 1 323 ? -25.985 12.913 7.725 1.00 89.94 323 VAL A N 1
ATOM 2477 C CA . VAL A 1 323 ? -27.421 12.715 7.486 1.00 89.94 323 VAL A CA 1
ATOM 2478 C C . VAL A 1 323 ? -28.240 13.234 8.668 1.00 89.94 323 VAL A C 1
ATOM 2480 O O . VAL A 1 323 ? -27.691 13.618 9.701 1.00 89.94 323 VAL A O 1
ATOM 2483 N N . ASN A 1 324 ? -29.566 13.255 8.527 1.00 90.38 324 ASN A N 1
ATOM 2484 C CA . ASN A 1 324 ? -30.455 13.580 9.642 1.00 90.38 324 ASN A CA 1
ATOM 2485 C C . ASN A 1 324 ? -30.302 12.551 10.784 1.00 90.38 324 ASN A C 1
ATOM 2487 O O . ASN A 1 324 ? -29.985 11.393 10.505 1.00 90.38 324 ASN A O 1
ATOM 2491 N N . PRO A 1 325 ? -30.581 12.922 12.051 1.00 89.69 325 PRO A N 1
ATOM 2492 C CA . PRO A 1 325 ? -30.417 12.020 13.198 1.00 89.69 325 PRO A CA 1
ATOM 2493 C C . PRO A 1 325 ? -31.122 10.664 13.048 1.00 89.69 325 PRO A C 1
ATOM 2495 O O . PRO A 1 325 ? -30.565 9.640 13.434 1.00 89.69 325 PRO A O 1
ATOM 2498 N N . ASP A 1 326 ? -32.304 10.643 12.426 1.00 92.94 326 ASP A N 1
ATOM 2499 C CA . ASP A 1 326 ? -33.089 9.420 12.211 1.00 92.94 326 ASP A CA 1
ATOM 2500 C C . ASP A 1 326 ? -32.391 8.408 11.276 1.00 92.94 326 ASP A C 1
ATOM 2502 O O . ASP A 1 326 ? -32.638 7.205 11.365 1.00 92.94 326 ASP A O 1
ATOM 2506 N N . ASP A 1 327 ? -31.477 8.874 10.417 1.00 93.62 327 ASP A N 1
ATOM 2507 C CA . ASP A 1 327 ? -30.732 8.057 9.452 1.00 93.62 327 ASP A CA 1
ATOM 2508 C C . ASP A 1 327 ? -29.300 7.728 9.923 1.00 93.62 327 ASP A C 1
ATOM 2510 O O . ASP A 1 327 ? -28.570 6.991 9.250 1.00 93.62 327 ASP A O 1
ATOM 2514 N N . GLN A 1 328 ? -28.868 8.241 11.082 1.00 91.94 328 GLN A N 1
ATOM 2515 C CA . GLN A 1 328 ? -27.470 8.167 11.527 1.00 91.94 328 GLN A CA 1
ATOM 2516 C C . GLN A 1 328 ? -26.986 6.721 11.728 1.00 91.94 328 GLN A C 1
ATOM 2518 O O . GLN A 1 328 ? -25.877 6.367 11.323 1.00 91.94 328 GLN A O 1
ATOM 2523 N N . ASP A 1 329 ? -27.830 5.845 12.278 1.00 94.62 329 ASP A N 1
ATOM 2524 C CA . ASP A 1 329 ? -27.502 4.423 12.455 1.00 94.62 329 ASP A CA 1
ATOM 2525 C C . ASP A 1 329 ? -27.347 3.683 11.118 1.00 94.62 329 ASP A C 1
ATOM 2527 O O . ASP A 1 329 ? -26.587 2.716 10.999 1.00 94.62 329 ASP A O 1
ATOM 2531 N N . MET A 1 330 ? -28.077 4.110 10.088 1.00 95.12 330 MET A N 1
ATOM 2532 C CA . MET A 1 330 ? -27.925 3.578 8.736 1.00 95.12 330 MET A CA 1
ATOM 2533 C C . MET A 1 330 ? -26.621 4.075 8.104 1.00 95.12 330 MET A C 1
ATOM 2535 O O . MET A 1 330 ? -25.875 3.257 7.567 1.00 95.12 330 MET A O 1
ATOM 2539 N N . ALA A 1 331 ? -26.298 5.365 8.239 1.00 94.62 331 ALA A N 1
ATOM 2540 C CA . ALA A 1 331 ? -25.038 5.931 7.754 1.00 94.62 331 ALA A CA 1
ATOM 2541 C C . ALA A 1 331 ? -23.815 5.263 8.406 1.00 94.62 331 ALA A C 1
ATOM 2543 O O . ALA A 1 331 ? -22.885 4.860 7.707 1.00 94.62 331 ALA A O 1
ATOM 2544 N N . ARG A 1 332 ? -23.851 5.047 9.727 1.00 96.44 332 ARG A N 1
ATOM 2545 C CA . ARG A 1 332 ? -22.805 4.331 10.479 1.00 96.44 332 ARG A CA 1
ATOM 2546 C C . ARG A 1 332 ? -22.617 2.893 9.994 1.00 96.44 332 ARG A C 1
ATOM 2548 O O . ARG A 1 332 ? -21.489 2.462 9.768 1.00 96.44 332 ARG A O 1
ATOM 2555 N N . ARG A 1 333 ? -23.707 2.146 9.781 1.00 96.44 333 ARG A N 1
ATOM 2556 C CA . ARG A 1 333 ? -23.641 0.773 9.241 1.00 96.44 333 ARG A CA 1
ATOM 2557 C C . ARG A 1 333 ? -23.107 0.733 7.812 1.00 96.44 333 ARG A C 1
ATOM 2559 O O . ARG A 1 333 ? -22.297 -0.136 7.501 1.00 96.44 333 ARG A O 1
ATOM 2566 N N . SER A 1 334 ? -23.525 1.675 6.970 1.00 95.38 334 SER A N 1
ATOM 2567 C CA . SER A 1 334 ? -23.020 1.793 5.601 1.00 95.38 334 SER A CA 1
ATOM 2568 C C . SER A 1 334 ? -21.518 2.082 5.583 1.00 95.38 334 SER A C 1
ATOM 2570 O O . SER A 1 334 ? -20.797 1.474 4.799 1.00 95.38 334 SER A O 1
ATOM 2572 N N . ALA A 1 335 ? -21.035 2.957 6.468 1.00 94.94 335 ALA A N 1
ATOM 2573 C CA . ALA A 1 335 ? -19.614 3.274 6.578 1.00 94.94 335 ALA A CA 1
ATOM 2574 C C . ALA A 1 335 ? -18.779 2.084 7.071 1.00 94.94 335 ALA A C 1
ATOM 2576 O O . ALA A 1 335 ? -17.698 1.853 6.545 1.00 94.94 335 ALA A O 1
ATOM 2577 N N . LEU A 1 336 ? -19.291 1.279 8.011 1.00 97.12 336 LEU A N 1
ATOM 2578 C CA . LEU A 1 336 ? -18.628 0.031 8.413 1.00 97.12 336 LEU A CA 1
ATOM 2579 C C . LEU A 1 336 ? -18.537 -0.963 7.248 1.00 97.12 336 LEU A C 1
ATOM 2581 O O . LEU A 1 336 ? -17.494 -1.575 7.059 1.00 97.12 336 LEU A O 1
ATOM 2585 N N . SER A 1 337 ? -19.596 -1.099 6.443 1.00 94.44 337 SER A N 1
ATOM 2586 C CA . SER A 1 337 ? -19.559 -1.956 5.250 1.00 94.44 337 SER A CA 1
ATOM 2587 C C . SER A 1 337 ? -18.555 -1.450 4.211 1.00 94.44 337 SER A C 1
ATOM 2589 O O . SER A 1 337 ? -17.846 -2.249 3.611 1.00 94.44 337 SER A O 1
ATOM 2591 N N . ALA A 1 338 ? -18.477 -0.132 4.006 1.00 91.81 338 ALA A N 1
ATOM 2592 C CA . ALA A 1 338 ? -17.508 0.468 3.094 1.00 91.81 338 ALA A CA 1
ATOM 2593 C C . ALA A 1 338 ? -16.065 0.272 3.589 1.00 91.81 338 ALA A C 1
ATOM 2595 O O . ALA A 1 338 ? -15.192 -0.085 2.803 1.00 91.81 338 ALA A O 1
ATOM 2596 N N . ALA A 1 339 ? -15.821 0.436 4.892 1.00 94.06 339 ALA A N 1
ATOM 2597 C CA . ALA A 1 339 ? -14.523 0.169 5.501 1.00 94.06 339 ALA A CA 1
ATOM 2598 C C . ALA A 1 339 ? -14.126 -1.315 5.382 1.00 94.06 339 ALA A C 1
ATOM 2600 O O . ALA A 1 339 ? -12.970 -1.615 5.109 1.00 94.06 339 ALA A O 1
ATOM 2601 N N . GLU A 1 340 ? -15.067 -2.251 5.515 1.00 94.44 340 GLU A N 1
ATOM 2602 C CA . GLU A 1 340 ? -14.813 -3.682 5.290 1.00 94.44 340 GLU A CA 1
ATOM 2603 C C . GLU A 1 340 ? -14.411 -3.978 3.836 1.00 94.44 340 GLU A C 1
ATOM 2605 O O . GLU A 1 340 ? -13.397 -4.638 3.602 1.00 94.44 340 GLU A O 1
ATOM 2610 N N . ASP A 1 341 ? -15.142 -3.427 2.860 1.00 89.50 341 ASP A N 1
ATOM 2611 C CA . ASP A 1 341 ? -14.810 -3.564 1.436 1.00 89.50 341 ASP A CA 1
ATOM 2612 C C . ASP A 1 341 ? -13.427 -2.948 1.117 1.00 89.50 341 ASP A C 1
ATOM 2614 O O . ASP A 1 341 ? -12.640 -3.532 0.368 1.00 89.50 341 ASP A O 1
ATOM 2618 N N . LEU A 1 342 ? -13.086 -1.804 1.728 1.00 89.56 342 LEU A N 1
ATOM 2619 C CA . LEU A 1 342 ? -11.761 -1.185 1.607 1.00 89.56 342 LEU A CA 1
ATOM 2620 C C . LEU A 1 342 ? -10.656 -2.067 2.197 1.00 89.56 342 LEU A C 1
ATOM 2622 O O . LEU A 1 342 ? -9.605 -2.212 1.574 1.00 89.56 342 LEU A O 1
ATOM 2626 N N . ALA A 1 343 ? -10.877 -2.668 3.368 1.00 92.31 343 ALA A N 1
ATOM 2627 C CA . ALA A 1 343 ? -9.889 -3.535 4.000 1.00 92.31 343 ALA A CA 1
ATOM 2628 C C . ALA A 1 343 ? -9.601 -4.785 3.149 1.00 92.31 343 ALA A C 1
ATOM 2630 O O . ALA A 1 343 ? -8.447 -5.155 2.926 1.00 92.31 343 ALA A O 1
ATOM 2631 N N . LEU A 1 344 ? -10.646 -5.396 2.584 1.00 90.12 344 LEU A N 1
ATOM 2632 C CA . LEU A 1 344 ? -10.500 -6.491 1.621 1.00 90.12 344 LEU A CA 1
ATOM 2633 C C . LEU A 1 344 ? -9.717 -6.049 0.377 1.00 90.12 344 LEU A C 1
ATOM 2635 O O . LEU A 1 344 ? -8.792 -6.742 -0.047 1.00 90.12 344 LEU A O 1
ATOM 2639 N N . GLY A 1 345 ? -10.024 -4.868 -0.167 1.00 86.19 345 GLY A N 1
ATOM 2640 C CA . GLY A 1 345 ? -9.286 -4.286 -1.289 1.00 86.19 345 GLY A CA 1
ATOM 2641 C C . GLY A 1 345 ? -7.799 -4.058 -0.987 1.00 86.19 345 GLY A C 1
ATOM 2642 O O . GLY A 1 345 ? -6.952 -4.299 -1.846 1.00 86.19 345 GLY A O 1
ATOM 2643 N N . GLN A 1 346 ? -7.449 -3.662 0.239 1.00 88.81 346 GLN A N 1
ATOM 2644 C CA . GLN A 1 346 ? -6.052 -3.502 0.654 1.00 88.81 346 GLN A CA 1
ATOM 2645 C C . GLN A 1 346 ? -5.313 -4.846 0.759 1.00 88.81 346 GLN A C 1
ATOM 2647 O O . GLN A 1 346 ? -4.164 -4.935 0.325 1.00 88.81 346 GLN A O 1
ATOM 2652 N N . ILE A 1 347 ? -5.951 -5.906 1.277 1.00 90.19 347 ILE A N 1
ATOM 2653 C CA . ILE A 1 347 ? -5.365 -7.261 1.254 1.00 90.19 347 ILE A CA 1
ATOM 2654 C C . ILE A 1 347 ? -5.167 -7.715 -0.199 1.00 90.19 347 ILE A C 1
ATOM 2656 O O . ILE A 1 347 ? -4.124 -8.274 -0.531 1.00 90.19 347 ILE A O 1
ATOM 2660 N N . ALA A 1 348 ? -6.109 -7.418 -1.095 1.00 85.19 348 ALA A N 1
ATOM 2661 C CA . ALA A 1 348 ? -5.960 -7.731 -2.514 1.00 85.19 348 ALA A CA 1
ATOM 2662 C C . ALA A 1 348 ? -4.767 -6.995 -3.144 1.00 85.19 348 ALA A C 1
ATOM 2664 O O . ALA A 1 348 ? -3.974 -7.594 -3.868 1.00 85.19 348 ALA A O 1
ATOM 2665 N N . ALA A 1 349 ? -4.603 -5.708 -2.829 1.00 81.56 349 ALA A N 1
ATOM 2666 C CA . ALA A 1 349 ? -3.468 -4.913 -3.284 1.00 81.56 349 ALA A CA 1
ATOM 2667 C C . ALA A 1 349 ? -2.126 -5.440 -2.739 1.00 81.56 349 ALA A C 1
ATOM 2669 O O . ALA A 1 349 ? -1.125 -5.381 -3.454 1.00 81.56 349 ALA A O 1
ATOM 2670 N N . PHE A 1 350 ? -2.113 -5.995 -1.519 1.00 87.38 350 PHE A N 1
ATOM 2671 C CA . PHE A 1 350 ? -0.957 -6.699 -0.953 1.00 87.38 350 PHE A CA 1
ATOM 2672 C C . PHE A 1 350 ? -0.612 -7.966 -1.749 1.00 87.38 350 PHE A C 1
ATOM 2674 O O . PHE A 1 350 ? 0.550 -8.160 -2.094 1.00 87.38 350 PHE A O 1
ATOM 2681 N N . VAL A 1 351 ? -1.601 -8.806 -2.080 1.00 84.19 351 VAL A N 1
ATOM 2682 C CA . VAL A 1 351 ? -1.401 -10.015 -2.910 1.00 84.19 351 VAL A CA 1
ATOM 2683 C C . VAL A 1 351 ? -0.870 -9.651 -4.298 1.00 84.19 351 VAL A C 1
ATOM 2685 O O . VAL A 1 351 ? -0.024 -10.342 -4.858 1.00 84.19 351 VAL A O 1
ATOM 2688 N N . GLY A 1 352 ? -1.344 -8.531 -4.828 1.00 74.44 352 GLY A N 1
ATOM 2689 C CA . GLY A 1 352 ? -0.912 -7.957 -6.086 1.00 74.44 352 GLY A CA 1
ATOM 2690 C C . GLY A 1 352 ? -2.101 -7.317 -6.781 1.00 74.44 352 GLY A C 1
ATOM 2691 O O . GLY A 1 352 ? -3.094 -7.979 -7.081 1.00 74.44 352 GLY A O 1
ATOM 2692 N N . GLU A 1 353 ? -1.995 -6.028 -7.097 1.00 63.72 353 GLU A N 1
ATOM 2693 C CA . GLU A 1 353 ? -3.072 -5.292 -7.772 1.00 63.72 353 GLU A CA 1
ATOM 2694 C C . GLU A 1 353 ? -3.462 -5.940 -9.104 1.00 63.72 353 GLU A C 1
ATOM 2696 O O . GLU A 1 353 ? -4.637 -6.011 -9.428 1.00 63.72 353 GLU A O 1
ATOM 2701 N N . ASN A 1 354 ? -2.514 -6.531 -9.833 1.00 54.19 354 ASN A N 1
ATOM 2702 C CA . ASN A 1 354 ? -2.803 -7.243 -11.081 1.00 54.19 354 ASN A CA 1
ATOM 2703 C C . ASN A 1 354 ? -3.671 -8.505 -10.895 1.00 54.19 354 ASN A C 1
ATOM 2705 O O . ASN A 1 354 ? -4.317 -8.930 -11.846 1.00 54.19 354 ASN A O 1
ATOM 2709 N N . VAL A 1 355 ? -3.693 -9.092 -9.694 1.00 52.50 355 VAL A N 1
ATOM 2710 C CA . VAL A 1 355 ? -4.509 -10.268 -9.336 1.00 52.50 355 VAL A CA 1
ATOM 2711 C C . VAL A 1 355 ? -5.894 -9.838 -8.850 1.00 52.50 355 VAL A C 1
ATOM 2713 O O . VAL A 1 355 ? -6.890 -10.486 -9.161 1.00 52.50 355 VAL A O 1
ATOM 2716 N N . ALA A 1 356 ? -5.966 -8.712 -8.134 1.00 48.50 356 ALA A N 1
ATOM 2717 C CA . ALA A 1 356 ? -7.219 -8.092 -7.702 1.00 48.50 356 ALA A CA 1
ATOM 2718 C C . ALA A 1 356 ? -8.121 -7.692 -8.889 1.00 48.50 356 ALA A C 1
ATOM 2720 O O . ALA A 1 356 ? -9.348 -7.650 -8.783 1.00 48.50 356 ALA A O 1
ATOM 2721 N N . LEU A 1 357 ? -7.511 -7.417 -10.043 1.00 53.31 357 LEU A N 1
ATOM 2722 C CA . LEU A 1 357 ? -8.181 -6.912 -11.233 1.00 53.31 357 LEU A CA 1
ATOM 2723 C C . LEU A 1 357 ? -8.597 -8.060 -12.148 1.00 53.31 357 LEU A C 1
ATOM 2725 O O . LEU A 1 357 ? -7.777 -8.691 -12.806 1.00 53.31 357 LEU A O 1
ATOM 2729 N N . LYS A 1 358 ? -9.910 -8.268 -12.282 1.00 50.25 358 LYS A N 1
ATOM 2730 C CA . LYS A 1 358 ? -10.486 -9.281 -13.187 1.00 50.25 358 LYS A CA 1
ATOM 2731 C C . LYS A 1 358 ? -10.186 -9.028 -14.680 1.00 50.25 358 LYS A C 1
ATOM 2733 O O . LYS A 1 358 ? -10.518 -9.875 -15.505 1.00 50.25 358 LYS A O 1
ATOM 2738 N N . SER A 1 359 ? -9.589 -7.885 -15.048 1.00 51.72 359 SER A N 1
ATOM 2739 C CA . SER A 1 359 ? -9.249 -7.533 -16.433 1.00 51.72 359 SER A CA 1
ATOM 2740 C C . SER A 1 359 ? -7.762 -7.192 -16.604 1.00 51.72 359 SER A C 1
ATOM 2742 O O . SER A 1 359 ? -7.193 -6.394 -15.856 1.00 51.72 359 SER A O 1
ATOM 2744 N N . SER A 1 360 ? -7.143 -7.751 -17.650 1.00 52.94 360 SER A N 1
ATOM 2745 C CA . SER A 1 360 ? -5.751 -7.466 -18.029 1.00 52.94 360 SER A CA 1
ATOM 2746 C C . SER A 1 360 ? -5.531 -6.007 -18.443 1.00 52.94 360 SER A C 1
ATOM 2748 O O . SER A 1 360 ? -4.427 -5.487 -18.304 1.00 52.94 360 SER A O 1
ATOM 2750 N N . VAL A 1 361 ? -6.579 -5.322 -18.914 1.00 53.62 361 VAL A N 1
ATOM 2751 C CA . VAL A 1 361 ? -6.536 -3.899 -19.282 1.00 53.62 361 VAL A CA 1
ATOM 2752 C C . VAL A 1 361 ? -6.384 -3.022 -18.039 1.00 53.62 361 VAL A C 1
ATOM 2754 O O . VAL A 1 361 ? -5.517 -2.153 -18.015 1.00 53.62 361 VAL A O 1
ATOM 2757 N N . SER A 1 362 ? -7.156 -3.285 -16.981 1.00 61.16 362 SER A N 1
ATOM 2758 C CA . SER A 1 362 ? -7.068 -2.533 -15.720 1.00 61.16 362 SER A CA 1
ATOM 2759 C C . SER A 1 362 ? -5.727 -2.759 -15.015 1.00 61.16 362 SER A C 1
ATOM 2761 O O . SER A 1 362 ? -5.128 -1.813 -14.511 1.00 61.16 362 SER A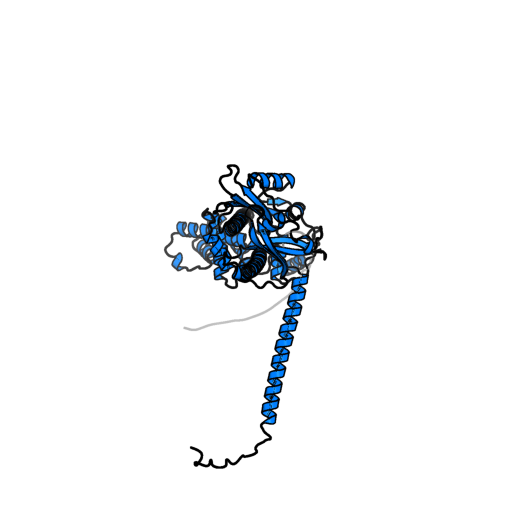 O 1
ATOM 2763 N N . ALA A 1 363 ? -5.223 -3.996 -15.045 1.00 59.34 363 ALA A N 1
ATOM 2764 C CA . ALA A 1 363 ? -3.897 -4.363 -14.544 1.00 59.34 363 ALA A CA 1
ATOM 2765 C C . ALA A 1 363 ? -2.770 -3.582 -15.242 1.00 59.34 363 ALA A C 1
ATOM 2767 O O . ALA A 1 363 ? -1.907 -2.976 -14.597 1.00 59.34 363 ALA A O 1
ATOM 2768 N N . ARG A 1 364 ? -2.819 -3.508 -16.578 1.00 63.12 364 ARG A N 1
ATOM 2769 C CA . ARG A 1 364 ? -1.873 -2.705 -17.366 1.00 63.12 364 ARG A CA 1
ATOM 2770 C C . ARG A 1 364 ? -1.971 -1.217 -17.043 1.00 63.12 364 ARG A C 1
ATOM 2772 O O . ARG A 1 364 ? -0.933 -0.591 -16.872 1.00 63.12 364 ARG A O 1
ATOM 2779 N N . GLN A 1 365 ? -3.180 -0.667 -16.920 1.00 65.50 365 GLN A N 1
ATOM 2780 C CA . GLN A 1 365 ? -3.385 0.747 -16.586 1.00 65.50 365 GLN A CA 1
ATOM 2781 C C . GLN A 1 365 ? -2.782 1.112 -15.228 1.00 65.50 365 GLN A C 1
ATOM 2783 O O . GLN A 1 365 ? -2.068 2.101 -15.133 1.00 65.50 365 GLN A O 1
ATOM 2788 N N . LEU A 1 366 ? -3.008 0.298 -14.197 1.00 65.19 366 LEU A N 1
ATOM 2789 C CA . LEU A 1 366 ? -2.448 0.530 -12.863 1.00 65.19 366 LEU A CA 1
ATOM 2790 C C . LEU A 1 366 ? -0.922 0.462 -12.851 1.00 65.19 366 LEU A C 1
ATOM 2792 O O . LEU A 1 366 ? -0.253 1.343 -12.315 1.00 65.19 366 LEU A O 1
ATOM 2796 N N . THR A 1 367 ? -0.370 -0.550 -13.515 1.00 66.81 367 THR A N 1
ATOM 2797 C CA . THR A 1 367 ? 1.079 -0.687 -13.658 1.00 66.81 367 THR A CA 1
ATOM 2798 C C . THR A 1 367 ? 1.674 0.512 -14.421 1.00 66.81 367 THR A C 1
ATOM 2800 O O . THR A 1 367 ? 2.728 1.023 -14.045 1.00 66.81 367 THR A O 1
ATOM 2803 N N . GLN A 1 368 ? 0.979 1.000 -15.455 1.00 68.12 368 GLN A N 1
ATOM 2804 C CA . GLN A 1 368 ? 1.381 2.186 -16.211 1.00 68.12 368 GLN A CA 1
ATOM 2805 C C . GLN A 1 368 ? 1.316 3.459 -15.363 1.00 68.12 368 GLN A C 1
ATOM 2807 O O . GLN A 1 368 ? 2.227 4.269 -15.460 1.00 68.12 368 GLN A O 1
ATOM 2812 N N . VAL A 1 369 ? 0.306 3.622 -14.498 1.00 70.50 369 VAL A N 1
ATOM 2813 C CA . VAL A 1 369 ? 0.221 4.770 -13.579 1.00 70.50 369 VAL A CA 1
ATOM 2814 C C . VAL A 1 369 ? 1.479 4.846 -12.716 1.00 70.50 369 VAL A C 1
ATOM 2816 O O . VAL A 1 369 ? 2.110 5.895 -12.675 1.00 70.50 369 VAL A O 1
ATOM 2819 N N . TYR A 1 370 ? 1.911 3.745 -12.093 1.00 69.69 370 TYR A N 1
ATOM 2820 C CA . TYR A 1 370 ? 3.144 3.753 -11.295 1.00 69.69 370 TYR A CA 1
ATOM 2821 C C . TYR A 1 370 ? 4.407 4.005 -12.127 1.00 69.69 370 TYR A C 1
ATOM 2823 O O . TYR A 1 370 ? 5.279 4.746 -11.682 1.00 69.69 370 TYR A O 1
ATOM 2831 N N . ALA A 1 371 ? 4.505 3.437 -13.332 1.00 67.31 371 ALA A N 1
ATOM 2832 C CA . ALA A 1 371 ? 5.636 3.697 -14.224 1.00 67.31 371 ALA A CA 1
ATOM 2833 C C . ALA A 1 371 ? 5.699 5.176 -14.649 1.00 67.31 371 ALA A C 1
ATOM 2835 O O . ALA A 1 371 ? 6.752 5.802 -14.548 1.00 67.31 371 ALA A O 1
ATOM 2836 N N . ASP A 1 372 ? 4.567 5.757 -15.047 1.00 68.50 372 ASP A N 1
ATOM 2837 C CA . ASP A 1 372 ? 4.462 7.162 -15.441 1.00 68.50 372 ASP A CA 1
ATOM 2838 C C . ASP A 1 372 ? 4.785 8.101 -14.274 1.00 68.50 372 ASP A C 1
ATOM 2840 O O . ASP A 1 372 ? 5.441 9.122 -14.476 1.00 68.50 372 ASP A O 1
ATOM 2844 N N . LEU A 1 373 ? 4.353 7.762 -13.055 1.00 69.69 373 LEU A N 1
ATOM 2845 C CA . LEU A 1 373 ? 4.658 8.529 -11.846 1.00 69.69 373 LEU A CA 1
ATOM 2846 C C . LEU A 1 373 ? 6.165 8.627 -11.603 1.00 69.69 373 LEU A C 1
ATOM 2848 O O . LEU A 1 373 ? 6.673 9.721 -11.360 1.00 69.69 373 LEU A O 1
ATOM 2852 N N . VAL A 1 374 ? 6.877 7.503 -11.727 1.00 70.62 374 VAL A N 1
ATOM 2853 C CA . VAL A 1 374 ? 8.334 7.457 -11.545 1.00 70.62 374 VAL A CA 1
ATOM 2854 C C . VAL A 1 374 ? 9.058 8.187 -12.681 1.00 70.62 374 VAL A C 1
ATOM 2856 O O . VAL A 1 374 ? 9.938 9.002 -12.417 1.00 70.62 374 VAL A O 1
ATOM 2859 N N . GLN A 1 375 ? 8.671 7.953 -13.937 1.00 64.25 375 GLN A N 1
ATOM 2860 C CA . GLN A 1 375 ? 9.367 8.512 -15.105 1.00 64.25 375 GLN A CA 1
ATOM 2861 C C . GLN A 1 375 ? 9.120 10.006 -15.313 1.00 64.25 375 GLN A C 1
ATOM 2863 O O . GLN A 1 375 ? 10.011 10.751 -15.717 1.00 64.25 375 GLN A O 1
ATOM 2868 N N . ARG A 1 376 ? 7.883 10.460 -15.091 1.00 62.25 376 ARG A N 1
ATOM 2869 C CA . ARG A 1 376 ? 7.456 11.823 -15.438 1.00 62.25 376 ARG A CA 1
ATOM 2870 C C . ARG A 1 376 ? 7.486 12.772 -14.244 1.00 62.25 376 ARG A C 1
ATOM 2872 O O . ARG A 1 376 ? 7.176 13.948 -14.425 1.00 62.25 376 ARG A O 1
ATOM 2879 N N . GLY A 1 377 ? 7.820 12.274 -13.048 1.00 56.03 377 GLY A N 1
ATOM 2880 C CA . GLY A 1 377 ? 7.806 13.051 -11.807 1.00 56.03 377 GLY A CA 1
ATOM 2881 C C . GLY A 1 377 ? 6.440 13.679 -11.524 1.00 56.03 377 GLY A C 1
ATOM 2882 O O . GLY A 1 377 ? 6.367 14.778 -10.977 1.00 56.03 377 GLY A O 1
ATOM 2883 N N . VAL A 1 378 ? 5.358 13.035 -11.976 1.00 55.62 378 VAL A N 1
ATOM 2884 C CA . VAL A 1 378 ? 4.000 13.548 -11.785 1.00 55.62 378 VAL A CA 1
ATOM 2885 C C . VAL A 1 378 ? 3.662 13.436 -10.305 1.00 55.62 378 VAL A C 1
ATOM 2887 O O . VAL A 1 378 ? 3.819 12.378 -9.700 1.00 55.62 378 VAL A O 1
ATOM 2890 N N . GLU A 1 379 ? 3.204 14.536 -9.715 1.00 62.69 379 GLU A N 1
ATOM 2891 C CA . GLU A 1 379 ? 2.752 14.524 -8.334 1.00 62.69 379 GLU A CA 1
ATOM 2892 C C . GLU A 1 379 ? 1.500 13.645 -8.214 1.00 62.69 379 GLU A C 1
ATOM 2894 O O . GLU A 1 379 ? 0.522 13.859 -8.932 1.00 62.69 379 GLU A O 1
ATOM 2899 N N . ILE A 1 380 ? 1.532 12.655 -7.312 1.00 64.81 380 ILE A N 1
ATOM 2900 C CA . 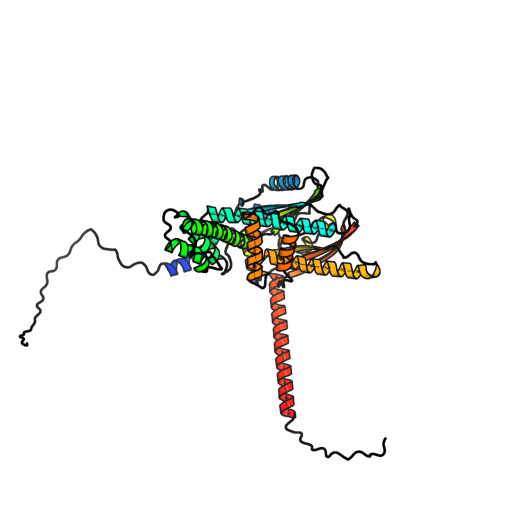ILE A 1 380 ? 0.348 11.841 -7.025 1.00 64.81 380 ILE A CA 1
ATOM 2901 C C . ILE A 1 380 ? -0.718 12.748 -6.423 1.00 64.81 380 ILE A C 1
ATOM 2903 O O . ILE A 1 380 ? -0.530 13.262 -5.313 1.00 64.81 380 ILE A O 1
ATOM 2907 N N . ASP A 1 381 ? -1.819 12.913 -7.156 1.00 67.88 381 ASP A N 1
ATOM 2908 C CA . ASP A 1 381 ? -2.988 13.684 -6.750 1.00 67.88 381 ASP A CA 1
ATOM 2909 C C . ASP A 1 381 ? -4.184 12.780 -6.393 1.00 67.88 381 ASP A C 1
ATOM 2911 O O . ASP A 1 381 ? -4.172 11.551 -6.535 1.00 67.88 381 ASP A O 1
ATOM 2915 N N . THR A 1 382 ? -5.259 13.399 -5.911 1.00 66.94 382 THR A N 1
ATOM 2916 C CA . THR A 1 382 ? -6.479 12.689 -5.512 1.00 66.94 382 THR A CA 1
ATOM 2917 C C . THR A 1 382 ? -7.163 11.959 -6.675 1.00 66.94 382 THR A C 1
ATOM 2919 O O . THR A 1 382 ? -7.775 10.914 -6.452 1.00 66.94 382 THR A O 1
ATOM 2922 N N . ASN A 1 383 ? -7.060 12.453 -7.913 1.00 69.75 383 ASN A N 1
ATOM 2923 C CA . ASN A 1 383 ? -7.726 11.852 -9.075 1.00 69.75 383 ASN A CA 1
ATOM 2924 C C . ASN A 1 383 ? -7.060 10.530 -9.475 1.00 69.75 383 ASN A C 1
ATOM 2926 O O . ASN A 1 383 ? -7.735 9.551 -9.812 1.00 69.75 383 ASN A O 1
ATOM 2930 N N . GLN A 1 384 ? -5.732 10.472 -9.392 1.00 67.12 384 GLN A N 1
ATOM 2931 C CA . GLN A 1 384 ? -4.983 9.240 -9.629 1.00 67.12 384 GLN A CA 1
ATOM 2932 C C . GLN A 1 384 ? -5.281 8.192 -8.555 1.00 67.12 384 GLN A C 1
ATOM 2934 O O . GLN A 1 384 ? -5.548 7.039 -8.889 1.00 67.12 384 GLN A O 1
ATOM 2939 N N . VAL A 1 385 ? -5.359 8.588 -7.281 1.00 68.50 385 VAL A N 1
ATOM 2940 C CA . VAL A 1 385 ? -5.785 7.682 -6.198 1.00 68.50 385 VAL A CA 1
ATOM 2941 C C . VAL A 1 385 ? -7.210 7.173 -6.414 1.00 68.50 385 VAL A C 1
ATOM 2943 O O . VAL A 1 385 ? -7.476 5.990 -6.212 1.00 68.50 385 VAL A O 1
ATOM 2946 N N . GLN A 1 386 ? -8.134 8.017 -6.876 1.00 68.19 386 GLN A N 1
ATOM 2947 C CA . GLN A 1 386 ? -9.483 7.565 -7.230 1.00 68.19 386 GLN A CA 1
ATOM 2948 C C . GLN A 1 386 ? -9.473 6.554 -8.379 1.00 68.19 386 GLN A C 1
ATOM 2950 O O . GLN A 1 386 ? -10.227 5.586 -8.329 1.00 68.19 386 GLN A O 1
ATOM 2955 N N . THR A 1 387 ? -8.595 6.730 -9.368 1.00 66.94 387 THR A N 1
ATOM 2956 C CA . THR A 1 387 ? -8.403 5.756 -10.453 1.00 66.94 387 THR A CA 1
ATOM 2957 C C . THR A 1 387 ? -7.890 4.423 -9.908 1.00 66.94 387 THR A C 1
ATOM 2959 O O . THR A 1 387 ? -8.427 3.374 -10.263 1.00 66.94 387 THR A O 1
ATOM 2962 N N . ILE A 1 388 ? -6.919 4.462 -8.986 1.00 66.38 388 ILE A N 1
ATOM 2963 C CA . ILE A 1 388 ? -6.395 3.268 -8.310 1.00 66.38 388 ILE A CA 1
ATOM 2964 C C . ILE A 1 388 ? -7.518 2.540 -7.556 1.00 66.38 388 ILE A C 1
ATOM 2966 O O . ILE A 1 388 ? -7.717 1.344 -7.758 1.00 66.38 388 ILE A O 1
ATOM 2970 N N . ARG A 1 389 ? -8.315 3.262 -6.756 1.00 67.38 389 ARG A N 1
ATOM 2971 C CA . ARG A 1 389 ? -9.450 2.691 -6.006 1.00 67.38 389 ARG A CA 1
ATOM 2972 C C . ARG A 1 389 ? -10.555 2.141 -6.914 1.00 67.38 389 ARG A C 1
ATOM 2974 O O . ARG A 1 389 ? -11.152 1.113 -6.611 1.00 67.38 389 ARG A O 1
ATOM 2981 N N . ALA A 1 390 ? -10.866 2.835 -8.008 1.00 64.81 390 ALA A N 1
ATOM 2982 C CA . ALA A 1 390 ? -11.901 2.409 -8.947 1.00 64.81 390 ALA A CA 1
ATOM 2983 C C . ALA A 1 390 ? -11.499 1.128 -9.682 1.00 64.81 390 ALA A C 1
ATOM 2985 O O . ALA A 1 390 ? -12.348 0.283 -9.961 1.00 64.81 390 ALA A O 1
ATOM 2986 N N . ALA A 1 391 ? -10.206 0.978 -9.973 1.00 60.62 391 ALA A N 1
ATOM 2987 C CA . ALA A 1 391 ? -9.686 -0.230 -10.573 1.00 60.62 391 ALA A CA 1
ATOM 2988 C C . ALA A 1 391 ? -9.790 -1.414 -9.599 1.00 60.62 391 ALA A C 1
ATOM 2990 O O . ALA A 1 391 ? -10.306 -2.453 -9.999 1.00 60.62 391 ALA A O 1
ATOM 2991 N N . THR A 1 392 ? -9.384 -1.271 -8.331 1.00 56.62 392 THR A N 1
ATOM 2992 C CA . THR A 1 392 ? -9.259 -2.407 -7.393 1.00 56.62 392 THR A CA 1
ATOM 2993 C C . THR A 1 392 ? -10.567 -3.130 -7.052 1.00 56.62 392 THR A C 1
ATOM 2995 O O . THR A 1 392 ? -10.506 -4.309 -6.720 1.00 56.62 392 THR A O 1
ATOM 2998 N N . GLY A 1 393 ? -11.735 -2.499 -7.218 1.00 55.66 393 GLY A N 1
ATOM 2999 C CA . GLY A 1 393 ? -13.048 -3.158 -7.161 1.00 55.66 393 GLY A CA 1
ATOM 3000 C C . GLY A 1 393 ? -13.359 -3.924 -5.861 1.00 55.66 393 GLY A C 1
ATOM 3001 O O . GLY A 1 393 ? -12.620 -3.883 -4.880 1.00 55.66 393 GLY A O 1
ATOM 3002 N N . ARG A 1 394 ? -14.497 -4.634 -5.835 1.00 64.06 394 ARG A N 1
ATOM 3003 C CA . ARG A 1 394 ? -14.830 -5.566 -4.743 1.00 64.06 394 ARG A CA 1
ATOM 3004 C C . ARG A 1 394 ? -14.102 -6.886 -4.998 1.00 64.06 394 ARG A C 1
ATOM 3006 O O . ARG A 1 394 ? -14.393 -7.558 -5.992 1.00 64.06 394 ARG A O 1
ATOM 3013 N N . VAL A 1 395 ? -13.162 -7.232 -4.122 1.00 66.38 395 VAL A N 1
ATOM 3014 C CA . VAL A 1 395 ? -12.337 -8.439 -4.250 1.00 66.38 395 VAL A CA 1
ATOM 3015 C C . VAL A 1 395 ? -12.800 -9.490 -3.253 1.00 66.38 395 VAL A C 1
ATOM 3017 O O . VAL A 1 395 ? -12.809 -9.254 -2.047 1.00 66.38 395 VAL A O 1
ATOM 3020 N N . ASP A 1 396 ? -13.155 -10.665 -3.766 1.00 72.69 396 ASP A N 1
ATOM 3021 C CA . ASP A 1 396 ? -13.433 -11.831 -2.936 1.00 72.69 396 ASP A CA 1
ATOM 3022 C C . ASP A 1 396 ? -12.104 -12.522 -2.614 1.00 72.69 396 ASP A C 1
ATOM 3024 O O . ASP A 1 396 ? -11.470 -13.113 -3.490 1.00 72.69 396 ASP A O 1
ATOM 3028 N N . ILE A 1 397 ? -11.668 -12.436 -1.357 1.00 80.62 397 ILE A N 1
ATOM 3029 C CA . ILE A 1 397 ? -10.462 -13.115 -0.877 1.00 80.62 397 ILE A CA 1
ATOM 3030 C C . ILE A 1 397 ? -10.894 -14.268 0.016 1.00 80.62 397 ILE A C 1
ATOM 3032 O O . ILE A 1 397 ? -11.430 -14.069 1.109 1.00 80.62 397 ILE A O 1
ATOM 3036 N N . THR A 1 398 ? -10.652 -15.492 -0.450 1.00 87.56 398 THR A N 1
ATOM 3037 C CA . THR A 1 398 ? -10.900 -16.681 0.370 1.00 87.56 398 THR A CA 1
ATOM 3038 C C . THR A 1 398 ? -10.014 -16.621 1.613 1.00 87.56 398 THR A C 1
ATOM 3040 O O . THR A 1 398 ? -8.866 -16.194 1.563 1.00 87.56 398 THR A O 1
ATOM 3043 N N . GLY A 1 399 ? -10.575 -16.977 2.767 1.00 89.44 399 GLY A N 1
ATOM 3044 C CA . GLY A 1 399 ? -9.844 -16.978 4.030 1.00 89.44 399 GLY A CA 1
ATOM 3045 C C . GLY A 1 399 ? -9.650 -15.630 4.713 1.00 89.44 399 GLY A C 1
ATOM 3046 O O . GLY A 1 399 ? -9.008 -15.600 5.763 1.00 89.44 399 GLY A O 1
ATOM 3047 N N . ALA A 1 400 ? -10.220 -14.554 4.166 1.00 92.25 400 ALA A N 1
ATOM 3048 C CA . ALA A 1 400 ? -10.349 -13.283 4.863 1.00 92.25 400 ALA A CA 1
ATOM 3049 C C . ALA A 1 400 ? -11.600 -13.269 5.760 1.00 92.25 400 ALA A C 1
ATOM 3051 O O . ALA A 1 400 ? -12.676 -13.713 5.354 1.00 92.25 400 ALA A O 1
ATOM 3052 N N . ASN A 1 401 ? -11.476 -12.746 6.979 1.00 93.38 401 ASN A N 1
ATOM 3053 C CA . ASN A 1 401 ? -12.589 -12.566 7.903 1.00 93.38 401 ASN A CA 1
ATOM 3054 C C . ASN A 1 401 ? -12.445 -11.283 8.730 1.00 93.38 401 ASN A C 1
ATOM 3056 O O . ASN A 1 401 ? -11.363 -10.940 9.206 1.00 93.38 401 ASN A O 1
ATOM 3060 N N . THR A 1 402 ? -13.565 -10.601 8.955 1.00 95.44 402 THR A N 1
ATOM 3061 C CA . THR A 1 402 ? -13.628 -9.432 9.837 1.00 95.44 402 THR A CA 1
ATOM 3062 C C . THR A 1 402 ? -13.487 -9.872 11.290 1.00 95.44 402 THR A C 1
ATOM 3064 O O . THR A 1 402 ? -14.292 -10.664 11.782 1.00 95.44 402 THR A O 1
ATOM 3067 N N . ILE A 1 403 ? -12.459 -9.370 11.978 1.00 95.44 403 ILE A N 1
ATOM 3068 C CA . ILE A 1 403 ? -12.194 -9.685 13.393 1.00 95.44 403 ILE A CA 1
ATOM 3069 C C . ILE A 1 403 ? -12.659 -8.573 14.333 1.00 95.44 403 ILE A C 1
ATOM 3071 O O . ILE A 1 403 ? -12.913 -8.815 15.511 1.00 95.44 403 ILE A O 1
ATOM 3075 N N . TRP A 1 404 ? -12.784 -7.348 13.819 1.00 96.06 404 TRP A N 1
ATOM 3076 C CA . TRP A 1 404 ? -13.181 -6.192 14.607 1.00 96.06 404 TRP A CA 1
ATOM 3077 C C . TRP A 1 404 ? -13.792 -5.112 13.719 1.00 96.06 404 TRP A C 1
ATOM 3079 O O . TRP A 1 404 ? -13.353 -4.892 12.592 1.00 96.06 404 TRP A O 1
ATOM 3089 N N . ARG A 1 405 ? -14.826 -4.445 14.231 1.00 96.69 405 ARG A N 1
ATOM 3090 C CA . ARG A 1 405 ? -15.479 -3.311 13.577 1.00 96.69 405 ARG A CA 1
ATOM 3091 C C . ARG A 1 405 ? -16.107 -2.407 14.627 1.00 96.69 405 ARG A C 1
ATOM 3093 O O . ARG A 1 405 ? -16.782 -2.904 15.531 1.00 96.69 405 ARG A O 1
ATOM 3100 N N . GLN A 1 406 ? -15.909 -1.102 14.512 1.00 96.50 406 GLN A N 1
ATOM 3101 C CA . GLN A 1 406 ? -16.433 -0.147 15.483 1.00 96.50 406 GLN A CA 1
ATOM 3102 C C . GLN A 1 406 ? -16.568 1.247 14.872 1.00 96.50 406 GLN A C 1
ATOM 3104 O O . GLN A 1 406 ? -15.774 1.636 14.023 1.00 96.50 406 GLN A O 1
ATOM 3109 N N . VAL A 1 407 ? -17.567 2.008 15.327 1.00 96.56 407 VAL A N 1
ATOM 3110 C CA . VAL A 1 407 ? -17.596 3.462 15.131 1.00 96.56 407 VAL A CA 1
ATOM 3111 C C . VAL A 1 407 ? -16.991 4.113 16.368 1.00 96.56 407 VAL A C 1
ATOM 3113 O O . VAL A 1 407 ? -17.432 3.838 17.486 1.00 96.56 407 VAL A O 1
ATOM 3116 N N . ILE A 1 408 ? -15.965 4.928 16.165 1.00 94.88 408 ILE A N 1
ATOM 3117 C CA . ILE A 1 408 ? -15.280 5.694 17.208 1.00 94.88 408 ILE A CA 1
ATOM 3118 C C . ILE A 1 408 ? -15.432 7.186 16.924 1.00 94.88 408 ILE A C 1
ATOM 3120 O O . ILE A 1 408 ? -15.629 7.577 15.778 1.00 94.88 408 ILE A O 1
ATOM 3124 N N . GLU A 1 409 ? -15.300 8.020 17.948 1.00 93.50 409 GLU A N 1
ATOM 3125 C CA . GLU A 1 409 ? -15.187 9.468 17.765 1.00 93.50 409 GLU A CA 1
ATOM 3126 C C . GLU A 1 409 ? -13.710 9.847 17.652 1.00 93.50 409 GLU A C 1
ATOM 3128 O O . GLU A 1 409 ? -12.877 9.405 18.450 1.00 93.50 409 GLU A O 1
ATOM 3133 N N . HIS A 1 410 ? -13.376 10.673 16.662 1.00 90.94 410 HIS A N 1
ATOM 3134 C CA . HIS A 1 410 ? -12.042 11.240 16.548 1.00 90.94 410 HIS A CA 1
ATOM 3135 C C . HIS A 1 410 ? -11.746 12.130 17.769 1.00 90.94 410 HIS A C 1
ATOM 3137 O O . HIS A 1 410 ? -12.492 13.084 17.997 1.00 90.94 410 HIS A O 1
ATOM 3143 N N . PRO A 1 411 ? -10.648 11.909 18.516 1.00 85.88 411 PRO A N 1
ATOM 3144 C CA . PRO A 1 411 ? -10.439 12.521 19.832 1.00 85.88 411 PRO A CA 1
ATOM 3145 C C . PRO A 1 411 ? -10.311 14.048 19.801 1.00 85.88 411 PRO A C 1
ATOM 3147 O O . PRO A 1 411 ? -10.464 14.703 20.828 1.00 85.88 411 PRO A O 1
ATOM 3150 N N . GLU A 1 412 ? -10.000 14.625 18.638 1.00 83.62 412 GLU A N 1
ATOM 3151 C CA . GLU A 1 412 ? -9.787 16.066 18.502 1.00 83.62 412 GLU A CA 1
ATOM 3152 C C . GLU A 1 412 ? -10.921 16.794 17.774 1.00 83.62 412 GLU A C 1
ATOM 3154 O O . GLU A 1 412 ? -11.062 18.004 17.934 1.00 83.62 412 GLU A O 1
ATOM 3159 N N . THR A 1 413 ? -11.700 16.090 16.948 1.00 89.25 413 THR A N 1
ATOM 3160 C CA . THR A 1 413 ? -12.757 16.703 16.118 1.00 89.25 413 THR A CA 1
ATOM 3161 C C . THR A 1 413 ? -14.152 16.216 16.482 1.00 89.25 413 THR A C 1
ATOM 3163 O O . THR A 1 413 ? -15.126 16.812 16.035 1.00 89.25 413 THR A O 1
ATOM 3166 N N . GLN A 1 414 ? -14.261 15.156 17.292 1.00 90.88 414 GLN A N 1
ATOM 3167 C CA . GLN A 1 414 ? -15.512 14.493 17.668 1.00 90.88 414 GLN A CA 1
ATOM 3168 C C . GLN A 1 414 ? -16.331 13.975 16.475 1.00 90.88 414 GLN A C 1
ATOM 3170 O O . GLN A 1 414 ? -17.507 13.655 16.616 1.00 90.88 414 GLN A O 1
ATOM 3175 N N . GLN A 1 415 ? -15.718 13.885 15.293 1.00 91.75 415 GLN A N 1
ATOM 3176 C CA . GLN A 1 415 ? -16.342 13.305 14.108 1.00 91.75 415 GLN A CA 1
ATOM 3177 C C . GLN A 1 415 ? -16.309 11.778 14.203 1.00 91.75 415 GLN A C 1
ATOM 3179 O O . GLN A 1 415 ? -15.304 11.204 14.629 1.00 91.75 415 GLN A O 1
ATOM 3184 N N . ASP A 1 416 ? -17.395 11.126 13.791 1.00 94.44 416 ASP A N 1
ATOM 3185 C CA . ASP A 1 416 ? -17.467 9.667 13.737 1.00 94.44 416 ASP A CA 1
ATOM 3186 C C . ASP A 1 416 ? -16.484 9.110 12.692 1.00 94.44 416 ASP A C 1
ATOM 3188 O O . ASP A 1 416 ? -16.392 9.601 11.565 1.00 94.44 416 ASP A O 1
ATOM 3192 N N . ILE A 1 417 ? -15.815 8.015 13.041 1.00 95.12 417 ILE A N 1
ATOM 3193 C CA . ILE A 1 417 ? -14.990 7.206 12.146 1.00 95.12 417 ILE A CA 1
ATOM 3194 C C . ILE A 1 417 ? -15.458 5.762 12.259 1.00 95.12 417 ILE A C 1
ATOM 3196 O O . ILE A 1 417 ? -15.412 5.169 13.337 1.00 95.12 417 ILE A O 1
ATOM 3200 N N . ALA A 1 418 ? -15.891 5.172 11.149 1.00 96.56 418 ALA A N 1
ATOM 3201 C CA . ALA A 1 418 ? -16.089 3.733 11.063 1.00 96.56 418 ALA A CA 1
ATOM 3202 C C . AL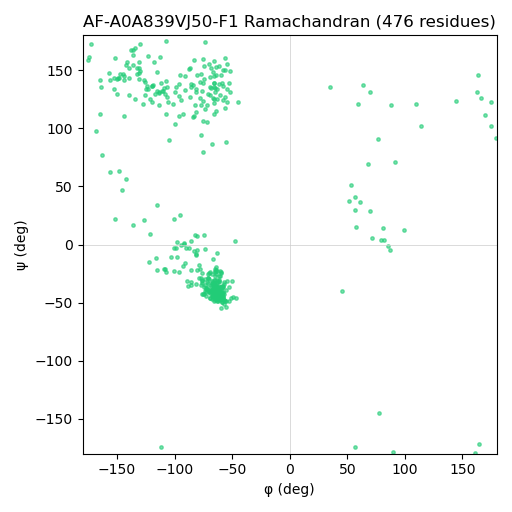A A 1 418 ? -14.739 3.069 10.779 1.00 96.56 418 ALA A C 1
ATOM 3204 O O . ALA A 1 418 ? -14.128 3.364 9.757 1.00 96.56 418 ALA A O 1
ATOM 3205 N N . VAL A 1 419 ? -14.285 2.182 11.664 1.00 95.94 419 VAL A N 1
ATOM 3206 C CA . VAL A 1 419 ? -13.018 1.448 11.536 1.00 95.94 419 VAL A CA 1
ATOM 3207 C C . VAL A 1 419 ? -13.303 -0.047 11.488 1.00 95.94 419 VAL A C 1
ATOM 3209 O O . VAL A 1 419 ? -14.112 -0.561 12.266 1.00 95.94 419 VAL A O 1
ATOM 3212 N N . VAL A 1 420 ? -12.632 -0.752 10.580 1.00 96.88 420 VAL A N 1
ATOM 3213 C CA . VAL A 1 420 ? -12.733 -2.206 10.419 1.00 96.88 420 VAL A CA 1
ATOM 3214 C C . VAL A 1 420 ? -11.341 -2.817 10.357 1.00 96.88 420 VAL A C 1
ATOM 3216 O O . VAL A 1 420 ? -10.434 -2.239 9.761 1.00 96.88 420 VAL A O 1
ATOM 3219 N N . ALA A 1 421 ? -11.193 -3.995 10.964 1.00 96.06 421 ALA A N 1
ATOM 3220 C CA . ALA A 1 421 ? -10.024 -4.848 10.830 1.00 96.06 421 ALA A CA 1
ATOM 3221 C C . ALA A 1 421 ? -10.415 -6.208 10.231 1.00 96.06 421 ALA A C 1
ATOM 3223 O O . ALA A 1 421 ? -11.241 -6.940 10.794 1.00 96.06 421 ALA A O 1
ATOM 3224 N N . VAL A 1 422 ? -9.790 -6.551 9.106 1.00 95.75 422 VAL A N 1
ATOM 3225 C CA . VAL A 1 422 ? -9.966 -7.823 8.393 1.00 95.75 422 VAL A CA 1
ATOM 3226 C C . VAL A 1 422 ? -8.656 -8.591 8.428 1.00 95.75 422 VAL A C 1
ATOM 3228 O O . VAL A 1 422 ? -7.608 -8.033 8.118 1.00 95.75 422 VAL A O 1
ATOM 3231 N N . VAL A 1 423 ? -8.710 -9.872 8.780 1.00 95.25 423 VAL A N 1
ATOM 3232 C CA . VAL A 1 423 ? -7.547 -10.765 8.765 1.00 95.25 423 VAL A CA 1
ATOM 3233 C C . VAL A 1 423 ? -7.712 -11.799 7.671 1.00 95.25 423 VAL A C 1
ATOM 3235 O O . VAL A 1 423 ? -8.745 -12.454 7.595 1.00 95.25 423 VAL A O 1
ATOM 3238 N N . TRP A 1 424 ? -6.670 -11.988 6.872 1.00 94.25 424 TRP A N 1
ATOM 3239 C CA . TRP A 1 424 ? -6.458 -13.193 6.086 1.00 94.25 424 TRP A CA 1
ATOM 3240 C C . TRP A 1 424 ? -5.474 -14.117 6.808 1.00 94.25 424 TRP A C 1
ATOM 3242 O O . TRP A 1 424 ? -4.433 -13.672 7.298 1.00 94.25 424 TRP A O 1
ATOM 3252 N N . SER A 1 425 ? -5.784 -15.413 6.847 1.00 93.31 425 SER A N 1
ATOM 3253 C CA . SER A 1 425 ? -4.876 -16.435 7.377 1.00 93.31 425 SER A CA 1
ATOM 3254 C C . SER A 1 425 ? -4.949 -17.734 6.569 1.00 93.31 425 SER A C 1
ATOM 3256 O O . SER A 1 425 ? -6.017 -18.062 6.041 1.00 93.31 425 SER A O 1
ATOM 3258 N N . PRO A 1 426 ? -3.883 -18.556 6.546 1.00 91.50 426 PRO A N 1
ATOM 3259 C CA . PRO A 1 426 ? -3.911 -19.851 5.861 1.00 91.50 426 PRO A CA 1
ATOM 3260 C C . PRO A 1 426 ? -4.962 -20.823 6.429 1.00 91.50 426 PRO A C 1
ATOM 3262 O O . PRO A 1 426 ? -5.575 -21.610 5.705 1.00 91.50 426 PRO A O 1
ATOM 3265 N N . ARG A 1 427 ? -5.245 -20.742 7.735 1.00 91.12 427 ARG A N 1
ATOM 3266 C CA . ARG A 1 427 ? -6.344 -21.495 8.358 1.00 91.12 427 ARG A CA 1
ATOM 3267 C C . ARG A 1 427 ? -7.714 -21.001 7.888 1.00 91.12 427 ARG A C 1
ATOM 3269 O O . ARG A 1 427 ? -8.617 -21.820 7.675 1.00 91.12 427 ARG A O 1
ATOM 3276 N N . GLY A 1 428 ? -7.868 -19.687 7.742 1.00 91.44 428 GLY A N 1
ATOM 3277 C CA . GLY A 1 428 ? -9.029 -19.074 7.109 1.00 91.44 428 GLY A CA 1
ATOM 3278 C C . GLY A 1 428 ? -9.206 -19.601 5.689 1.00 91.44 428 GLY A C 1
ATOM 3279 O O . GLY A 1 428 ? -10.295 -20.064 5.357 1.00 91.44 428 GLY A O 1
ATOM 3280 N N . GLN A 1 429 ? -8.129 -19.622 4.896 1.00 91.81 429 GLN A N 1
ATOM 3281 C CA . GLN A 1 429 ? -8.115 -20.130 3.520 1.00 91.81 429 GLN A CA 1
ATOM 3282 C C . GLN A 1 429 ? -8.635 -21.570 3.462 1.00 91.81 429 GLN A C 1
ATOM 3284 O O . GLN A 1 429 ? -9.638 -21.843 2.805 1.00 91.81 429 GLN A O 1
ATOM 3289 N N . ALA A 1 430 ? -8.045 -22.466 4.260 1.00 91.12 430 ALA A N 1
ATOM 3290 C CA . ALA A 1 430 ? -8.458 -23.867 4.330 1.00 91.12 430 ALA A CA 1
ATOM 3291 C C . ALA A 1 430 ? -9.932 -24.040 4.728 1.00 91.12 430 ALA A C 1
ATOM 3293 O O . ALA A 1 430 ? -10.614 -24.965 4.285 1.00 91.12 430 ALA A O 1
ATOM 3294 N N . SER A 1 431 ? -10.426 -23.182 5.622 1.00 91.25 431 SER A N 1
ATOM 3295 C CA . SER A 1 431 ? -11.818 -23.227 6.076 1.00 91.25 431 SER A CA 1
ATOM 3296 C C . SER A 1 431 ? -12.771 -22.723 4.990 1.00 91.25 431 SER A C 1
ATOM 3298 O O . SER A 1 431 ? -13.818 -23.333 4.772 1.00 91.25 431 SER A O 1
ATOM 3300 N N . GLY A 1 432 ? -12.386 -21.660 4.280 1.00 90.31 432 GLY A N 1
ATOM 3301 C CA . GLY A 1 432 ? -13.125 -21.104 3.151 1.00 90.31 432 GLY A CA 1
ATOM 3302 C C . GLY A 1 432 ? -13.254 -22.094 1.995 1.00 90.31 432 GLY A C 1
ATOM 3303 O O . GLY A 1 432 ? -14.362 -22.316 1.516 1.00 90.31 432 GLY A O 1
ATOM 3304 N N . GLU A 1 433 ? -12.168 -22.770 1.619 1.00 90.31 433 GLU A N 1
ATOM 3305 C CA . GLU A 1 433 ? -12.175 -23.800 0.569 1.00 90.31 433 GLU A CA 1
ATOM 3306 C C . GLU A 1 433 ? -13.102 -24.971 0.905 1.00 90.31 433 GLU A C 1
ATOM 3308 O O . GLU A 1 433 ? -13.908 -25.389 0.074 1.00 90.31 433 GLU A O 1
ATOM 3313 N N . ARG A 1 434 ? -13.050 -25.475 2.147 1.00 90.94 434 ARG A N 1
ATOM 3314 C CA . ARG A 1 434 ? -13.959 -26.543 2.599 1.00 90.94 434 ARG A CA 1
ATOM 3315 C C . ARG A 1 434 ? -15.417 -26.106 2.548 1.00 90.94 434 ARG A C 1
ATOM 3317 O O . ARG A 1 434 ? -16.276 -26.903 2.179 1.00 90.94 434 ARG A O 1
ATOM 3324 N N . MET A 1 435 ? -15.700 -24.864 2.937 1.00 90.69 435 MET A N 1
ATOM 3325 C CA . MET A 1 435 ? -17.054 -24.322 2.897 1.00 90.69 435 MET A CA 1
ATOM 3326 C C . MET A 1 435 ? -17.544 -24.148 1.457 1.00 90.69 435 MET A C 1
ATOM 3328 O O . MET A 1 435 ? -18.668 -24.542 1.161 1.00 90.69 435 MET A O 1
ATOM 3332 N N . GLY A 1 436 ? -16.696 -23.640 0.559 1.00 88.75 436 GLY A N 1
ATOM 3333 C CA . GLY A 1 436 ? -16.989 -23.550 -0.873 1.00 88.75 436 GLY A CA 1
ATOM 3334 C C . GLY A 1 436 ? -17.309 -24.919 -1.473 1.00 88.75 436 GLY A C 1
ATOM 3335 O O . GLY A 1 436 ? -18.387 -25.109 -2.029 1.00 88.75 436 GLY A O 1
ATOM 3336 N N . ALA A 1 437 ? -16.447 -25.911 -1.234 1.00 90.50 437 ALA A N 1
ATOM 3337 C CA . ALA A 1 437 ? -16.664 -27.282 -1.693 1.00 90.50 437 ALA A CA 1
ATOM 3338 C C . ALA A 1 437 ? -17.964 -27.897 -1.141 1.00 90.50 437 ALA A C 1
ATOM 3340 O O . ALA A 1 437 ? -18.676 -28.595 -1.862 1.00 90.50 437 ALA A O 1
ATOM 3341 N N . ALA A 1 438 ? -18.306 -27.627 0.124 1.00 90.81 438 ALA A N 1
ATOM 3342 C CA . ALA A 1 438 ? -19.555 -28.095 0.721 1.00 90.81 438 ALA A CA 1
ATOM 3343 C C . ALA A 1 438 ? -20.795 -27.435 0.088 1.00 90.81 438 ALA A C 1
ATOM 3345 O O . ALA A 1 438 ? -21.796 -28.115 -0.142 1.00 90.81 438 ALA A O 1
ATOM 3346 N N . ILE A 1 439 ? -20.731 -26.135 -0.218 1.00 90.25 439 ILE A N 1
ATOM 3347 C CA . ILE A 1 439 ? -21.805 -25.404 -0.908 1.00 90.25 439 ILE A CA 1
ATOM 3348 C C . ILE A 1 439 ? -21.990 -25.939 -2.331 1.00 90.25 439 ILE A C 1
ATOM 3350 O O . ILE A 1 439 ? -23.124 -26.182 -2.747 1.00 90.25 439 ILE A O 1
ATOM 3354 N N . ASP A 1 440 ? -20.900 -26.164 -3.062 1.00 91.06 440 ASP A N 1
ATOM 3355 C CA . ASP A 1 440 ? -20.956 -26.692 -4.425 1.00 91.06 440 ASP A CA 1
ATOM 3356 C C . ASP A 1 440 ? -21.497 -28.124 -4.455 1.00 91.06 440 ASP A C 1
ATOM 3358 O O . ASP A 1 440 ? -22.363 -28.437 -5.274 1.00 91.06 440 ASP A O 1
ATOM 3362 N N . ALA A 1 441 ? -21.084 -28.969 -3.505 1.00 89.81 441 ALA A N 1
ATOM 3363 C CA . ALA A 1 441 ? -21.639 -30.310 -3.339 1.00 89.81 441 ALA A CA 1
ATOM 3364 C C . ALA A 1 441 ? -23.145 -30.275 -3.020 1.00 89.81 441 ALA A C 1
ATOM 3366 O O . ALA A 1 441 ? -23.916 -31.041 -3.599 1.00 89.81 441 ALA A O 1
ATOM 3367 N N . ALA A 1 442 ? -23.588 -29.363 -2.148 1.00 89.25 442 ALA A N 1
ATOM 3368 C CA . ALA A 1 442 ? -25.006 -29.191 -1.836 1.00 89.25 442 ALA A CA 1
ATOM 3369 C C . ALA A 1 442 ? -25.812 -28.696 -3.050 1.00 89.25 442 ALA A C 1
ATOM 3371 O O . ALA A 1 442 ? -26.919 -29.178 -3.296 1.00 89.25 442 ALA A O 1
ATOM 3372 N N . ARG A 1 443 ? -25.255 -27.771 -3.845 1.00 88.69 443 ARG A N 1
ATOM 3373 C CA . ARG A 1 443 ? -25.877 -27.282 -5.084 1.00 88.69 443 ARG A CA 1
ATOM 3374 C C . ARG A 1 443 ? -25.985 -28.393 -6.131 1.00 88.69 443 ARG A C 1
ATOM 3376 O O . ARG A 1 443 ? -27.034 -28.524 -6.762 1.00 88.69 443 ARG A O 1
ATOM 3383 N N . ALA A 1 444 ? -24.943 -29.208 -6.292 1.00 85.56 444 ALA A N 1
ATOM 3384 C CA . ALA A 1 444 ? -24.958 -30.358 -7.193 1.00 85.56 444 ALA A CA 1
ATOM 3385 C C . ALA A 1 444 ? -26.021 -31.387 -6.771 1.00 85.56 444 ALA A C 1
ATOM 3387 O O . ALA A 1 444 ? -26.873 -31.747 -7.580 1.00 85.56 444 ALA A O 1
ATOM 3388 N N . ALA A 1 445 ? -26.061 -31.760 -5.488 1.00 81.50 445 ALA A N 1
ATOM 3389 C CA . ALA A 1 445 ? -27.047 -32.701 -4.954 1.00 81.50 445 ALA A CA 1
ATOM 3390 C C . ALA A 1 445 ? -28.498 -32.193 -5.079 1.00 81.50 445 ALA A C 1
ATOM 3392 O O . ALA A 1 445 ? -29.400 -32.962 -5.404 1.00 81.50 445 ALA A O 1
ATOM 3393 N N . GLY A 1 446 ? -28.737 -30.891 -4.875 1.00 76.94 446 GLY A N 1
ATOM 3394 C CA . GLY A 1 446 ? -30.055 -30.281 -5.095 1.00 76.94 446 GLY A CA 1
ATOM 3395 C C . GLY A 1 446 ? -30.483 -30.272 -6.569 1.00 76.94 446 GLY A C 1
ATOM 3396 O O . GLY A 1 446 ? -31.664 -30.426 -6.873 1.00 76.94 446 GLY A O 1
ATOM 3397 N N . THR A 1 447 ? -29.524 -30.152 -7.492 1.00 67.69 447 THR A N 1
ATOM 3398 C CA . THR A 1 447 ? -29.781 -30.217 -8.941 1.00 67.69 447 THR A CA 1
ATOM 3399 C C . THR A 1 447 ? -30.100 -31.651 -9.381 1.00 67.69 447 THR A C 1
ATOM 3401 O O . THR A 1 447 ? -31.005 -31.866 -10.187 1.00 67.69 447 THR A O 1
ATOM 3404 N N . GLU A 1 448 ? -29.421 -32.650 -8.810 1.00 60.28 448 GLU A N 1
ATOM 3405 C CA . GLU A 1 448 ? -29.718 -34.069 -9.042 1.00 60.28 448 GLU A CA 1
ATOM 3406 C C . GLU A 1 448 ? -31.094 -34.467 -8.488 1.00 60.28 448 GLU A C 1
ATOM 3408 O O . GLU A 1 448 ? -31.861 -35.117 -9.198 1.00 60.28 448 GLU A O 1
ATOM 3413 N N . ALA A 1 449 ? -31.462 -33.998 -7.290 1.00 56.47 449 ALA A N 1
ATOM 3414 C CA . ALA A 1 449 ? -32.785 -34.236 -6.708 1.00 56.47 449 ALA A CA 1
ATOM 3415 C C . ALA A 1 449 ? -33.923 -33.651 -7.569 1.00 56.47 449 ALA A C 1
ATOM 3417 O O . ALA A 1 449 ? -34.895 -34.352 -7.846 1.00 56.47 449 ALA A O 1
ATOM 3418 N N . GLY A 1 450 ? -33.769 -32.423 -8.083 1.00 53.44 450 GLY A N 1
ATOM 3419 C CA . GLY A 1 450 ? -34.751 -31.812 -8.991 1.00 53.44 450 GLY A CA 1
ATOM 3420 C C . GLY A 1 450 ? -34.834 -32.495 -10.363 1.00 53.44 450 GLY A C 1
ATOM 3421 O O . GLY A 1 450 ? -35.907 -32.585 -10.955 1.00 53.44 450 GLY A O 1
ATOM 3422 N N . THR A 1 451 ? -33.723 -33.050 -10.859 1.00 54.84 451 THR A N 1
ATOM 3423 C CA . THR A 1 451 ? -33.710 -33.827 -12.115 1.00 54.84 451 THR A CA 1
ATOM 3424 C C . THR A 1 451 ? -34.364 -35.204 -11.933 1.00 54.84 451 THR A C 1
ATOM 3426 O O . THR A 1 451 ? -34.939 -35.758 -12.872 1.00 54.84 451 THR A O 1
ATOM 3429 N N . GLN A 1 452 ? -34.298 -35.766 -10.725 1.00 50.84 452 GLN A N 1
ATOM 3430 C CA . GLN A 1 452 ? -34.900 -37.051 -10.383 1.00 50.84 452 GLN A CA 1
ATOM 3431 C C . GLN A 1 452 ? -36.402 -36.923 -10.075 1.00 50.84 452 GLN A C 1
ATOM 3433 O O . GLN A 1 452 ? -37.164 -37.802 -10.470 1.00 50.84 452 GLN A O 1
ATOM 3438 N N . GLU A 1 453 ? -36.853 -35.814 -9.477 1.00 49.91 453 GLU A N 1
ATOM 3439 C CA . GLU A 1 453 ? -38.283 -35.468 -9.383 1.00 49.91 453 GLU A CA 1
ATOM 3440 C C . GLU A 1 453 ? -38.907 -35.228 -10.765 1.00 49.91 453 GLU A C 1
ATOM 3442 O O . GLU A 1 453 ? -39.947 -35.811 -11.056 1.00 49.91 453 GLU A O 1
ATOM 3447 N N . ALA A 1 454 ? -38.237 -34.495 -11.663 1.00 50.09 454 ALA A N 1
ATOM 3448 C CA . ALA A 1 454 ? -38.738 -34.268 -13.024 1.00 50.09 454 ALA A CA 1
ATOM 3449 C C . ALA A 1 454 ? -38.864 -35.566 -13.851 1.00 50.09 454 ALA A C 1
ATOM 3451 O O . ALA A 1 454 ? -39.823 -35.733 -14.601 1.00 50.09 454 ALA A O 1
ATOM 3452 N N . ARG A 1 455 ? -37.936 -36.522 -13.686 1.00 52.28 455 ARG A N 1
ATOM 3453 C CA . ARG A 1 455 ? -38.033 -37.851 -14.325 1.00 52.28 455 ARG A CA 1
ATOM 3454 C C . ARG A 1 455 ? -39.138 -38.721 -13.724 1.00 52.28 455 ARG A C 1
ATOM 3456 O O . ARG A 1 455 ? -39.807 -39.438 -14.458 1.00 52.28 455 ARG A O 1
ATOM 3463 N N . ASN A 1 456 ? -39.354 -38.639 -12.412 1.00 54.66 456 ASN A N 1
ATOM 3464 C CA . ASN A 1 456 ? -40.436 -39.370 -11.753 1.00 54.66 456 ASN A CA 1
ATOM 3465 C C . ASN A 1 456 ? -41.825 -38.795 -12.102 1.00 54.66 456 ASN A C 1
ATOM 3467 O O . ASN A 1 456 ? -42.796 -39.548 -12.118 1.00 54.66 456 ASN A O 1
ATOM 3471 N N . GLU A 1 457 ? -41.935 -37.495 -12.401 1.00 51.97 457 GLU A N 1
ATOM 3472 C CA . GLU A 1 457 ? -43.175 -36.878 -12.900 1.00 51.97 457 GLU A CA 1
ATOM 3473 C C . GLU A 1 457 ? -43.467 -37.227 -14.371 1.00 51.97 457 GLU A C 1
ATOM 3475 O O . GLU A 1 457 ? -44.627 -37.477 -14.707 1.00 51.97 457 GLU A O 1
ATOM 3480 N N . GLU A 1 458 ? -42.448 -37.336 -15.235 1.00 48.28 458 GLU A N 1
ATOM 3481 C CA . GLU A 1 458 ? -42.622 -37.847 -16.607 1.00 48.28 458 GLU A CA 1
ATOM 3482 C C . GLU A 1 458 ? -43.103 -39.310 -16.610 1.00 48.28 458 GLU A C 1
ATOM 3484 O O . GLU A 1 458 ? -44.086 -39.618 -17.289 1.00 48.28 458 GLU A O 1
ATOM 3489 N N . ASP A 1 459 ? -42.520 -40.178 -15.773 1.00 52.50 459 ASP A N 1
ATOM 3490 C CA . ASP A 1 459 ? -42.927 -41.589 -15.646 1.00 52.50 459 ASP A CA 1
ATOM 3491 C C . ASP A 1 459 ? -44.303 -41.771 -14.962 1.00 52.50 459 ASP A C 1
ATOM 3493 O O . ASP A 1 459 ? -44.995 -42.766 -15.195 1.00 52.50 459 ASP A O 1
ATOM 3497 N N . ALA A 1 460 ? -44.749 -40.812 -14.139 1.00 49.22 460 ALA A N 1
ATOM 3498 C CA . ALA A 1 460 ? -46.082 -40.832 -13.525 1.00 49.22 460 ALA A CA 1
ATOM 3499 C C . ALA A 1 460 ? -47.195 -40.335 -14.471 1.00 49.22 460 ALA A C 1
ATOM 3501 O O . ALA A 1 460 ? -48.366 -40.679 -14.277 1.00 49.22 460 ALA A O 1
ATOM 3502 N N . SER A 1 461 ? -46.851 -39.555 -15.502 1.00 47.09 461 SER A N 1
ATOM 3503 C CA . SER A 1 461 ? -47.816 -38.999 -16.460 1.00 47.09 461 SER A CA 1
ATOM 3504 C C . SER A 1 461 ? -48.295 -39.997 -17.527 1.00 47.09 461 SER A C 1
ATOM 3506 O O . SER A 1 461 ? -49.370 -39.804 -18.098 1.00 47.09 461 SER A O 1
ATOM 3508 N N . ASP A 1 462 ? -47.582 -41.110 -17.737 1.00 45.50 462 ASP A N 1
ATOM 3509 C CA . ASP A 1 462 ? -47.918 -42.117 -18.762 1.00 45.50 462 ASP A CA 1
ATOM 3510 C C . ASP A 1 462 ? -48.943 -43.173 -18.286 1.00 45.50 462 ASP A C 1
ATOM 3512 O O . ASP A 1 462 ? -49.297 -44.097 -19.016 1.00 45.50 462 ASP A O 1
ATOM 3516 N N . ASN A 1 463 ? -49.471 -43.051 -17.057 1.00 45.81 463 ASN A N 1
ATOM 3517 C CA . ASN A 1 463 ? -50.395 -44.045 -16.490 1.00 45.81 463 ASN A CA 1
ATOM 3518 C C . ASN A 1 463 ? -51.730 -43.478 -15.977 1.00 45.81 463 ASN A C 1
ATOM 3520 O O . ASN A 1 463 ? -52.402 -44.098 -15.153 1.00 45.81 463 ASN A O 1
ATOM 3524 N N . SER A 1 464 ? -52.146 -42.291 -16.431 1.00 43.94 464 SER A N 1
ATOM 3525 C CA . SER A 1 464 ? -53.440 -41.699 -16.043 1.00 43.94 464 SER A CA 1
ATOM 3526 C C . SER A 1 464 ? -54.133 -40.958 -17.188 1.00 43.94 464 SER A C 1
ATOM 3528 O O . SER A 1 464 ? -54.525 -39.801 -17.062 1.00 43.94 464 SER A O 1
ATOM 3530 N N . ALA A 1 465 ? -54.373 -41.650 -18.303 1.00 38.84 465 ALA A N 1
ATOM 3531 C CA . ALA A 1 465 ? -55.383 -41.231 -19.271 1.00 38.84 465 ALA A CA 1
ATOM 3532 C C . ALA A 1 465 ? -56.796 -41.540 -18.727 1.00 38.84 465 ALA A C 1
ATOM 3534 O O . ALA A 1 465 ? -57.415 -42.536 -19.097 1.00 38.84 465 ALA A O 1
ATOM 3535 N N . MET A 1 466 ? -57.319 -40.688 -17.837 1.00 38.78 466 MET A N 1
ATOM 3536 C CA . MET A 1 466 ? -58.766 -40.577 -17.617 1.00 38.78 466 MET A CA 1
ATOM 3537 C C . MET A 1 466 ? -59.295 -39.368 -18.388 1.00 38.78 466 MET A C 1
ATOM 3539 O O . MET A 1 466 ? -59.124 -38.218 -17.993 1.00 38.78 466 MET A O 1
ATOM 3543 N N . THR A 1 467 ? -59.952 -39.651 -19.508 1.00 40.56 467 THR A N 1
ATOM 3544 C CA . THR A 1 467 ? -60.792 -38.718 -20.263 1.00 40.56 467 THR A CA 1
ATOM 3545 C C . THR A 1 467 ? -61.888 -38.134 -19.372 1.00 40.56 467 THR A C 1
ATOM 3547 O O . THR A 1 467 ? -62.764 -38.868 -18.917 1.00 40.56 467 THR A O 1
ATOM 3550 N N . PHE A 1 468 ? -61.873 -36.816 -19.167 1.00 36.09 468 PHE A N 1
ATOM 3551 C CA . PHE A 1 468 ? -63.008 -36.065 -18.629 1.00 36.09 468 PHE A CA 1
ATOM 3552 C C . PHE A 1 468 ? -63.807 -35.454 -19.786 1.00 36.09 468 PHE A C 1
ATOM 3554 O O . PHE A 1 468 ? -63.339 -34.543 -20.468 1.00 36.09 468 PHE A O 1
ATOM 3561 N N . GLU A 1 469 ? -65.019 -35.968 -20.009 1.00 37.97 469 GLU A N 1
ATOM 3562 C CA . GLU A 1 469 ? -66.044 -35.304 -20.819 1.00 37.97 469 GLU A CA 1
ATOM 3563 C C . GLU A 1 469 ? -66.500 -34.016 -20.118 1.00 37.97 469 GLU A C 1
ATOM 3565 O O . GLU A 1 469 ? -66.911 -34.025 -18.957 1.00 37.97 469 GLU A O 1
ATOM 3570 N N . SER A 1 470 ? -66.444 -32.894 -20.834 1.00 38.16 470 SER A N 1
ATOM 3571 C CA . SER A 1 470 ? -66.945 -31.601 -20.370 1.00 38.16 470 SER A CA 1
ATOM 3572 C C . SER A 1 470 ? -68.476 -31.551 -20.432 1.00 38.16 470 SER A C 1
ATOM 3574 O O . SER A 1 470 ? -69.052 -31.701 -21.512 1.00 38.16 470 SER A O 1
ATOM 3576 N N . GLN A 1 471 ? -69.139 -31.269 -19.307 1.00 39.78 471 GLN A N 1
ATOM 3577 C CA . GLN A 1 471 ? -70.553 -30.881 -19.309 1.00 39.78 471 GLN A CA 1
ATOM 3578 C C . GLN A 1 471 ? -70.733 -29.434 -19.813 1.00 39.78 471 GLN A C 1
ATOM 3580 O O . GLN A 1 471 ? -69.906 -28.575 -19.497 1.00 39.78 471 GLN A O 1
ATOM 3585 N N . PRO A 1 472 ? -71.799 -29.138 -20.580 1.00 42.31 472 PRO A N 1
ATOM 3586 C CA . PRO A 1 472 ? -72.051 -27.799 -21.102 1.00 42.31 472 PRO A CA 1
ATOM 3587 C C . PRO A 1 472 ? -72.579 -26.845 -20.018 1.00 42.31 472 PRO A C 1
ATOM 3589 O O . PRO A 1 472 ? -73.420 -27.212 -19.199 1.00 42.31 472 PRO A O 1
ATOM 3592 N N . LEU A 1 473 ? -72.079 -25.608 -20.052 1.00 42.75 473 LEU A N 1
ATOM 3593 C CA . LEU A 1 473 ? -72.444 -24.500 -19.165 1.00 42.75 473 LEU A CA 1
ATOM 3594 C C . LEU A 1 473 ? -73.876 -23.998 -19.432 1.00 42.75 473 LEU A C 1
ATOM 3596 O O . LEU A 1 473 ? -74.261 -23.795 -20.584 1.00 42.75 473 LEU A O 1
ATOM 3600 N N . ASP A 1 474 ? -74.632 -23.764 -18.355 1.00 51.44 474 ASP A N 1
ATOM 3601 C CA . ASP A 1 474 ? -75.979 -23.176 -18.359 1.00 51.44 474 ASP A CA 1
ATOM 3602 C C . ASP A 1 474 ? -75.910 -21.646 -18.574 1.00 51.44 474 ASP A C 1
ATOM 3604 O O . ASP A 1 474 ? -75.290 -20.943 -17.769 1.00 51.44 474 ASP A O 1
ATOM 3608 N N . PRO A 1 475 ? -76.527 -21.099 -19.637 1.00 44.75 475 PRO A N 1
ATOM 3609 C CA . PRO A 1 475 ? -76.468 -19.675 -19.957 1.00 44.75 475 PRO A CA 1
ATOM 3610 C C . PRO A 1 475 ? -7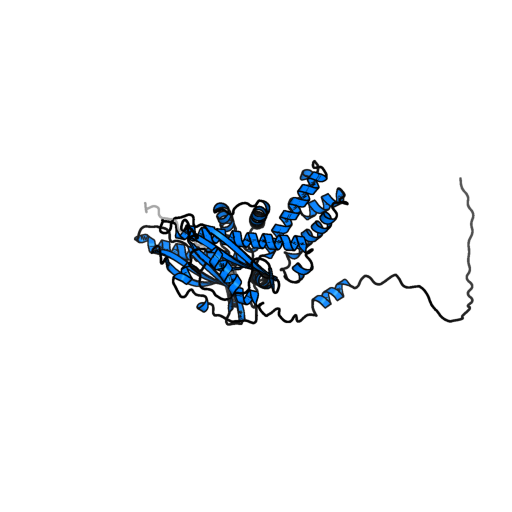7.443 -18.787 -19.155 1.00 44.75 475 PRO A C 1
ATOM 3612 O O . PRO A 1 475 ? -77.532 -17.598 -19.450 1.00 44.75 475 PRO A O 1
ATOM 3615 N N . ALA A 1 476 ? -78.159 -19.295 -18.145 1.00 41.91 476 ALA A N 1
ATOM 3616 C CA . ALA A 1 476 ? -79.073 -18.485 -17.323 1.00 41.91 476 ALA A CA 1
ATOM 3617 C C . ALA A 1 476 ? -78.406 -17.689 -16.173 1.00 41.91 476 ALA A C 1
ATOM 3619 O O . ALA A 1 476 ? -79.109 -17.115 -15.341 1.00 41.91 476 ALA A O 1
ATOM 3620 N N . ALA A 1 477 ? -77.072 -17.639 -16.102 1.00 49.12 477 ALA A N 1
ATOM 3621 C CA . ALA A 1 477 ? -76.332 -17.000 -15.005 1.00 49.12 477 ALA A CA 1
ATOM 3622 C C . ALA A 1 477 ? -75.775 -15.588 -15.310 1.00 49.12 477 ALA A C 1
ATOM 3624 O O . ALA A 1 477 ? -74.841 -15.160 -14.631 1.00 49.12 477 ALA A O 1
ATOM 3625 N N . TYR A 1 478 ? -76.333 -14.863 -16.290 1.00 45.94 478 TYR A N 1
ATOM 3626 C CA . TYR A 1 478 ? -75.971 -13.465 -16.586 1.00 45.94 478 TYR A CA 1
ATOM 3627 C C . TYR A 1 478 ? -77.134 -12.490 -16.424 1.00 45.94 478 TYR A C 1
ATOM 3629 O O . TYR A 1 478 ? -78.203 -12.737 -17.030 1.00 45.94 478 TYR A O 1
#